Protein AF-Q5VNP2-F1 (afdb_monomer_lite)

Foldseek 3Di:
DDDDDDDDPDDDLQQKKKKAQDDQPDDPVLVCVQLCVLHDWPDKAFDCDPPDPTTHRMMMTGHPHSVSLVVVQPDWDARPNDTMHMGSDDPPPDPDPDDVQLLQKKKKAQADQPDDPVLVQVVLVVLAAWPDKDFDADPPPRGGPRMIMTGHPDSSSVFVVCLVPQWDQGPNDTIGIDRRQWDWAHQDEDQDSGIQIAGPVLVVPADPVLNVVLNLQSNCVNVLQLAFEEQEAPPNCPLLSVLRSVRRCVVRVNFFAEEEEDAPVCLVVSLVSNVVSPDDVLQEAELPDPVCNLVSLVCCLPGGHYYYDYLVVLLVCLCVLQVNDPDDPDDPDPGREGAEYEAEQCLVQLDCPDSSLVSLLSHRYRAYYYYHNPCDDDFVSSNLRSCCSRHVPLQDDSVSNCVQQGVLLVLLPDPPRDPVSVVSNVVSVVVVCVSRVSRYDYDYCVNVVVPDDDDDDDDDDDDDDPVRD

InterPro domains:
  IPR000330 SNF2, N-terminal domain [PF00176] (209-468)
  IPR000504 RNA recognition motif domain [PF00076] (17-76)
  IPR000504 RNA recognition motif domain [PF00076] (108-174)
  IPR000504 RNA recognition motif domain [PS50102] (15-90)
  IPR000504 RNA recognition motif domain [PS50102] (104-182)
  IPR000504 RNA recognition motif domain [SM00360] (16-87)
  IPR000504 RNA recognition motif domain [SM00360] (105-178)
  IPR012677 Nucleotide-binding alpha-beta plait domain superfamily [G3DSA:3.30.70.330] (5-94)
  IPR012677 Nucleotide-binding alpha-beta plait domain superfamily [G3DSA:3.30.70.330] (95-181)
  IPR014001 Helicase superfamily 1/2, ATP-binding domain [PS51192] (219-393)
  IPR014001 Helicase superfamily 1/2, ATP-binding domain [SM00487] (202-404)
  IPR027417 P-loop containing nucleoside triphosphate hydrolase [SSF52540] (193-443)
  IPR035979 RNA-binding domain superfamily [SSF54928] (17-178)
  IPR038718 SNF2-like, N-terminal domain superfamily [G3DSA:3.40.50.10810] (182-442)
  IPR050496 SNF2/RAD54 Helicase and DNA Repair [PTHR45629] (154-468)

Sequence (469 aa):
MVQIKELGEGSSHAGQVVIRGLPSELSYADLADYFIKYGKIVDLIIIRAKGTAQAGDSAKITYADAAISDKIIKCRHIIKGKHVVVDRTLMEDTIQYKDKKTNRRITLDGLPWTVSNDDIVHFFSPYGTVVDHQITQKDENKLSEGSGFVLFSSELAVIKILSNGNTVNLGGEKVSINRSGAFVIAATGHHIKHPFLLPSEIFSSLFPHQKDGLEWLWRLHCEKSGGGILADDMGLGKTRQASAFLAGLFYSDLTQRVLIVAPGTILHQWIAELTKVGFNEDLIHSFWCAKTRHDSLAQVLKEGGVLLITYDLVRLYNEELNGMSSKSSKMRRACPSWDYVILDEGHVLKNPNTKNAAALKSLSRGQTVVLTGTPVQNNLSEFHSLMSLCCPTVLGSLAAFERDFCKPIDMGNVLEATTEVVMISSKKAMEFRKMVRPYFLRRTKESIESLLPNKADLVIWLKLTPYQI

Radius of gyration: 28.0 Å; chains: 1; bounding box: 80×60×83 Å

Secondary structure (DSSP, 8-state):
--------S----TTEEEEES--TT--HHHHHHHHHTTS-EEEEEEEPPTT--SPPSEEEEEESSHHHHHHHHTS-EEETTEEEEEE---SSS------TTGGGEEEEES--TT--HHHHHHHHTTTS-EEEEEEEE-TTT--EEEEEEEEESSHHHHHHHHTT-SEEEETTEEEEEEETTEEEE---STT--S-EEEEHHHHHTS-HHHHHHHHHHHHHHHTT--EEEE-PPTTS-HHHHHHHHHHHHHHTT--SEEEEE--GGGHHHHHHHHHHTT--GGGEEES--TTTHHHHHHHHHHH-EEEEE-HHHHHHTHHHHTT--TT-TT----PPPEEEEEETTGGGG--TTSHHHHHHHHS-EEEEEEE-S-S-SS-HHHHHHHHHHH-TTTS--HHHHIIIIIHHHHHHTSTT--HHHHHHHHHHHHHHHHHHTTTEE---SGGGGGGSPPP------PPPPTTT-

pLDDT: mean 79.06, std 16.17, range [24.78, 96.5]

Organism: Oryza sativa subsp. japonica (NCBI:txid39947)

Structure (mmCIF, N/CA/C/O backbone):
data_AF-Q5VNP2-F1
#
_entry.id   AF-Q5VNP2-F1
#
loop_
_atom_site.group_PDB
_atom_site.id
_atom_site.type_symbol
_atom_site.label_atom_id
_at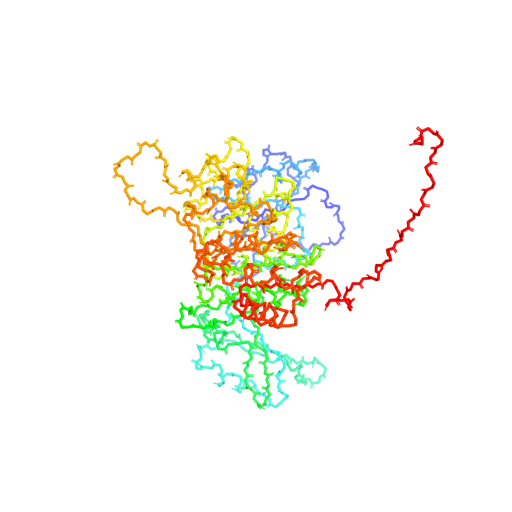om_site.label_alt_id
_atom_site.label_comp_id
_atom_site.label_asym_id
_atom_site.label_entity_id
_atom_site.label_seq_id
_atom_site.pdbx_PDB_ins_code
_atom_site.Cartn_x
_atom_site.Cartn_y
_atom_site.Cartn_z
_atom_site.occupancy
_atom_site.B_iso_or_equiv
_atom_site.auth_seq_id
_atom_site.auth_comp_id
_atom_site.auth_asym_id
_atom_site.auth_atom_id
_atom_site.pdbx_PDB_model_num
ATOM 1 N N . MET A 1 1 ? -35.683 19.038 43.643 1.00 27.39 1 MET A N 1
ATOM 2 C CA . MET A 1 1 ? -36.326 19.894 42.623 1.00 27.39 1 MET A CA 1
ATOM 3 C C . MET A 1 1 ? -35.390 19.974 41.429 1.00 27.39 1 MET A C 1
ATOM 5 O O . MET A 1 1 ? -34.342 20.586 41.553 1.00 27.39 1 MET A O 1
ATOM 9 N N . VAL A 1 2 ? -35.694 19.283 40.328 1.00 27.22 2 VAL A N 1
ATOM 10 C CA . VAL A 1 2 ? -34.884 19.347 39.098 1.00 27.22 2 VAL A CA 1
ATOM 11 C C . VAL A 1 2 ? -35.477 20.459 38.239 1.00 27.22 2 VAL A C 1
ATOM 13 O O . VAL A 1 2 ? -36.595 20.323 37.752 1.00 27.22 2 VAL A O 1
ATOM 16 N N . GLN A 1 3 ? -34.772 21.587 38.139 1.00 24.78 3 GLN A N 1
ATOM 17 C CA . GLN A 1 3 ? -35.166 22.699 37.277 1.00 24.78 3 GLN A CA 1
ATOM 18 C C . GLN A 1 3 ? -34.918 22.317 35.816 1.00 24.78 3 GLN A C 1
ATOM 20 O O . GLN A 1 3 ? -33.785 22.071 35.412 1.00 24.78 3 GLN A O 1
ATOM 25 N N . ILE A 1 4 ? -35.992 22.280 35.033 1.00 26.84 4 ILE A N 1
ATOM 26 C CA . ILE A 1 4 ? -35.937 22.248 33.574 1.00 26.84 4 ILE A CA 1
ATOM 27 C C . ILE A 1 4 ? -35.753 23.705 33.139 1.00 26.84 4 ILE A C 1
ATOM 29 O O . ILE A 1 4 ? -36.654 24.517 33.332 1.00 26.84 4 ILE A O 1
ATOM 33 N N . LYS A 1 5 ? -34.572 24.056 32.625 1.00 28.33 5 LYS A N 1
ATOM 34 C CA . LYS A 1 5 ? -34.328 25.345 31.965 1.00 28.33 5 LYS A CA 1
ATOM 35 C C . LYS A 1 5 ? -34.149 25.094 30.474 1.00 28.33 5 LYS A C 1
ATOM 37 O O . LYS A 1 5 ? -33.252 24.353 30.079 1.00 28.33 5 LYS A O 1
ATOM 42 N N . GLU A 1 6 ? -35.015 25.704 29.673 1.00 25.52 6 GLU A N 1
ATOM 43 C CA . GLU A 1 6 ? -34.807 25.868 28.236 1.00 25.52 6 GLU A CA 1
ATOM 44 C C . GLU A 1 6 ? -33.548 26.723 28.022 1.00 25.52 6 GLU A C 1
ATOM 46 O O . GLU A 1 6 ? -33.343 27.733 28.702 1.00 25.52 6 GLU A O 1
ATOM 51 N N . LEU A 1 7 ? -32.655 26.267 27.142 1.00 30.44 7 LEU A N 1
ATOM 52 C CA . LEU A 1 7 ? -31.416 26.966 26.811 1.00 30.44 7 LEU A CA 1
ATOM 53 C C . LEU A 1 7 ? -31.758 28.203 25.976 1.00 30.44 7 LEU A C 1
ATOM 55 O O . LEU A 1 7 ? -32.071 28.088 24.797 1.00 30.44 7 LEU A O 1
ATOM 59 N N . GLY A 1 8 ? -31.700 29.371 26.615 1.00 26.38 8 GLY A N 1
ATOM 60 C CA . GLY A 1 8 ? -31.711 30.663 25.940 1.00 26.38 8 GLY A CA 1
ATOM 61 C C . GLY A 1 8 ? -30.395 30.912 25.202 1.00 26.38 8 GLY A C 1
ATOM 62 O O . GLY A 1 8 ? -29.310 30.647 25.729 1.00 26.38 8 GLY A O 1
ATOM 63 N N . GLU A 1 9 ? -30.513 31.420 23.981 1.00 26.23 9 GLU A N 1
ATOM 64 C CA . GLU A 1 9 ? -29.416 31.888 23.139 1.00 26.23 9 GLU A CA 1
ATOM 65 C C . GLU A 1 9 ? -28.650 33.029 23.836 1.00 26.23 9 GLU A C 1
ATOM 67 O O . GLU A 1 9 ? -29.247 33.999 24.302 1.00 26.23 9 GLU A O 1
ATOM 72 N N . GLY A 1 10 ? -27.317 32.924 23.908 1.00 27.83 10 GLY A N 1
ATOM 73 C CA . GLY A 1 10 ? -26.443 34.041 24.292 1.00 27.83 10 GLY A CA 1
ATOM 74 C C . GLY A 1 10 ? -25.666 33.877 25.604 1.00 27.83 10 GLY A C 1
ATOM 75 O O . GLY A 1 10 ? -25.904 34.593 26.571 1.00 27.83 10 GLY A O 1
ATOM 76 N N . SER A 1 11 ? -24.661 32.994 25.642 1.00 33.00 11 SER A N 1
ATOM 77 C CA . SER A 1 11 ? -23.548 33.114 26.602 1.00 33.00 11 SER A CA 1
ATOM 78 C C . SER A 1 11 ? -22.279 32.476 26.028 1.00 33.00 11 SER A C 1
ATOM 80 O O . SER A 1 11 ? -22.338 31.426 25.392 1.00 33.00 11 SER A O 1
ATOM 82 N N . SER A 1 12 ? -21.137 33.147 26.186 1.00 44.16 12 SER A N 1
ATOM 83 C CA . SER A 1 12 ? -19.860 32.799 25.556 1.00 44.16 12 SER A CA 1
ATOM 84 C C . SER A 1 12 ? -19.429 31.345 25.821 1.00 44.16 12 SER A C 1
ATOM 86 O O . SER A 1 12 ? -19.352 30.886 26.957 1.00 44.16 12 SER A O 1
ATOM 88 N N . HIS A 1 13 ? -19.084 30.616 24.755 1.00 56.47 13 HIS A N 1
ATOM 89 C CA . HIS A 1 13 ? -18.682 29.197 24.782 1.00 56.47 13 HIS A CA 1
ATOM 90 C C . HIS A 1 13 ? -17.305 28.920 25.423 1.00 56.47 13 HIS A C 1
ATOM 92 O O . HIS A 1 13 ? -16.809 27.791 25.393 1.00 56.47 13 HIS A O 1
ATOM 98 N N . ALA A 1 14 ? -16.653 29.935 25.992 1.00 60.81 14 ALA A N 1
ATOM 99 C CA . ALA A 1 14 ? -15.315 29.811 26.553 1.00 60.81 14 ALA A CA 1
ATOM 100 C C . ALA A 1 14 ? -15.355 29.016 27.874 1.00 60.81 14 ALA A C 1
ATOM 102 O O . ALA A 1 14 ? -15.936 29.465 28.855 1.00 60.81 14 ALA A O 1
ATOM 103 N N . GLY A 1 15 ? -14.737 27.827 27.892 1.00 71.56 15 GLY A N 1
ATOM 104 C CA . GLY A 1 15 ? -14.647 26.954 29.075 1.00 71.56 15 GLY A CA 1
ATOM 105 C C . GLY A 1 15 ? -15.636 25.783 29.122 1.00 71.56 15 GLY A C 1
ATOM 106 O O . GLY A 1 15 ? -15.638 25.042 30.105 1.00 71.56 15 GLY A O 1
ATOM 107 N N . GLN A 1 16 ? -16.448 25.582 28.079 1.00 82.62 16 GLN A N 1
ATOM 108 C CA . GLN A 1 16 ? -17.378 24.450 27.985 1.00 82.62 16 GLN A CA 1
ATOM 109 C C . GLN A 1 16 ? -16.710 23.225 27.341 1.00 82.62 16 GLN A C 1
ATOM 111 O O . GLN A 1 16 ? -16.006 23.345 26.338 1.00 82.62 16 GLN A O 1
ATOM 116 N N . VAL A 1 17 ? -16.951 22.045 27.911 1.00 86.19 17 VAL A N 1
ATOM 117 C CA . VAL A 1 17 ? -16.573 20.742 27.346 1.00 86.19 17 VAL A CA 1
ATOM 118 C C . VAL A 1 17 ? -17.750 19.773 27.414 1.00 86.19 17 VAL A C 1
ATOM 120 O O . VAL A 1 17 ? -18.556 19.821 28.346 1.00 86.19 17 VAL A O 1
ATOM 123 N N . VAL A 1 18 ? -17.845 18.881 26.434 1.00 85.50 18 VAL A N 1
ATOM 124 C CA . VAL A 1 18 ? -18.817 17.789 26.390 1.00 85.50 18 VAL A CA 1
ATOM 125 C C . VAL A 1 18 ? -18.067 16.474 26.556 1.00 85.50 18 VAL A C 1
ATOM 127 O O . VAL A 1 18 ? -17.058 16.220 25.908 1.00 85.50 18 VAL A O 1
ATOM 130 N N . ILE A 1 19 ? -18.556 15.639 27.462 1.00 85.31 19 ILE A N 1
ATOM 131 C CA . ILE A 1 19 ? -18.043 14.306 27.746 1.00 85.31 19 ILE A CA 1
ATOM 132 C C . ILE A 1 19 ? -19.008 13.303 27.134 1.00 85.31 19 ILE A C 1
ATOM 134 O O . ILE A 1 19 ? -20.211 13.395 27.371 1.00 85.31 19 ILE A O 1
ATOM 138 N N . ARG A 1 20 ? -18.489 12.332 26.385 1.00 81.44 20 ARG A N 1
ATOM 139 C CA . ARG A 1 20 ? -19.250 11.275 25.711 1.00 81.44 20 ARG A CA 1
ATOM 140 C C . ARG A 1 20 ? -18.782 9.895 26.167 1.00 81.44 20 ARG A C 1
ATOM 142 O O . ARG A 1 20 ? -17.622 9.707 26.538 1.00 81.44 20 ARG A O 1
ATOM 149 N N . GLY A 1 21 ? -19.676 8.913 26.089 1.00 75.69 21 GLY A N 1
ATOM 150 C CA . GLY A 1 21 ? -19.370 7.521 26.416 1.00 75.69 21 GLY A CA 1
ATOM 151 C C . GLY A 1 21 ? -19.383 7.217 27.913 1.00 75.69 21 GLY A C 1
ATOM 152 O O . GLY A 1 21 ? -18.727 6.268 28.342 1.00 75.69 21 GLY A O 1
ATOM 153 N N . LEU A 1 22 ? -20.131 7.982 28.710 1.00 80.81 22 LEU A N 1
ATOM 154 C CA . LEU A 1 22 ? -20.226 7.758 30.151 1.00 80.81 22 LEU A CA 1
ATOM 155 C C . LEU A 1 22 ? -20.779 6.351 30.476 1.00 80.81 22 LEU A C 1
ATOM 157 O O . LEU A 1 22 ? -21.552 5.785 29.699 1.00 80.81 22 LEU A O 1
ATOM 161 N N . PRO A 1 23 ? -20.354 5.723 31.585 1.00 76.50 23 PRO A N 1
ATOM 162 C CA . PRO A 1 23 ? -21.014 4.536 32.126 1.00 76.50 23 PRO A CA 1
ATOM 163 C C . PRO A 1 23 ? -22.440 4.860 32.601 1.00 76.50 23 PRO A C 1
ATOM 165 O O . PRO A 1 23 ? -22.658 5.876 33.256 1.00 76.50 23 PRO A O 1
ATOM 168 N N . SER A 1 24 ? -23.399 3.965 32.351 1.00 69.69 24 SER A N 1
ATOM 169 C CA . SER A 1 24 ? -24.819 4.134 32.724 1.00 69.69 24 SER A CA 1
ATOM 170 C C . SER A 1 24 ? -25.079 4.174 34.238 1.00 69.69 24 SER A C 1
ATOM 172 O O . SER A 1 24 ? -26.154 4.558 34.687 1.00 69.69 24 SER A O 1
ATOM 174 N N . GLU A 1 25 ? -24.099 3.754 35.030 1.00 70.94 25 GLU A N 1
ATOM 175 C CA . GLU A 1 25 ? -24.125 3.664 36.494 1.00 70.94 25 GLU A CA 1
ATOM 176 C C . GLU A 1 25 ? -23.389 4.827 37.180 1.00 70.94 25 GLU A C 1
ATOM 178 O O . GLU A 1 25 ? -23.039 4.761 38.360 1.00 70.94 25 GLU A O 1
ATOM 183 N N . LEU A 1 26 ? -23.085 5.888 36.431 1.00 74.94 26 LEU A N 1
ATOM 184 C CA . LEU A 1 26 ? -22.373 7.055 36.934 1.00 74.94 26 LEU A CA 1
ATOM 185 C C . LEU A 1 26 ? -23.346 8.077 37.540 1.00 74.94 26 LEU A C 1
ATOM 187 O O . LEU A 1 26 ? -24.304 8.505 36.893 1.00 74.94 26 LEU A O 1
ATOM 191 N N . SER A 1 27 ? -23.093 8.473 38.789 1.00 76.12 27 SER A N 1
ATOM 192 C CA . SER A 1 27 ? -23.876 9.507 39.467 1.00 76.12 27 SER A CA 1
ATOM 193 C C . SER A 1 27 ? -23.357 10.917 39.141 1.00 76.12 27 SER A C 1
ATOM 195 O O . SER A 1 27 ? -22.223 11.095 38.692 1.00 76.12 27 SER A O 1
ATOM 197 N N . TYR A 1 28 ? -24.176 11.945 39.394 1.00 79.81 28 TYR A N 1
ATOM 198 C CA . TYR A 1 28 ? -23.727 13.343 39.328 1.00 79.81 28 TYR A CA 1
ATOM 199 C C . TYR A 1 28 ? -22.519 13.598 40.245 1.00 79.81 28 TYR A C 1
ATOM 201 O O . TYR A 1 28 ? -21.590 14.296 39.846 1.00 79.81 28 TYR A O 1
ATOM 209 N N . ALA A 1 29 ? -22.517 13.005 41.445 1.00 80.38 29 ALA A N 1
ATOM 210 C CA . ALA A 1 29 ? -21.425 13.145 42.404 1.00 80.38 29 ALA A CA 1
ATOM 211 C C . ALA A 1 29 ? -20.127 12.516 41.872 1.00 80.38 29 ALA A C 1
ATOM 213 O O . ALA A 1 29 ? -19.088 13.164 41.905 1.00 80.38 29 ALA A O 1
ATOM 214 N N . ASP A 1 30 ? -20.208 11.325 41.268 1.00 83.62 30 ASP A N 1
ATOM 215 C CA . ASP A 1 30 ? -19.044 10.629 40.698 1.00 83.62 30 ASP A CA 1
ATOM 216 C C . ASP A 1 30 ? -18.366 11.468 39.597 1.00 83.62 30 ASP A C 1
ATOM 218 O O . ASP A 1 30 ? -17.138 11.520 39.500 1.00 83.62 30 ASP A O 1
ATOM 222 N N . LEU A 1 31 ? -19.169 12.125 38.748 1.00 84.50 31 LEU A N 1
ATOM 223 C CA . LEU A 1 31 ? -18.670 13.021 37.699 1.00 84.50 31 LEU A CA 1
ATOM 224 C C . LEU A 1 31 ? -18.033 14.279 38.277 1.00 84.50 31 LEU A C 1
ATOM 226 O O . LEU A 1 31 ? -16.946 14.663 37.845 1.00 84.50 31 LEU A O 1
ATOM 230 N N . ALA A 1 32 ? -18.710 14.919 39.232 1.00 84.88 32 ALA A N 1
ATOM 231 C CA . ALA A 1 32 ? -18.212 16.124 39.875 1.00 84.88 32 ALA A CA 1
ATOM 232 C C . ALA A 1 32 ? -16.865 15.852 40.564 1.00 84.88 32 ALA A C 1
ATOM 234 O O . ALA A 1 32 ? -15.901 16.570 40.302 1.00 84.88 32 ALA A O 1
ATOM 235 N N . ASP A 1 33 ? -16.758 14.765 41.329 1.00 86.62 33 ASP A N 1
ATOM 236 C CA . ASP A 1 33 ? -15.530 14.367 42.027 1.00 86.62 33 ASP A CA 1
ATOM 237 C C . ASP A 1 33 ? -14.385 14.035 41.062 1.00 86.62 33 ASP A C 1
ATOM 239 O O . ASP A 1 33 ? -13.225 14.373 41.312 1.00 86.62 33 ASP A O 1
ATOM 243 N N . TYR A 1 34 ? -14.682 13.411 39.917 1.00 88.19 34 TYR A N 1
ATOM 244 C CA . TYR A 1 34 ? -13.648 13.106 38.930 1.00 88.19 34 TYR A CA 1
ATOM 245 C C . TYR A 1 34 ? -13.107 14.368 38.245 1.00 88.19 34 TYR A C 1
ATOM 247 O O . TYR A 1 34 ? -11.903 14.459 37.989 1.00 88.19 34 TYR A O 1
ATOM 255 N N . PHE A 1 35 ? -13.974 15.331 37.922 1.00 88.69 35 PHE A N 1
ATOM 256 C CA . PHE A 1 35 ? -13.625 16.491 37.100 1.00 88.69 35 PHE A CA 1
ATOM 257 C C . PHE A 1 35 ? -13.230 17.743 37.896 1.00 88.69 35 PHE A C 1
ATOM 259 O O . PHE A 1 35 ? -12.563 18.620 37.335 1.00 88.69 35 PHE A O 1
ATOM 266 N N . ILE A 1 36 ? -13.547 17.814 39.196 1.00 88.19 36 ILE A N 1
ATOM 267 C CA . ILE A 1 36 ? -13.163 18.934 40.074 1.00 88.19 36 ILE A CA 1
ATOM 268 C C . ILE A 1 36 ? -11.642 19.054 40.240 1.00 88.19 36 ILE A C 1
ATOM 270 O O . ILE A 1 36 ? -11.121 20.153 40.415 1.00 88.19 36 ILE A O 1
ATOM 274 N N . LYS A 1 37 ? -10.900 17.945 40.089 1.00 87.62 37 LYS A N 1
ATOM 275 C CA . LYS A 1 37 ? -9.427 17.919 40.159 1.00 87.62 37 LYS A CA 1
ATOM 276 C C . LYS A 1 37 ? -8.736 18.759 39.076 1.00 87.62 37 LYS A C 1
ATOM 278 O O . LYS A 1 37 ? -7.575 19.118 39.236 1.00 87.62 37 LYS A O 1
ATOM 283 N N . TYR A 1 38 ? -9.429 19.058 37.975 1.00 85.62 38 TYR A N 1
ATOM 284 C CA . TYR A 1 38 ? -8.904 19.903 36.897 1.00 85.62 38 TYR A CA 1
ATOM 285 C C . TYR A 1 38 ? -9.181 21.396 37.126 1.00 85.62 38 TYR A C 1
ATOM 287 O O . TYR A 1 38 ? -8.519 22.235 36.518 1.00 85.62 38 TYR A O 1
ATOM 295 N N . GLY A 1 39 ? -10.119 21.726 38.021 1.00 86.25 39 GLY A N 1
ATOM 296 C CA . GLY A 1 39 ? -10.385 23.076 38.508 1.00 86.25 39 GLY A CA 1
ATOM 297 C C . GLY A 1 39 ? -11.863 23.328 38.814 1.00 86.25 39 GLY A C 1
ATOM 298 O O . GLY A 1 39 ? -12.685 22.414 38.830 1.00 86.25 39 GLY A O 1
ATOM 299 N N . LYS A 1 40 ? -12.201 24.592 39.092 1.00 87.06 40 LYS A N 1
ATOM 300 C CA . LYS A 1 40 ? -13.531 24.986 39.578 1.00 87.06 40 LYS A CA 1
ATOM 301 C C . LYS A 1 40 ? -14.602 24.820 38.490 1.00 87.06 40 LYS A C 1
ATOM 303 O O . LYS A 1 40 ? -14.579 25.529 37.482 1.00 87.06 40 LYS A O 1
ATOM 308 N N . ILE A 1 41 ? -15.548 23.914 38.735 1.00 86.38 41 ILE A N 1
ATOM 309 C CA . ILE A 1 41 ? -16.723 23.675 37.890 1.00 86.38 41 ILE A CA 1
ATOM 310 C C . ILE A 1 41 ? -17.783 24.740 38.204 1.00 86.38 41 ILE A C 1
ATOM 312 O O . ILE A 1 41 ? -18.137 24.943 39.365 1.00 86.38 41 ILE A O 1
ATOM 316 N N . VAL A 1 42 ? -18.256 25.438 37.172 1.00 85.44 42 VAL A N 1
ATOM 317 C CA . VAL A 1 42 ? -19.350 26.423 37.241 1.00 85.44 42 VAL A CA 1
ATOM 318 C C . VAL A 1 42 ? -20.695 25.733 37.071 1.00 85.44 42 VAL A C 1
ATOM 320 O O . VAL A 1 42 ? -21.643 26.060 37.775 1.00 85.44 42 VAL A O 1
ATOM 323 N N . ASP A 1 43 ? -20.762 24.781 36.142 1.00 83.50 43 ASP A N 1
ATOM 324 C CA . ASP A 1 43 ? -21.988 24.066 35.812 1.00 83.50 43 ASP A CA 1
ATOM 325 C C . ASP A 1 43 ? -21.672 22.649 35.318 1.00 83.50 43 ASP A C 1
ATOM 327 O O . ASP A 1 43 ? -20.664 22.434 34.635 1.00 83.50 43 ASP A O 1
ATOM 331 N N . LEU A 1 44 ? -22.525 21.688 35.669 1.00 83.94 44 LEU A N 1
ATOM 332 C CA . LEU A 1 44 ? -22.428 20.293 35.248 1.00 83.94 44 LEU A CA 1
ATOM 333 C C . LEU A 1 44 ? -23.825 19.771 34.926 1.00 83.94 44 LEU A C 1
ATOM 335 O O . LEU A 1 44 ? -24.702 19.724 35.784 1.00 83.94 44 LEU A O 1
ATOM 339 N N . ILE A 1 45 ? -24.025 19.332 33.689 1.00 80.31 45 ILE A N 1
ATOM 340 C CA . ILE A 1 45 ? -25.320 18.859 33.199 1.00 80.31 45 ILE A CA 1
ATOM 341 C C . ILE A 1 45 ? -25.142 17.460 32.621 1.00 80.31 45 ILE A C 1
ATOM 343 O O . ILE A 1 45 ? -24.372 17.269 31.687 1.00 80.31 45 ILE A O 1
ATOM 347 N N . ILE A 1 46 ? -25.886 16.476 33.129 1.00 78.31 46 ILE A N 1
ATOM 348 C CA . ILE A 1 46 ? -25.956 15.141 32.517 1.00 78.31 46 ILE A CA 1
ATOM 349 C C . ILE A 1 46 ? -27.033 15.162 31.430 1.00 78.31 46 ILE A C 1
ATOM 351 O O . ILE A 1 46 ? -28.206 15.411 31.710 1.00 78.31 46 ILE A O 1
ATOM 355 N N . ILE A 1 47 ? -26.638 14.876 30.193 1.00 71.81 47 ILE A N 1
ATOM 356 C CA . ILE A 1 47 ? -27.499 14.908 29.011 1.00 71.81 47 ILE A CA 1
ATOM 357 C C . ILE A 1 47 ? -28.113 13.525 28.817 1.00 71.81 47 ILE A C 1
ATOM 359 O O . ILE A 1 47 ? -27.437 12.584 28.407 1.00 71.81 47 ILE A O 1
ATOM 363 N N . ARG A 1 48 ? -29.411 13.396 29.098 1.00 65.75 48 ARG A N 1
ATOM 364 C CA . ARG A 1 48 ? -30.166 12.153 28.884 1.00 65.75 48 ARG A CA 1
ATOM 365 C C . ARG A 1 48 ? -30.754 12.111 27.477 1.00 65.75 48 ARG A C 1
ATOM 367 O O . ARG A 1 48 ? -31.237 13.127 26.979 1.00 65.75 48 ARG A O 1
ATOM 374 N N . ALA A 1 49 ? -30.760 10.933 26.859 1.00 54.19 49 ALA A N 1
ATOM 375 C CA . ALA A 1 49 ? -31.465 10.728 25.600 1.00 54.19 49 ALA A CA 1
ATOM 376 C C . ALA A 1 49 ? -32.979 10.932 25.802 1.00 54.19 49 ALA A C 1
ATOM 378 O O . ALA A 1 49 ? -33.559 10.461 26.788 1.00 54.19 49 ALA A O 1
ATOM 379 N N . LYS A 1 50 ? -33.633 11.650 24.877 1.00 49.59 50 LYS A N 1
ATOM 380 C CA . LYS A 1 50 ? -35.091 11.843 24.905 1.00 49.59 50 LYS A CA 1
ATOM 381 C C . LYS A 1 50 ? -35.781 10.472 24.846 1.00 49.59 50 LYS A C 1
ATOM 383 O O . LYS A 1 50 ? -35.561 9.717 23.906 1.00 49.59 50 LYS A O 1
ATOM 388 N N . GLY A 1 51 ? -36.624 10.168 25.836 1.00 47.06 51 GLY A N 1
ATOM 389 C CA . GLY A 1 51 ? -37.442 8.947 25.866 1.00 47.06 51 GLY A CA 1
ATOM 390 C C . GLY A 1 51 ? -36.889 7.771 26.683 1.00 47.06 51 GLY A C 1
ATOM 391 O O . GLY A 1 51 ? -37.522 6.720 26.701 1.00 47.06 51 GLY A O 1
ATOM 392 N N . THR A 1 52 ? -35.765 7.921 27.395 1.00 49.28 52 THR A N 1
ATOM 393 C CA . THR A 1 52 ? -35.224 6.865 28.275 1.00 49.28 52 THR A CA 1
ATOM 394 C C . THR A 1 52 ? -35.047 7.347 29.716 1.00 49.28 52 THR A C 1
ATOM 396 O O . THR A 1 52 ? -34.498 8.421 29.947 1.00 49.28 52 THR A O 1
ATOM 399 N N . ALA A 1 53 ? -35.444 6.527 30.698 1.00 45.75 53 ALA A N 1
ATOM 400 C CA . ALA A 1 53 ? -35.195 6.776 32.126 1.00 45.75 53 ALA A CA 1
ATOM 401 C C . ALA A 1 53 ? -33.746 6.460 32.569 1.00 45.75 53 ALA A C 1
ATOM 403 O O . ALA A 1 53 ? -33.402 6.660 33.734 1.00 45.75 53 ALA A O 1
ATOM 404 N N . GLN A 1 54 ? -32.899 5.960 31.661 1.00 49.59 54 GLN A N 1
ATOM 405 C CA . GLN A 1 54 ? -31.497 5.633 31.931 1.00 49.59 54 GLN A CA 1
ATOM 406 C C . GLN A 1 54 ? -30.618 6.894 32.008 1.00 49.59 54 GLN A C 1
ATOM 408 O O . GLN A 1 54 ? -30.910 7.916 31.380 1.00 49.59 54 GLN A O 1
ATOM 413 N N . ALA A 1 55 ? -29.560 6.831 32.826 1.00 53.69 55 ALA A N 1
ATOM 414 C CA . ALA A 1 55 ? -28.582 7.907 32.963 1.00 53.69 55 ALA A CA 1
ATOM 415 C C . ALA A 1 55 ? -27.950 8.227 31.601 1.00 53.69 55 ALA A C 1
ATOM 417 O O . ALA A 1 55 ? -27.723 7.338 30.787 1.00 53.69 55 ALA A O 1
ATOM 418 N N . GLY A 1 56 ? -27.725 9.512 31.343 1.00 59.44 56 GLY A N 1
ATOM 419 C CA . GLY A 1 56 ? -27.267 9.995 30.051 1.00 59.44 56 GLY A CA 1
ATOM 420 C C . GLY A 1 56 ? -25.852 9.543 29.705 1.00 59.44 56 GLY A C 1
ATOM 421 O O . GLY A 1 56 ? -24.952 9.682 30.527 1.00 59.44 56 GLY A O 1
ATOM 422 N N . ASP A 1 57 ? -25.644 9.088 28.467 1.00 71.69 57 ASP A N 1
ATOM 423 C CA . ASP A 1 57 ? -24.329 8.697 27.930 1.00 71.69 57 ASP A CA 1
ATOM 424 C C . ASP A 1 57 ? -23.359 9.880 27.772 1.00 71.69 57 ASP A C 1
ATOM 426 O O . ASP A 1 57 ? -22.201 9.700 27.381 1.00 71.69 57 ASP A O 1
ATOM 430 N N . SER A 1 58 ? -23.824 11.108 28.011 1.00 79.94 58 SER A N 1
ATOM 431 C CA . SER A 1 58 ? -23.033 12.323 27.846 1.00 79.94 58 SER A CA 1
ATOM 432 C C . SER A 1 58 ? -23.287 13.334 28.961 1.00 79.94 58 SER A C 1
ATOM 434 O O . SER A 1 58 ? -24.363 13.372 29.557 1.00 79.94 58 SER A O 1
ATOM 436 N N . ALA A 1 59 ? -22.298 14.178 29.240 1.00 83.94 59 ALA A N 1
ATOM 437 C CA . ALA A 1 59 ? -22.415 15.289 30.177 1.00 83.94 59 ALA A CA 1
ATOM 438 C C . ALA A 1 59 ? -21.738 16.538 29.616 1.00 83.94 59 ALA A C 1
ATOM 440 O O . ALA A 1 59 ? -20.747 16.446 28.904 1.00 83.94 59 ALA A O 1
ATOM 441 N N . LYS A 1 60 ? -22.258 17.710 29.954 1.00 86.56 60 LYS A N 1
ATOM 442 C CA . LYS A 1 60 ? -21.649 19.005 29.666 1.00 86.56 60 LYS A CA 1
ATOM 443 C C . LYS A 1 60 ? -21.066 19.563 30.958 1.00 86.56 60 LYS A C 1
ATOM 445 O O . LYS A 1 60 ? -21.767 19.607 31.966 1.00 86.56 60 LYS A O 1
ATOM 450 N N . ILE A 1 61 ? -19.808 19.990 30.922 1.00 87.12 61 ILE A N 1
ATOM 451 C CA . ILE A 1 61 ? -19.135 20.658 32.040 1.00 87.12 61 ILE A CA 1
ATOM 452 C C . ILE A 1 61 ? -18.697 22.045 31.590 1.00 87.12 61 ILE A C 1
ATOM 454 O O . ILE A 1 61 ? -18.095 22.205 30.529 1.00 87.12 61 ILE A O 1
ATOM 458 N N . THR A 1 62 ? -18.970 23.041 32.422 1.00 85.62 62 THR A N 1
ATOM 459 C CA . THR A 1 62 ? -18.506 24.415 32.239 1.00 85.62 62 THR A CA 1
ATOM 460 C C . THR A 1 62 ? -17.500 24.740 33.335 1.00 85.62 62 THR A C 1
ATOM 462 O O . THR A 1 62 ? -17.831 24.677 34.520 1.00 85.62 62 THR A O 1
ATOM 465 N N . TYR A 1 63 ? -16.271 25.087 32.957 1.00 87.12 63 TYR A N 1
ATOM 466 C CA . TYR A 1 63 ? -15.215 25.505 33.882 1.00 87.12 63 TYR A CA 1
ATOM 467 C C . TYR A 1 63 ? -15.161 27.024 34.036 1.00 87.12 63 TYR A C 1
ATOM 469 O O . TYR A 1 63 ? -15.488 27.761 33.111 1.00 87.12 63 TYR A O 1
ATOM 477 N N . ALA A 1 64 ? -14.704 27.492 35.202 1.00 83.12 64 ALA A N 1
ATOM 478 C CA . ALA A 1 64 ? -14.513 28.922 35.462 1.00 83.12 64 ALA A CA 1
ATOM 479 C C . ALA A 1 64 ? -13.341 29.526 34.665 1.00 83.12 64 ALA A C 1
ATOM 481 O O . ALA A 1 64 ? -13.359 30.711 34.352 1.00 83.12 64 ALA A O 1
ATOM 482 N N . ASP A 1 65 ? -12.328 28.714 34.346 1.00 83.19 65 ASP A N 1
ATOM 483 C CA . ASP A 1 65 ? -11.164 29.102 33.547 1.00 83.19 65 ASP A CA 1
ATOM 484 C C . ASP A 1 65 ? -11.158 28.327 32.219 1.00 83.19 65 ASP A C 1
ATOM 486 O O . ASP A 1 65 ? -11.148 27.091 32.190 1.00 83.19 65 ASP A O 1
ATOM 490 N N . ALA A 1 66 ? -11.146 29.064 31.106 1.00 81.69 66 ALA A N 1
ATOM 491 C CA . ALA A 1 66 ? -11.144 28.506 29.761 1.00 81.69 66 ALA A CA 1
ATOM 492 C C . ALA A 1 66 ? -9.888 27.668 29.467 1.00 81.69 66 ALA A C 1
ATOM 494 O O . ALA A 1 66 ? -9.985 26.681 28.734 1.00 81.69 66 ALA A O 1
ATOM 495 N N . ALA A 1 67 ? -8.738 27.971 30.081 1.00 82.00 67 ALA A N 1
ATOM 496 C CA . ALA A 1 67 ? -7.497 27.222 29.876 1.00 82.00 67 ALA A CA 1
ATOM 497 C C . ALA A 1 67 ? -7.573 25.777 30.405 1.00 82.00 67 ALA A C 1
ATOM 499 O O . ALA A 1 67 ? -6.836 24.897 29.947 1.00 82.00 67 ALA A O 1
ATOM 500 N N . ILE A 1 68 ? -8.480 25.503 31.350 1.00 83.06 68 ILE A N 1
ATOM 501 C CA . ILE A 1 68 ? -8.721 24.152 31.871 1.00 83.06 68 ILE A CA 1
ATOM 502 C C . ILE A 1 68 ? -9.329 23.261 30.782 1.00 83.06 68 ILE A C 1
ATOM 504 O O . ILE A 1 68 ? -8.918 22.109 30.637 1.00 83.06 68 ILE A O 1
ATOM 508 N N . SER A 1 69 ? -10.246 23.797 29.969 1.00 80.56 69 SER A N 1
ATOM 509 C CA . SER A 1 69 ? -10.891 23.030 28.894 1.00 80.56 69 SER A CA 1
ATOM 510 C C . SER A 1 69 ? -9.872 22.480 27.880 1.00 80.56 69 SER A C 1
ATOM 512 O O . SER A 1 69 ? -9.936 21.301 27.542 1.00 80.56 69 SER A O 1
ATOM 514 N N . ASP A 1 70 ? -8.855 23.266 27.495 1.00 78.00 70 ASP A N 1
ATOM 515 C CA . ASP A 1 70 ? -7.762 22.814 26.613 1.00 78.00 70 ASP A CA 1
ATOM 516 C C . ASP A 1 70 ? -6.914 21.696 27.233 1.00 78.00 70 ASP A C 1
ATOM 518 O O . ASP A 1 70 ? -6.454 20.791 26.533 1.00 78.00 70 ASP A O 1
ATOM 522 N N . LYS A 1 71 ? -6.682 21.754 28.550 1.00 81.88 71 LYS A N 1
ATOM 523 C CA . LYS A 1 71 ? -5.906 20.732 29.268 1.00 81.88 71 LYS A CA 1
ATOM 524 C C . LYS A 1 71 ? -6.661 19.413 29.368 1.00 81.88 71 LYS A C 1
ATOM 526 O O . LYS A 1 71 ? -6.045 18.356 29.259 1.00 81.88 71 LYS A O 1
ATOM 531 N N . ILE A 1 72 ? -7.975 19.463 29.575 1.00 85.12 72 ILE A N 1
ATOM 532 C CA . ILE A 1 72 ? -8.798 18.260 29.729 1.00 85.12 72 ILE A CA 1
ATOM 533 C C . ILE A 1 72 ? -8.943 17.523 28.400 1.00 85.12 72 ILE A C 1
ATOM 535 O O . ILE A 1 72 ? -8.806 16.305 28.397 1.00 85.12 72 ILE A O 1
ATOM 539 N N . ILE A 1 73 ? -9.147 18.233 27.286 1.00 82.69 73 ILE A N 1
ATOM 540 C CA . ILE A 1 73 ? -9.303 17.629 25.947 1.00 82.69 73 ILE A CA 1
ATOM 541 C C . ILE A 1 73 ? -8.041 16.861 25.523 1.00 82.69 73 ILE A C 1
ATOM 543 O O . ILE A 1 73 ? -8.124 15.838 24.855 1.00 82.69 73 ILE A O 1
ATOM 547 N N . LYS A 1 74 ? -6.858 17.319 25.950 1.00 78.88 74 LYS A N 1
ATOM 548 C CA . LYS A 1 74 ? -5.575 16.649 25.669 1.00 78.88 74 LYS A CA 1
ATOM 549 C C . LYS A 1 74 ? -5.299 15.434 26.560 1.00 78.88 74 LYS A C 1
ATOM 551 O O . LYS A 1 74 ? -4.347 14.700 26.302 1.00 78.88 74 LYS A O 1
ATOM 556 N N . CYS A 1 75 ? -6.068 15.243 27.631 1.00 80.19 75 CYS A N 1
ATOM 557 C CA . CYS A 1 75 ? -5.871 14.151 28.576 1.00 80.19 75 CYS A CA 1
ATOM 558 C C . CYS A 1 75 ? -6.739 12.943 28.212 1.00 80.19 75 CYS A C 1
ATOM 560 O O . CYS A 1 75 ? -7.896 13.081 27.826 1.00 80.19 75 CYS A O 1
ATOM 562 N N . ARG A 1 76 ? -6.200 11.742 28.436 1.00 80.56 76 ARG A N 1
ATOM 563 C CA . ARG A 1 76 ? -6.977 10.503 28.386 1.00 80.56 76 ARG A CA 1
ATOM 564 C C . ARG A 1 76 ? -7.773 10.341 29.682 1.00 80.56 76 ARG A C 1
ATOM 566 O O . ARG A 1 76 ? -7.196 10.453 30.764 1.00 80.56 76 ARG A O 1
ATOM 573 N N . HIS A 1 77 ? -9.065 10.034 29.586 1.00 84.69 77 HIS A N 1
ATOM 574 C CA . HIS A 1 77 ? -9.944 9.886 30.751 1.00 84.69 77 HIS A CA 1
ATOM 575 C C . HIS A 1 77 ? -10.529 8.482 30.817 1.00 84.69 77 HIS A C 1
ATOM 577 O O . HIS A 1 77 ? -11.129 7.995 29.860 1.00 84.69 77 HIS A O 1
ATOM 583 N N . ILE A 1 78 ? -10.360 7.832 31.966 1.00 83.75 78 ILE A N 1
ATOM 584 C CA . ILE A 1 78 ? -10.914 6.506 32.238 1.00 83.75 78 ILE A CA 1
ATOM 585 C C . ILE A 1 78 ? -11.767 6.627 33.495 1.00 83.75 78 ILE A C 1
ATOM 587 O O . ILE A 1 78 ? -11.253 6.921 34.573 1.00 83.75 78 ILE A O 1
ATOM 591 N N . ILE A 1 79 ? -13.070 6.401 33.353 1.00 83.00 79 ILE A N 1
ATOM 592 C CA . ILE A 1 79 ? -14.046 6.509 34.439 1.00 83.00 79 ILE A CA 1
ATOM 593 C C . ILE A 1 79 ? -14.724 5.150 34.593 1.00 83.00 79 ILE A C 1
ATOM 595 O O . ILE A 1 79 ? -15.293 4.627 33.636 1.00 83.00 79 ILE A O 1
ATOM 599 N N . LYS A 1 80 ? -14.619 4.552 35.788 1.00 78.06 80 LYS A N 1
ATOM 600 C CA . LYS A 1 80 ? -15.100 3.185 36.086 1.00 78.06 80 LYS A CA 1
ATOM 601 C C . LYS A 1 80 ? -14.654 2.145 35.035 1.00 78.06 80 LYS A C 1
ATOM 603 O O . LYS A 1 80 ? -15.432 1.310 34.598 1.00 78.06 80 LYS A O 1
ATOM 608 N N . GLY A 1 81 ? -13.397 2.226 34.586 1.00 74.94 81 GLY A N 1
ATOM 609 C CA . GLY A 1 81 ? -12.813 1.290 33.612 1.00 74.94 81 GLY A CA 1
ATOM 610 C C . GLY A 1 81 ? -13.216 1.515 32.148 1.00 74.94 81 GLY A C 1
ATOM 611 O O . GLY A 1 81 ? -12.687 0.836 31.273 1.00 74.94 81 GLY A O 1
ATOM 612 N N . LYS A 1 82 ? -14.094 2.484 31.857 1.00 76.25 82 LYS A N 1
ATOM 613 C CA . LYS A 1 82 ? -14.492 2.851 30.493 1.00 76.25 82 LYS A CA 1
ATOM 614 C C . LYS A 1 82 ? -13.765 4.117 30.053 1.00 76.25 82 LYS A C 1
ATOM 616 O O . LYS A 1 82 ? -13.664 5.083 30.811 1.00 76.25 82 LYS A O 1
ATOM 621 N N . HIS A 1 83 ? -13.259 4.112 28.826 1.00 78.31 83 HIS A N 1
ATOM 622 C CA . HIS A 1 83 ? -12.697 5.310 28.216 1.00 78.31 83 HIS A CA 1
ATOM 623 C C . HIS A 1 83 ? -13.816 6.299 27.881 1.00 78.31 83 HIS A C 1
ATOM 625 O O . HIS A 1 83 ? -14.824 5.906 27.291 1.00 78.31 83 HIS A O 1
ATOM 631 N N . VAL A 1 84 ? -13.639 7.564 28.256 1.00 84.00 84 VAL A N 1
ATOM 632 C CA . VAL A 1 84 ? -14.594 8.636 27.949 1.00 84.00 84 VAL A CA 1
ATOM 633 C C . VAL A 1 84 ? -13.929 9.670 27.051 1.00 84.00 84 VAL A C 1
ATOM 635 O O . VAL A 1 84 ? -12.754 9.994 27.221 1.00 84.00 84 VAL A O 1
ATOM 638 N N . VAL A 1 85 ? -14.684 10.175 26.081 1.00 81.75 85 VAL A N 1
ATOM 639 C CA . VAL A 1 85 ? -14.207 11.169 25.112 1.00 81.75 85 VAL A CA 1
ATOM 640 C C . VAL A 1 85 ? -14.605 12.551 25.605 1.00 81.75 85 VAL A C 1
ATOM 642 O O . VAL A 1 85 ? -15.738 12.723 26.047 1.00 81.75 85 VAL A O 1
ATOM 645 N N . VAL A 1 86 ? -13.697 13.524 25.539 1.00 85.50 86 VAL A N 1
ATOM 646 C CA . VAL A 1 86 ? -13.974 14.916 25.920 1.00 85.50 86 VAL A CA 1
ATOM 647 C C . VAL A 1 86 ? -13.693 15.831 24.735 1.00 85.50 86 VAL A C 1
ATOM 649 O O . VAL A 1 86 ? -12.566 15.871 24.248 1.00 85.50 86 VAL A O 1
ATOM 652 N N . ASP A 1 87 ? -14.702 16.568 24.281 1.00 80.19 87 ASP A N 1
ATOM 653 C CA . ASP A 1 87 ? -14.622 17.476 23.137 1.00 80.19 87 ASP A CA 1
ATOM 654 C C . ASP A 1 87 ? -15.241 18.857 23.450 1.00 80.19 87 ASP A C 1
ATOM 656 O O . ASP A 1 87 ? -15.803 19.089 24.521 1.00 80.19 87 ASP A O 1
ATOM 660 N N . ARG A 1 88 ? -15.060 19.825 22.542 1.00 73.88 88 ARG A N 1
ATOM 661 C CA . ARG A 1 88 ? -15.623 21.191 22.638 1.00 73.88 88 ARG A CA 1
ATOM 662 C C . ARG A 1 88 ? -16.937 21.355 21.876 1.00 73.88 88 ARG A C 1
ATOM 664 O O . ARG A 1 88 ? -17.514 22.440 21.876 1.00 73.88 88 ARG A O 1
ATOM 671 N N . THR A 1 89 ? -17.386 20.312 21.191 1.00 58.22 89 THR A N 1
ATOM 672 C CA . THR A 1 89 ? -18.427 20.424 20.175 1.00 58.22 89 THR A CA 1
ATOM 673 C C . THR A 1 89 ? -19.796 20.406 20.846 1.00 58.22 89 THR A C 1
ATOM 675 O O . THR A 1 89 ? -20.338 19.350 21.183 1.00 58.22 89 THR A O 1
ATOM 678 N N . LEU A 1 90 ? -20.351 21.600 21.064 1.00 53.12 90 LEU A N 1
ATOM 679 C CA . LEU A 1 90 ? -21.756 21.779 21.422 1.00 53.12 90 LEU A CA 1
ATOM 680 C C . LEU A 1 90 ? -22.637 21.293 20.269 1.00 53.12 90 LEU A C 1
ATOM 682 O O . LEU A 1 90 ? -22.249 21.380 19.109 1.00 53.12 90 LEU A O 1
ATOM 686 N N . MET A 1 91 ? -23.789 20.717 20.615 1.00 35.84 91 MET A N 1
ATOM 687 C CA . MET A 1 91 ? -24.701 20.051 19.685 1.00 35.84 91 MET A CA 1
ATOM 688 C C . MET A 1 91 ? -25.375 21.049 18.730 1.00 35.84 91 MET A C 1
ATOM 690 O O . MET A 1 91 ? -26.538 21.374 18.911 1.00 35.84 91 MET A O 1
ATOM 694 N N . GLU A 1 92 ? -24.646 21.477 17.706 1.00 31.92 92 GLU A N 1
ATOM 695 C CA . GLU A 1 92 ? -25.140 22.032 16.442 1.00 31.92 92 GLU A CA 1
ATOM 696 C C . GLU A 1 92 ? -24.271 21.456 15.319 1.00 31.92 92 GLU A C 1
ATOM 698 O O . GLU A 1 92 ? -23.478 22.138 14.695 1.00 31.92 92 GLU A O 1
ATOM 703 N N . ASP A 1 93 ? -24.320 20.132 15.198 1.00 27.64 93 ASP A N 1
ATOM 704 C CA . ASP A 1 93 ? -24.118 19.370 13.967 1.00 27.64 93 ASP A CA 1
ATOM 705 C C . ASP A 1 93 ? -24.343 17.905 14.336 1.00 27.64 93 ASP A C 1
ATOM 707 O O . ASP A 1 93 ? -23.671 17.313 15.187 1.00 27.64 93 ASP A O 1
ATOM 711 N N . THR A 1 94 ? -25.406 17.344 13.773 1.00 26.02 94 THR A N 1
ATOM 712 C CA . THR A 1 94 ? -25.975 16.053 14.157 1.00 26.02 94 THR A CA 1
ATOM 713 C C . THR A 1 94 ? -25.063 14.914 13.699 1.00 26.02 94 THR A C 1
ATOM 715 O O . THR A 1 94 ? -25.348 14.234 12.721 1.00 26.02 94 THR A O 1
ATOM 718 N N . ILE A 1 95 ? -23.981 14.645 14.433 1.00 27.83 95 ILE A N 1
ATOM 719 C CA . ILE A 1 95 ? -23.362 13.317 14.440 1.00 27.83 95 ILE A CA 1
ATOM 720 C C . ILE A 1 95 ? -24.235 12.456 15.346 1.00 27.83 95 ILE A C 1
ATOM 722 O O . ILE A 1 95 ? -24.116 12.456 16.574 1.00 27.83 95 ILE A O 1
ATOM 726 N N . GLN A 1 96 ? -25.186 11.792 14.693 1.00 27.08 96 GLN A N 1
ATOM 727 C CA . GLN A 1 96 ? -26.101 10.820 15.263 1.00 27.08 96 GLN A CA 1
ATOM 728 C C . GLN A 1 96 ? -25.333 9.844 16.162 1.00 27.08 96 GLN A C 1
ATOM 730 O O . GLN A 1 96 ? -24.545 9.021 15.692 1.00 27.08 96 GLN A O 1
ATOM 735 N N . TYR A 1 97 ? -25.606 9.890 17.467 1.00 27.31 97 TYR A N 1
ATOM 736 C CA . TYR A 1 97 ? -25.472 8.695 18.290 1.00 27.31 97 TYR A CA 1
ATOM 737 C C . TYR A 1 97 ? -26.276 7.602 17.581 1.00 27.31 97 TYR A C 1
ATOM 739 O O . TYR A 1 97 ? -27.485 7.752 17.404 1.00 27.31 97 TYR A O 1
ATOM 747 N N . LYS A 1 98 ? -25.575 6.565 17.104 1.00 31.41 98 LYS A N 1
ATOM 748 C CA . LYS A 1 98 ? -26.122 5.397 16.408 1.00 31.41 98 LYS A CA 1
ATOM 749 C C . LYS A 1 98 ? -27.257 4.788 17.227 1.00 31.41 98 LYS A C 1
ATOM 751 O O . LYS A 1 98 ? -27.046 3.900 18.050 1.00 31.41 98 LYS A O 1
ATOM 756 N N . ASP A 1 99 ? -28.473 5.234 16.965 1.00 34.72 99 ASP A N 1
ATOM 757 C CA . ASP A 1 99 ? -29.659 4.498 17.337 1.00 34.72 99 ASP A CA 1
ATOM 758 C C . ASP A 1 99 ? -29.643 3.238 16.459 1.00 34.72 99 ASP A C 1
ATOM 760 O O . ASP A 1 99 ? -29.594 3.338 15.231 1.00 34.72 99 ASP A O 1
ATOM 764 N N . LYS A 1 100 ? -29.682 2.032 17.045 1.00 41.47 100 LYS A N 1
ATOM 765 C CA . LYS A 1 100 ? -29.739 0.739 16.310 1.00 41.47 100 LYS A CA 1
ATOM 766 C C . LYS A 1 100 ? -30.897 0.662 15.290 1.00 41.47 100 LYS A C 1
ATOM 768 O O . LYS A 1 100 ? -31.078 -0.343 14.602 1.00 41.47 100 LYS A O 1
ATOM 773 N N . LYS A 1 101 ? -31.744 1.690 15.222 1.00 47.62 101 LYS A N 1
ATOM 774 C CA . LYS A 1 101 ? -32.775 1.901 14.207 1.00 47.62 101 LYS A CA 1
ATOM 775 C C . LYS A 1 101 ? -32.207 2.236 12.822 1.00 47.62 101 LYS A C 1
ATOM 777 O O . LYS A 1 101 ? -32.793 1.774 11.851 1.00 47.62 101 LYS A O 1
ATOM 782 N N . THR A 1 102 ? -31.080 2.945 12.691 1.00 57.59 102 THR A N 1
ATOM 783 C CA . THR A 1 102 ? -30.562 3.355 11.364 1.00 57.59 102 THR A CA 1
ATOM 784 C C . THR A 1 102 ? -30.090 2.163 10.532 1.00 57.59 102 THR A C 1
ATOM 786 O O . THR A 1 102 ? -30.448 2.045 9.365 1.00 57.59 102 THR A O 1
ATOM 789 N N . ASN A 1 103 ? -29.409 1.200 11.161 1.00 64.62 103 ASN A N 1
ATOM 790 C CA . ASN A 1 103 ? -28.953 -0.037 10.516 1.00 64.62 103 ASN A CA 1
ATOM 791 C C . ASN A 1 103 ? -30.081 -0.903 9.939 1.00 64.62 103 ASN A C 1
ATOM 793 O O . ASN A 1 103 ? -29.849 -1.724 9.055 1.00 64.62 103 ASN A O 1
ATOM 797 N N . ARG A 1 104 ? -31.297 -0.740 10.462 1.00 75.50 104 ARG A N 1
ATOM 798 C CA . ARG A 1 104 ? -32.480 -1.498 10.056 1.00 75.50 104 ARG A CA 1
ATOM 799 C C . ARG A 1 104 ? -33.349 -0.747 9.051 1.00 75.50 104 ARG A C 1
ATOM 801 O O . ARG A 1 104 ? -34.351 -1.299 8.610 1.00 75.50 104 ARG A O 1
ATOM 808 N N . ARG A 1 105 ? -32.999 0.494 8.705 1.00 80.12 105 ARG A N 1
ATOM 809 C CA . ARG A 1 105 ? -33.795 1.369 7.843 1.00 80.12 105 ARG A CA 1
ATOM 810 C C . ARG A 1 105 ? -33.149 1.498 6.467 1.00 80.12 105 ARG A C 1
ATOM 812 O O . ARG A 1 105 ? -31.973 1.850 6.359 1.00 80.12 105 ARG A O 1
ATOM 819 N N . ILE A 1 106 ? -33.932 1.310 5.417 1.00 83.69 106 ILE A N 1
ATOM 820 C CA . ILE A 1 106 ? -33.582 1.679 4.042 1.00 83.69 106 ILE A CA 1
ATOM 821 C C . ILE A 1 106 ? -34.393 2.902 3.619 1.00 83.69 106 ILE A C 1
ATOM 823 O O . ILE A 1 106 ? -35.537 3.057 4.044 1.00 83.69 106 ILE A O 1
ATOM 827 N N . THR A 1 107 ? -33.807 3.762 2.800 1.00 81.94 107 THR A N 1
ATOM 828 C CA . THR A 1 107 ? -34.496 4.810 2.053 1.00 81.94 107 THR A CA 1
ATOM 829 C C . THR A 1 107 ? -34.642 4.370 0.601 1.00 81.94 107 THR A C 1
ATOM 831 O O . THR A 1 107 ? -33.791 3.667 0.054 1.00 81.94 107 THR A O 1
ATOM 834 N N . LEU A 1 108 ? -35.766 4.736 0.007 1.00 83.12 108 LEU A N 1
ATOM 835 C CA . LEU A 1 108 ? -36.137 4.447 -1.367 1.00 83.12 108 LEU A CA 1
ATOM 836 C C . LEU A 1 108 ? -36.201 5.783 -2.089 1.00 83.12 108 LEU A C 1
ATOM 838 O O . LEU A 1 108 ? -36.943 6.653 -1.649 1.00 83.12 108 LEU A O 1
ATOM 842 N N . ASP A 1 109 ? -35.456 5.929 -3.176 1.00 81.00 109 ASP A N 1
ATOM 843 C CA . ASP A 1 109 ? -35.452 7.132 -4.008 1.00 81.00 109 ASP A CA 1
ATOM 844 C C . ASP A 1 109 ? -35.827 6.749 -5.446 1.00 81.00 109 ASP A C 1
ATOM 846 O O . ASP A 1 109 ? -35.358 5.730 -5.963 1.00 81.00 109 ASP A O 1
ATOM 850 N N . GLY A 1 110 ? -36.671 7.552 -6.095 1.00 77.94 110 GLY A N 1
ATOM 851 C CA . GLY A 1 110 ? -37.199 7.281 -7.437 1.00 77.94 110 GLY A CA 1
ATOM 852 C C . GLY A 1 110 ? -38.452 6.401 -7.456 1.00 77.94 110 GLY A C 1
ATOM 853 O O . GLY A 1 110 ? -38.661 5.675 -8.420 1.00 77.94 110 GLY A O 1
ATOM 854 N N . LEU A 1 111 ? -39.260 6.416 -6.390 1.00 80.56 111 LEU A N 1
ATOM 855 C CA . LEU A 1 111 ? -40.542 5.710 -6.337 1.00 80.56 111 LEU A CA 1
ATOM 856 C C . LEU A 1 111 ? -41.541 6.311 -7.348 1.00 80.56 111 LEU A C 1
ATOM 858 O O . LEU A 1 111 ? -41.787 7.520 -7.300 1.00 80.56 111 LEU A O 1
ATOM 862 N N . PRO A 1 112 ? -42.183 5.490 -8.200 1.00 78.00 112 PRO A N 1
ATOM 863 C CA . PRO A 1 112 ? -43.285 5.947 -9.036 1.00 78.00 112 PRO A CA 1
ATOM 864 C C . PRO A 1 112 ? -44.445 6.457 -8.185 1.00 78.00 112 PRO A C 1
ATOM 866 O O . PRO A 1 112 ? -44.771 5.883 -7.144 1.00 78.00 112 PRO A O 1
ATOM 869 N N . TRP A 1 113 ? -45.157 7.466 -8.680 1.00 75.88 113 TRP A N 1
ATOM 870 C CA . TRP A 1 113 ? -46.319 8.037 -7.985 1.00 75.88 113 TRP A CA 1
ATOM 871 C C . TRP A 1 113 ? -47.493 7.054 -7.854 1.00 75.88 113 TRP A C 1
ATOM 873 O O . TRP A 1 113 ? -48.423 7.304 -7.092 1.00 75.88 113 TRP A O 1
ATOM 883 N N . THR A 1 114 ? -47.464 5.950 -8.606 1.00 77.94 114 THR A N 1
ATOM 884 C CA . THR A 1 114 ? -48.464 4.876 -8.576 1.00 77.94 114 THR A CA 1
ATOM 885 C C . THR A 1 114 ? -48.253 3.879 -7.440 1.00 77.94 114 THR A C 1
ATOM 887 O O . THR A 1 114 ? -49.148 3.081 -7.184 1.00 77.94 114 THR A O 1
ATOM 890 N N . VAL A 1 115 ? -47.083 3.876 -6.791 1.00 79.38 115 VAL A N 1
ATOM 891 C CA . VAL A 1 115 ? -46.754 2.913 -5.733 1.00 79.38 115 VAL A CA 1
ATOM 892 C C . VAL A 1 115 ? -47.401 3.350 -4.420 1.00 79.38 115 VAL A C 1
ATOM 894 O O . VAL A 1 115 ? -47.157 4.451 -3.927 1.00 79.38 115 VAL A O 1
ATOM 897 N N . SER A 1 116 ? -48.218 2.474 -3.841 1.00 81.00 116 SER A N 1
ATOM 898 C CA . SER A 1 116 ? -48.841 2.672 -2.532 1.00 81.00 116 SER A CA 1
ATOM 899 C C . SER A 1 116 ? -47.962 2.147 -1.387 1.00 81.00 116 SER A C 1
ATOM 901 O O . SER A 1 116 ? -47.013 1.389 -1.593 1.00 81.00 116 SER A O 1
ATOM 903 N N . ASN A 1 117 ? -48.281 2.528 -0.146 1.00 80.75 117 ASN A N 1
ATOM 904 C CA . ASN A 1 117 ? -47.613 1.972 1.038 1.00 80.75 117 ASN A CA 1
ATOM 905 C C . ASN A 1 117 ? -47.777 0.438 1.125 1.00 80.75 117 ASN A C 1
ATOM 907 O O . ASN A 1 117 ? -46.832 -0.255 1.502 1.00 80.75 117 ASN A O 1
ATOM 911 N N . ASP A 1 118 ? -48.927 -0.099 0.700 1.00 83.62 118 ASP A N 1
ATOM 912 C CA . ASP A 1 118 ? -49.188 -1.543 0.684 1.00 83.62 118 ASP A CA 1
ATOM 913 C C . ASP A 1 118 ? -48.299 -2.274 -0.334 1.00 83.62 118 ASP A C 1
ATOM 915 O O . ASP A 1 118 ? -47.786 -3.356 -0.041 1.00 83.62 118 ASP A O 1
ATOM 919 N N . ASP A 1 119 ? -48.029 -1.655 -1.489 1.00 84.56 119 ASP A N 1
ATOM 920 C CA . ASP A 1 119 ? -47.110 -2.200 -2.498 1.00 84.56 119 ASP A CA 1
ATOM 921 C C . ASP A 1 119 ? -45.678 -2.302 -1.958 1.00 84.56 119 ASP A C 1
ATOM 923 O O . ASP A 1 119 ? -44.987 -3.295 -2.201 1.00 84.56 119 ASP A O 1
ATOM 927 N N . ILE A 1 120 ? -45.240 -1.303 -1.180 1.00 84.25 120 ILE A N 1
ATOM 928 C CA . ILE A 1 120 ? -43.934 -1.311 -0.508 1.00 84.25 120 ILE A CA 1
ATOM 929 C C . ILE A 1 120 ? -43.868 -2.479 0.479 1.00 84.25 120 ILE A C 1
ATOM 931 O O . ILE A 1 120 ? -42.933 -3.281 0.421 1.00 84.25 120 ILE A O 1
ATOM 935 N N . VAL A 1 121 ? -44.859 -2.630 1.362 1.00 85.00 121 VAL A N 1
ATOM 936 C CA . VAL A 1 121 ? -44.874 -3.735 2.336 1.00 85.00 121 VAL A CA 1
ATOM 937 C C . VAL A 1 121 ? -44.889 -5.085 1.629 1.00 85.00 121 VAL A C 1
ATOM 939 O O . VAL A 1 121 ? -44.103 -5.965 1.985 1.00 85.00 121 VAL A O 1
ATOM 942 N N . HIS A 1 122 ? -45.725 -5.246 0.603 1.00 86.44 122 HIS A N 1
ATOM 943 C CA . HIS A 1 122 ? -45.820 -6.484 -0.160 1.00 86.44 122 HIS A CA 1
ATOM 944 C C . HIS A 1 122 ? -44.482 -6.836 -0.823 1.00 86.44 122 HIS A C 1
ATOM 946 O O . HIS A 1 122 ? -44.000 -7.961 -0.673 1.00 86.44 122 HIS A O 1
ATOM 952 N N . PHE A 1 123 ? -43.834 -5.865 -1.476 1.00 86.69 123 PHE A N 1
ATOM 953 C CA . PHE A 1 123 ? -42.547 -6.061 -2.144 1.00 86.69 123 PHE A CA 1
ATOM 954 C C . PHE A 1 123 ? -41.404 -6.387 -1.172 1.00 86.69 123 PHE A C 1
ATOM 956 O O . PHE A 1 123 ? -40.556 -7.229 -1.474 1.00 86.69 123 PHE A O 1
ATOM 963 N N . PHE A 1 124 ? -41.367 -5.745 0.000 1.00 86.75 124 PHE A N 1
ATOM 964 C CA . PHE A 1 124 ? -40.276 -5.908 0.966 1.00 86.75 124 PHE A CA 1
ATOM 965 C C . PHE A 1 124 ? -40.486 -7.037 1.986 1.00 86.75 124 PHE A C 1
ATOM 967 O O . PHE A 1 124 ? -39.510 -7.504 2.581 1.00 86.75 124 PHE A O 1
ATOM 974 N N . SER A 1 125 ? -41.716 -7.534 2.149 1.00 84.88 125 SER A N 1
ATOM 975 C CA . SER A 1 125 ? -42.047 -8.632 3.068 1.00 84.88 125 SER A CA 1
ATOM 976 C C . SER A 1 125 ? -41.211 -9.916 2.899 1.00 84.88 125 SER A C 1
ATOM 978 O O . SER A 1 125 ? -40.860 -10.507 3.926 1.00 84.88 125 SER A O 1
ATOM 980 N N . PRO A 1 126 ? -40.792 -10.349 1.684 1.00 86.75 126 PRO A N 1
ATOM 981 C CA . PRO A 1 126 ? -39.997 -11.571 1.526 1.00 86.75 126 PRO A CA 1
ATOM 982 C C . PRO A 1 126 ? -38.579 -11.458 2.105 1.00 86.75 126 PRO A C 1
ATOM 984 O O . PRO A 1 126 ? -37.946 -12.468 2.417 1.00 86.75 126 PRO A O 1
ATOM 987 N N . TYR A 1 127 ? -38.060 -10.238 2.259 1.00 82.25 127 TYR A N 1
ATOM 988 C CA . TYR A 1 127 ? -36.713 -10.004 2.779 1.00 82.25 127 TYR A CA 1
ATOM 989 C C . TYR A 1 127 ? -36.666 -10.010 4.311 1.00 82.25 127 TYR A C 1
ATOM 991 O O . TYR A 1 127 ? -35.651 -10.395 4.902 1.00 82.25 127 TYR A O 1
ATOM 999 N N . GLY A 1 128 ? -37.770 -9.626 4.954 1.00 83.25 128 GLY A N 1
ATOM 1000 C CA . GLY A 1 128 ? -37.959 -9.673 6.397 1.00 83.25 128 GLY A CA 1
ATOM 1001 C C . GLY A 1 128 ? -39.179 -8.874 6.849 1.00 83.25 128 GLY A C 1
ATOM 1002 O O . GLY A 1 128 ? -39.816 -8.174 6.069 1.00 83.25 128 GLY A O 1
ATOM 1003 N N . THR A 1 129 ? -39.498 -8.955 8.141 1.00 85.62 129 THR A N 1
ATOM 1004 C CA . THR A 1 129 ? -40.652 -8.247 8.710 1.00 85.62 129 THR A CA 1
ATOM 1005 C C . THR A 1 129 ? -40.411 -6.740 8.720 1.00 85.62 129 THR A C 1
ATOM 1007 O O . THR A 1 129 ? -39.487 -6.275 9.398 1.00 85.62 129 THR A O 1
ATOM 1010 N N . VAL A 1 130 ? -41.253 -6.000 7.999 1.00 85.56 130 VAL A N 1
ATOM 1011 C CA . VAL A 1 130 ? -41.302 -4.533 8.004 1.00 85.56 130 VAL A CA 1
ATOM 1012 C C . VAL A 1 130 ? -41.961 -4.065 9.305 1.00 85.56 130 VAL A C 1
ATOM 1014 O O . VAL A 1 130 ? -43.058 -4.496 9.641 1.00 85.56 130 VAL A O 1
ATOM 1017 N N . VAL A 1 131 ? -41.258 -3.228 10.066 1.00 85.38 131 VAL A N 1
ATOM 1018 C CA . VAL A 1 131 ? -41.708 -2.624 11.332 1.00 85.38 131 VAL A CA 1
ATOM 1019 C C . VAL A 1 131 ? -42.378 -1.279 11.087 1.00 85.38 131 VAL A C 1
ATOM 1021 O O . VAL A 1 131 ? -43.327 -0.940 11.781 1.00 85.38 131 VAL A O 1
ATOM 1024 N N . ASP A 1 132 ? -41.865 -0.513 10.127 1.00 84.25 132 ASP A N 1
ATOM 1025 C CA . ASP A 1 132 ? -42.355 0.821 9.793 1.00 84.25 132 ASP A CA 1
ATOM 1026 C C . ASP A 1 132 ? -42.043 1.120 8.324 1.00 84.25 132 ASP A C 1
ATOM 1028 O O . ASP A 1 132 ? -41.072 0.593 7.776 1.00 84.25 132 ASP A O 1
ATOM 1032 N N . HIS A 1 133 ? -42.865 1.925 7.669 1.00 84.06 133 HIS A N 1
ATOM 1033 C CA . HIS A 1 133 ? -42.653 2.349 6.290 1.00 84.06 133 HIS A CA 1
ATOM 1034 C C . HIS A 1 133 ? -43.444 3.623 6.015 1.00 84.06 133 HIS A C 1
ATOM 1036 O O . HIS A 1 133 ? -44.549 3.804 6.521 1.00 84.06 133 HIS A O 1
ATOM 1042 N N . GLN A 1 134 ? -42.883 4.504 5.195 1.00 82.56 134 GLN A N 1
ATOM 1043 C CA . GLN A 1 134 ? -43.553 5.743 4.822 1.00 82.56 134 GLN A CA 1
ATOM 1044 C C . GLN A 1 134 ? -43.030 6.246 3.481 1.00 82.56 134 GLN A C 1
ATOM 1046 O O . GLN A 1 134 ? -41.819 6.339 3.279 1.00 82.56 134 GLN A O 1
ATOM 1051 N N . ILE A 1 135 ? -43.944 6.619 2.590 1.00 81.94 135 ILE A N 1
ATOM 1052 C CA . ILE A 1 135 ? -43.646 7.426 1.403 1.00 81.94 135 ILE A CA 1
ATOM 1053 C C . ILE A 1 135 ? -43.623 8.899 1.819 1.00 81.94 135 ILE A C 1
ATOM 1055 O O . ILE A 1 135 ? -44.565 9.385 2.449 1.00 81.94 135 ILE A O 1
ATOM 1059 N N . THR A 1 136 ? -42.558 9.611 1.467 1.00 76.56 136 THR A N 1
ATOM 1060 C CA . THR A 1 136 ? -42.433 11.052 1.691 1.00 76.56 136 THR A CA 1
ATOM 1061 C C . THR A 1 136 ? -43.454 11.786 0.820 1.00 76.56 136 THR A C 1
ATOM 1063 O O . THR A 1 136 ? -43.583 11.506 -0.375 1.00 76.56 136 THR A O 1
ATOM 1066 N N . GLN A 1 137 ? -44.203 12.713 1.412 1.00 70.81 137 GLN A N 1
ATOM 1067 C CA . GLN A 1 137 ? -45.233 13.502 0.736 1.00 70.81 137 GLN A CA 1
ATOM 1068 C C . GLN A 1 137 ? -44.903 14.989 0.875 1.00 70.81 137 GLN A C 1
ATOM 1070 O O . GLN A 1 137 ? -44.490 15.410 1.953 1.00 70.81 137 GLN A O 1
ATOM 1075 N N . LYS A 1 138 ? -45.122 15.794 -0.176 1.00 58.22 138 LYS A N 1
ATOM 1076 C CA . LYS A 1 138 ? -45.068 17.261 -0.041 1.00 58.22 138 LYS A CA 1
ATOM 1077 C C . LYS A 1 138 ? -46.242 17.741 0.802 1.00 58.22 138 LYS A C 1
ATOM 1079 O O . LYS A 1 138 ? -47.395 17.470 0.450 1.00 58.22 138 LYS A O 1
ATOM 1084 N N . ASP A 1 139 ? -45.926 18.499 1.852 1.00 54.91 139 ASP A N 1
ATOM 1085 C CA . ASP A 1 139 ? -46.854 18.975 2.888 1.00 54.91 139 ASP A CA 1
ATOM 1086 C C . ASP A 1 139 ? -48.081 19.737 2.350 1.00 54.91 139 ASP A C 1
ATOM 1088 O O . ASP A 1 139 ? -49.111 19.782 3.017 1.00 54.91 139 ASP A O 1
ATOM 1092 N N . GLU A 1 140 ? -48.036 20.280 1.130 1.00 54.81 140 GLU A N 1
ATOM 1093 C CA . GLU A 1 140 ? -49.139 21.092 0.595 1.00 54.81 140 GLU A CA 1
ATOM 1094 C C . GLU A 1 140 ? -50.215 20.296 -0.165 1.00 54.81 140 GLU A C 1
ATOM 1096 O O . GLU A 1 140 ? -51.374 20.697 -0.155 1.00 54.81 140 GLU A O 1
ATOM 1101 N N . ASN A 1 141 ? -49.886 19.152 -0.785 1.00 58.62 141 ASN A N 1
ATOM 1102 C CA . ASN A 1 141 ? -50.815 18.441 -1.687 1.00 58.62 141 ASN A CA 1
ATOM 1103 C C . ASN A 1 141 ? -50.906 16.919 -1.462 1.00 58.62 141 ASN A C 1
ATOM 1105 O O . ASN A 1 141 ? -51.578 16.237 -2.235 1.00 58.62 141 ASN A O 1
ATOM 1109 N N . LYS A 1 142 ? -50.220 16.358 -0.451 1.00 60.88 142 LYS A N 1
ATOM 1110 C CA . LYS A 1 142 ? -50.091 14.895 -0.230 1.00 60.88 142 LYS A CA 1
ATOM 1111 C C . LYS A 1 142 ? -49.564 14.110 -1.446 1.00 60.88 142 LYS A C 1
ATOM 1113 O O . LYS A 1 142 ? -49.677 12.887 -1.500 1.00 60.88 142 LYS A O 1
ATOM 1118 N N . LEU A 1 143 ? -48.977 14.800 -2.423 1.00 58.56 143 LEU A N 1
ATOM 1119 C CA . LEU A 1 143 ? -48.336 14.184 -3.579 1.00 58.56 143 LEU A CA 1
ATOM 1120 C C . LEU A 1 143 ? -47.022 13.540 -3.126 1.00 58.56 143 LEU A C 1
ATOM 1122 O O . LEU A 1 143 ? -46.253 14.159 -2.388 1.00 58.56 143 LEU A O 1
ATOM 1126 N N . SER A 1 144 ? -46.784 12.302 -3.564 1.00 64.69 144 SER A N 1
ATOM 1127 C CA . SER A 1 144 ? -45.537 11.578 -3.303 1.00 64.69 144 SER A CA 1
ATOM 1128 C C . SER A 1 144 ? -44.345 12.357 -3.862 1.00 64.69 144 SER A C 1
ATOM 1130 O O . SER A 1 144 ? -44.360 12.774 -5.019 1.00 64.69 144 SER A O 1
ATOM 1132 N N . GLU A 1 145 ? -43.293 12.525 -3.061 1.00 66.81 145 GLU A N 1
ATOM 1133 C CA . GLU A 1 145 ? -42.012 13.082 -3.520 1.00 66.81 145 GLU A CA 1
ATOM 1134 C C . GLU A 1 145 ? -41.176 12.086 -4.329 1.00 66.81 145 GLU A C 1
ATOM 1136 O O . GLU A 1 145 ? -40.049 12.391 -4.713 1.00 66.81 145 GLU A O 1
ATOM 1141 N N . GLY A 1 146 ? -41.699 10.883 -4.576 1.00 75.00 146 GLY A N 1
ATOM 1142 C CA . GLY A 1 146 ? -40.931 9.803 -5.181 1.00 75.00 146 GLY A CA 1
ATOM 1143 C C . GLY A 1 146 ? -39.809 9.300 -4.272 1.00 75.00 146 GLY A C 1
ATOM 1144 O O . GLY A 1 146 ? -38.861 8.681 -4.748 1.00 75.00 146 GLY A O 1
ATOM 1145 N N . SER A 1 147 ? -39.898 9.549 -2.965 1.00 78.94 147 SER A N 1
ATOM 1146 C CA . SER A 1 147 ? -38.990 8.990 -1.968 1.00 78.94 147 SER A CA 1
ATOM 1147 C C . SER A 1 147 ? -39.764 8.386 -0.801 1.00 78.94 147 SER A C 1
ATOM 1149 O O . SER A 1 147 ? -40.951 8.654 -0.612 1.00 78.94 147 SER A O 1
ATOM 1151 N N . GLY A 1 148 ? -39.117 7.527 -0.026 1.00 82.81 148 GLY A N 1
ATOM 1152 C CA . GLY A 1 148 ? -39.711 6.904 1.149 1.00 82.81 148 GLY A CA 1
ATOM 1153 C C . GLY A 1 148 ? -38.688 6.144 1.977 1.00 82.81 148 GLY A C 1
ATOM 1154 O O . GLY A 1 148 ? -37.492 6.150 1.687 1.00 82.81 148 GLY A O 1
ATOM 1155 N N . PHE A 1 149 ? -39.139 5.467 3.026 1.00 85.88 149 PHE A N 1
ATOM 1156 C CA . PHE A 1 149 ? -38.291 4.580 3.812 1.00 85.88 149 PHE A CA 1
ATOM 1157 C C . PHE A 1 149 ? -39.022 3.316 4.253 1.00 85.88 149 PHE A C 1
ATOM 1159 O O . PHE A 1 149 ? -40.246 3.292 4.355 1.00 85.88 149 PHE A O 1
ATOM 1166 N N . VAL A 1 150 ? -38.241 2.279 4.559 1.00 85.88 150 VAL A N 1
ATOM 1167 C CA . VAL A 1 150 ? -38.704 1.013 5.137 1.00 85.88 150 VAL A CA 1
ATOM 1168 C C . VAL A 1 150 ? -37.779 0.641 6.290 1.00 85.88 150 VAL A C 1
ATOM 1170 O O . VAL A 1 150 ? -36.560 0.601 6.137 1.00 85.88 150 VAL A O 1
ATOM 1173 N N . LEU A 1 151 ? -38.343 0.379 7.462 1.00 85.00 151 LEU A N 1
ATOM 1174 C CA . LEU A 1 151 ? -37.648 -0.093 8.652 1.00 85.00 151 LEU A CA 1
ATOM 1175 C C . LEU A 1 151 ? -37.940 -1.579 8.840 1.00 85.00 151 LEU A C 1
ATOM 1177 O O . LEU A 1 151 ? -39.093 -1.977 8.957 1.00 85.00 151 LEU A O 1
ATOM 1181 N N . PHE A 1 152 ? -36.904 -2.401 8.936 1.00 85.44 152 PHE A N 1
ATOM 1182 C CA . PHE A 1 152 ? -37.031 -3.829 9.206 1.00 85.44 152 PHE A CA 1
ATOM 1183 C C . PHE A 1 152 ? -36.879 -4.152 10.691 1.00 85.44 152 PHE A C 1
ATOM 1185 O O . PHE A 1 152 ? -36.245 -3.441 11.469 1.00 85.44 152 PHE A O 1
ATOM 1192 N N . SER A 1 153 ? -37.416 -5.298 11.093 1.00 81.50 153 SER A N 1
ATOM 1193 C CA . SER A 1 153 ? -37.195 -5.868 12.427 1.00 81.50 153 SER A CA 1
ATOM 1194 C C . SER A 1 153 ? -35.729 -6.249 12.649 1.00 81.50 153 SER A C 1
ATOM 1196 O O . SER A 1 153 ? -35.193 -6.053 13.744 1.00 81.50 153 SER A O 1
ATOM 1198 N N . SER A 1 154 ? -35.069 -6.727 11.591 1.00 78.81 154 SER A N 1
ATOM 1199 C CA . SER A 1 154 ? -33.707 -7.255 11.594 1.00 78.81 154 SER A CA 1
ATOM 1200 C C . SER A 1 154 ? -32.834 -6.582 10.537 1.00 78.81 154 SER A C 1
ATOM 1202 O O . SER A 1 154 ? -33.259 -6.378 9.402 1.00 78.81 154 SER A O 1
ATOM 1204 N N . GLU A 1 155 ? -31.577 -6.307 10.890 1.00 77.06 155 GLU A N 1
ATOM 1205 C CA . GLU A 1 155 ? -30.558 -5.799 9.959 1.00 77.06 155 GLU A CA 1
ATOM 1206 C C . GLU A 1 155 ? -30.249 -6.809 8.839 1.00 77.06 155 GLU A C 1
ATOM 1208 O O . GLU A 1 155 ? -29.895 -6.423 7.728 1.00 77.06 155 GLU A O 1
ATOM 1213 N N . LEU A 1 156 ? -30.474 -8.107 9.077 1.00 76.62 156 LEU A N 1
ATOM 1214 C CA . LEU A 1 156 ? -30.288 -9.144 8.059 1.00 76.62 156 LEU A CA 1
ATOM 1215 C C . LEU A 1 156 ? -31.205 -8.948 6.845 1.00 76.62 156 LEU A C 1
ATOM 1217 O O . LEU A 1 156 ? -30.816 -9.305 5.737 1.00 76.62 156 LEU A O 1
ATOM 1221 N N . ALA A 1 157 ? -32.400 -8.383 7.038 1.00 80.19 157 ALA A N 1
ATOM 1222 C CA . ALA A 1 157 ? -33.313 -8.086 5.937 1.00 80.19 157 ALA A CA 1
ATOM 1223 C C . ALA A 1 157 ? -32.732 -6.998 5.023 1.00 80.19 157 ALA A C 1
ATOM 1225 O O . ALA A 1 157 ? -32.697 -7.165 3.807 1.00 80.19 157 ALA A O 1
ATOM 1226 N N . VAL A 1 158 ? -32.175 -5.942 5.625 1.00 76.81 158 VAL A N 1
ATOM 1227 C CA . VAL A 1 158 ? -31.482 -4.858 4.915 1.00 76.81 158 VAL A CA 1
ATOM 1228 C C . VAL A 1 158 ? -30.291 -5.403 4.126 1.00 76.81 158 VAL A C 1
ATOM 1230 O O . VAL A 1 158 ? -30.148 -5.106 2.944 1.00 76.81 158 VAL A O 1
ATOM 1233 N N . ILE A 1 159 ? -29.473 -6.262 4.743 1.00 70.31 159 ILE A N 1
ATOM 1234 C CA . ILE A 1 159 ? -28.319 -6.887 4.078 1.00 70.31 159 ILE A CA 1
ATOM 1235 C C . ILE A 1 159 ? -28.760 -7.762 2.894 1.00 70.31 159 ILE A C 1
ATOM 1237 O O . ILE A 1 159 ? -28.143 -7.682 1.836 1.00 70.31 159 ILE A O 1
ATOM 1241 N N . LYS A 1 160 ? -29.829 -8.559 3.040 1.00 77.56 160 LYS A N 1
ATOM 1242 C CA . LYS A 1 160 ? -30.371 -9.407 1.958 1.00 77.56 160 LYS A CA 1
ATOM 1243 C C . LYS A 1 160 ? -30.911 -8.606 0.773 1.00 77.56 160 LYS A C 1
ATOM 1245 O O . LYS A 1 160 ? -30.798 -9.048 -0.365 1.00 77.56 160 LYS A O 1
ATOM 1250 N N . ILE A 1 161 ? -31.527 -7.455 1.030 1.00 77.94 161 ILE A N 1
ATOM 1251 C CA . ILE A 1 161 ? -32.011 -6.569 -0.037 1.00 77.94 161 ILE A CA 1
ATOM 1252 C C . ILE A 1 161 ? -30.817 -5.998 -0.792 1.00 77.94 161 ILE A C 1
ATOM 1254 O O . ILE A 1 161 ? -30.735 -6.118 -2.009 1.00 77.94 161 ILE A O 1
ATOM 1258 N N . LEU A 1 162 ? -29.857 -5.441 -0.056 1.00 73.12 162 LEU A N 1
ATOM 1259 C CA . LEU A 1 162 ? -28.707 -4.758 -0.641 1.00 73.12 162 LEU A CA 1
ATOM 1260 C C . LEU A 1 162 ? -27.713 -5.725 -1.297 1.00 73.12 162 LEU A C 1
ATOM 1262 O O . LEU A 1 162 ? -26.978 -5.333 -2.201 1.00 73.12 162 LEU A O 1
ATOM 1266 N N . SER A 1 163 ? -27.713 -7.009 -0.919 1.00 68.25 163 SER A N 1
ATOM 1267 C CA . SER A 1 163 ? -26.946 -8.034 -1.635 1.00 68.25 163 SER A CA 1
ATOM 1268 C C . SER A 1 163 ? -27.435 -8.263 -3.067 1.00 68.25 163 SER A C 1
ATOM 1270 O O . SER A 1 163 ? -26.648 -8.711 -3.895 1.00 68.25 163 SER A O 1
ATOM 1272 N N . ASN A 1 164 ? -28.691 -7.918 -3.380 1.00 69.81 164 ASN A N 1
ATOM 1273 C CA . ASN A 1 164 ? -29.232 -7.989 -4.741 1.00 69.81 164 ASN A CA 1
ATOM 1274 C C . ASN A 1 164 ? -28.933 -6.722 -5.570 1.00 69.81 164 ASN A C 1
ATOM 1276 O O . ASN A 1 164 ? -29.316 -6.654 -6.737 1.00 69.81 164 ASN A O 1
ATOM 1280 N N . GLY A 1 165 ? -28.240 -5.736 -4.987 1.00 66.75 165 GLY A N 1
ATOM 1281 C CA . GLY A 1 165 ? -27.933 -4.442 -5.594 1.00 66.75 165 GLY A CA 1
ATOM 1282 C C . GLY A 1 165 ? -28.699 -3.282 -4.954 1.00 66.75 165 GLY A C 1
ATOM 1283 O O . GLY A 1 165 ? -29.614 -3.470 -4.157 1.00 66.75 165 GLY A O 1
ATOM 1284 N N . ASN A 1 166 ? -28.331 -2.057 -5.337 1.00 71.38 166 ASN A N 1
ATOM 1285 C CA . ASN A 1 166 ? -28.951 -0.824 -4.830 1.00 71.38 166 ASN A CA 1
ATOM 1286 C C . ASN A 1 166 ? -30.121 -0.356 -5.697 1.00 71.38 166 ASN A C 1
ATOM 1288 O O . ASN A 1 166 ? -30.510 0.806 -5.638 1.00 71.38 166 ASN A O 1
ATOM 1292 N N . THR A 1 167 ? -30.641 -1.203 -6.579 1.00 77.06 167 THR A N 1
ATOM 1293 C CA . THR A 1 167 ? -31.734 -0.829 -7.474 1.00 77.06 167 THR A CA 1
ATOM 1294 C C . THR A 1 167 ? -32.719 -1.973 -7.554 1.00 77.06 167 THR A C 1
ATOM 1296 O O . THR A 1 167 ? -32.340 -3.103 -7.851 1.00 77.06 167 THR A O 1
ATOM 1299 N N . VAL A 1 168 ? -33.988 -1.677 -7.308 1.00 81.12 168 VAL A N 1
ATOM 1300 C CA . VAL A 1 168 ? -35.090 -2.626 -7.447 1.00 81.12 168 VAL A CA 1
ATOM 1301 C C . VAL A 1 168 ? -36.085 -2.103 -8.462 1.00 81.12 168 VAL A C 1
ATOM 1303 O O . VAL A 1 168 ? -36.232 -0.897 -8.634 1.00 81.12 168 VAL A O 1
ATOM 1306 N N . ASN A 1 169 ? -36.761 -3.011 -9.158 1.00 83.19 169 ASN A N 1
ATOM 1307 C CA . ASN A 1 169 ? -37.872 -2.630 -10.014 1.00 83.19 169 ASN A CA 1
ATOM 1308 C C . ASN A 1 169 ? -39.158 -2.645 -9.179 1.00 83.19 169 ASN A C 1
ATOM 1310 O O . ASN A 1 169 ? -39.583 -3.710 -8.730 1.00 83.19 169 ASN A O 1
ATOM 1314 N N . LEU A 1 170 ? -39.734 -1.469 -8.952 1.00 79.62 170 LEU A N 1
ATOM 1315 C CA . LEU A 1 170 ? -40.944 -1.252 -8.161 1.00 79.62 170 LEU A CA 1
ATOM 1316 C C . LEU A 1 170 ? -41.899 -0.413 -9.011 1.00 79.62 170 LEU A C 1
ATOM 1318 O O . LEU A 1 170 ? -41.529 0.654 -9.488 1.00 79.62 170 LEU A O 1
ATOM 1322 N N . GLY A 1 171 ? -43.111 -0.918 -9.258 1.00 73.50 171 GLY A N 1
ATOM 1323 C CA . GLY A 1 171 ? -44.102 -0.230 -10.098 1.00 73.50 171 GLY A CA 1
ATOM 1324 C C . GLY A 1 171 ? -43.707 -0.060 -11.574 1.00 73.50 171 GLY A C 1
ATOM 1325 O O . GLY A 1 171 ? -44.323 0.737 -12.270 1.00 73.50 171 GLY A O 1
ATOM 1326 N N . GLY A 1 172 ? -42.700 -0.794 -12.061 1.00 76.12 172 GLY A N 1
ATOM 1327 C CA . GLY A 1 172 ? -42.199 -0.695 -13.436 1.00 76.12 172 GLY A CA 1
ATOM 1328 C C . GLY A 1 172 ? -41.010 0.254 -13.615 1.00 76.12 172 GLY A C 1
ATOM 1329 O O . GLY A 1 172 ? -40.399 0.241 -14.684 1.00 76.12 172 GLY A O 1
ATOM 1330 N N . GLU A 1 173 ? -40.632 1.019 -12.585 1.00 77.75 173 GLU A N 1
ATOM 1331 C CA . GLU A 1 173 ? -39.454 1.889 -12.615 1.00 77.75 173 GLU A CA 1
ATOM 1332 C C . GLU A 1 173 ? -38.326 1.369 -11.720 1.00 77.75 173 GLU A C 1
ATOM 1334 O O . GLU A 1 173 ? -38.515 0.576 -10.794 1.00 77.75 173 GLU A O 1
ATOM 1339 N N . LYS A 1 174 ? -37.107 1.818 -12.024 1.00 80.62 174 LYS A N 1
ATOM 1340 C CA . LYS A 1 174 ? -35.911 1.497 -11.247 1.00 80.62 174 LYS A CA 1
ATOM 1341 C C . LYS A 1 174 ? -35.821 2.428 -10.041 1.00 80.62 174 LYS A C 1
ATOM 1343 O O . LYS A 1 174 ? -35.404 3.572 -10.178 1.00 80.62 174 LYS A O 1
ATOM 1348 N N . VAL A 1 175 ? -36.145 1.898 -8.871 1.00 79.69 175 VAL A N 1
ATOM 1349 C CA . VAL A 1 175 ? -36.057 2.592 -7.585 1.00 79.69 175 VAL A CA 1
ATOM 1350 C C . VAL A 1 175 ? -34.699 2.305 -6.962 1.00 79.69 175 VAL A C 1
ATOM 1352 O O . VAL A 1 175 ? -34.314 1.143 -6.806 1.00 79.69 175 VAL A O 1
ATOM 1355 N N . SER A 1 176 ? -33.962 3.349 -6.592 1.00 75.00 176 SER A N 1
ATOM 1356 C CA . SER A 1 176 ? -32.711 3.200 -5.851 1.00 75.00 176 SER A CA 1
ATOM 1357 C C . SER A 1 176 ? -32.974 2.958 -4.368 1.00 75.00 176 SER A C 1
ATOM 1359 O O . SER A 1 176 ? -33.731 3.689 -3.734 1.00 75.00 176 SER A O 1
ATOM 1361 N N . ILE A 1 177 ? -32.339 1.927 -3.816 1.00 75.69 177 ILE A N 1
ATOM 1362 C CA . ILE A 1 177 ? -32.367 1.603 -2.393 1.00 75.69 177 ILE A CA 1
ATOM 1363 C C . ILE A 1 177 ? -31.051 2.046 -1.780 1.00 75.69 177 ILE A C 1
ATOM 1365 O O . ILE A 1 177 ? -29.985 1.559 -2.155 1.00 75.69 177 ILE A O 1
ATOM 1369 N N . ASN A 1 178 ? -31.145 2.906 -0.779 1.00 67.69 178 ASN A N 1
ATOM 1370 C CA . ASN A 1 178 ? -30.018 3.330 0.027 1.00 67.69 178 ASN A CA 1
ATOM 1371 C C . ASN A 1 178 ? -30.226 2.810 1.453 1.00 67.69 178 ASN A C 1
ATOM 1373 O O . ASN A 1 178 ? -31.320 2.891 2.009 1.00 67.69 178 ASN A O 1
ATOM 1377 N N . ARG A 1 179 ? -29.195 2.250 2.089 1.00 66.62 179 ARG A N 1
ATOM 1378 C CA . ARG A 1 179 ? -29.262 2.047 3.542 1.00 66.62 179 ARG A CA 1
ATOM 1379 C C . ARG A 1 179 ? -29.209 3.432 4.166 1.00 66.62 179 ARG A C 1
ATOM 1381 O O . ARG A 1 179 ? -28.398 4.252 3.744 1.00 66.62 179 ARG A O 1
ATOM 1388 N N . SER A 1 180 ? -30.062 3.703 5.149 1.00 55.94 180 SER A N 1
ATOM 1389 C CA . SER A 1 180 ? -30.086 5.017 5.802 1.00 55.94 180 SER A CA 1
ATOM 1390 C C . SER A 1 180 ? -28.701 5.292 6.390 1.00 55.94 180 SER A C 1
ATOM 1392 O O . SER A 1 180 ? -28.319 4.673 7.383 1.00 55.94 180 SER A O 1
ATOM 1394 N N . GLY A 1 181 ? -27.933 6.158 5.728 1.00 55.91 181 GLY A N 1
ATOM 1395 C CA . GLY A 1 181 ? -26.555 6.486 6.092 1.00 55.91 181 GLY A CA 1
ATOM 1396 C C . GLY A 1 181 ? -25.457 5.541 5.582 1.00 55.91 181 GLY A C 1
ATOM 1397 O O . GLY A 1 181 ? -24.328 5.697 6.033 1.00 55.91 181 GLY A O 1
ATOM 1398 N N . ALA A 1 182 ? -25.710 4.588 4.671 1.00 57.38 182 ALA A N 1
ATOM 1399 C CA . ALA A 1 182 ? -24.633 3.837 4.008 1.00 57.38 182 ALA A CA 1
ATOM 1400 C C . ALA A 1 182 ? -24.884 3.550 2.511 1.00 57.38 182 ALA A C 1
ATOM 1402 O O . ALA A 1 182 ? -25.930 3.035 2.114 1.00 57.38 182 ALA A O 1
ATOM 1403 N N . PHE A 1 183 ? -23.868 3.821 1.693 1.00 65.75 183 PHE A N 1
ATOM 1404 C CA . PHE A 1 183 ? -23.727 3.350 0.322 1.00 65.75 183 PHE A CA 1
ATOM 1405 C C . PHE A 1 183 ? -23.301 1.883 0.308 1.00 65.75 183 PHE A C 1
ATOM 1407 O O . PHE A 1 183 ? -22.453 1.470 1.102 1.00 65.75 183 PHE A O 1
ATOM 1414 N N . VAL A 1 184 ? -23.872 1.100 -0.608 1.00 60.72 184 VAL A N 1
ATOM 1415 C CA . VAL A 1 184 ? -23.594 -0.332 -0.705 1.00 60.72 184 VAL A CA 1
ATOM 1416 C C . VAL A 1 184 ? -23.065 -0.707 -2.083 1.00 60.72 184 VAL A C 1
ATOM 1418 O O . VAL A 1 184 ? -23.566 -0.232 -3.091 1.00 60.72 184 VAL A O 1
ATOM 1421 N N . ILE A 1 185 ? -22.056 -1.566 -2.161 1.00 67.06 185 ILE A N 1
ATOM 1422 C CA . ILE A 1 185 ? -21.672 -2.220 -3.413 1.00 67.06 185 ILE A CA 1
ATOM 1423 C C . ILE A 1 185 ? -21.936 -3.707 -3.232 1.00 67.06 185 ILE A C 1
ATOM 1425 O O . ILE A 1 185 ? -21.376 -4.346 -2.337 1.00 67.06 185 ILE A O 1
ATOM 1429 N N . ALA A 1 186 ? -22.822 -4.259 -4.061 1.00 60.78 186 ALA A N 1
ATOM 1430 C CA . ALA A 1 186 ? -23.130 -5.680 -4.023 1.00 60.78 186 ALA A CA 1
ATOM 1431 C C . ALA A 1 186 ? -21.858 -6.510 -4.254 1.00 60.78 186 ALA A C 1
ATOM 1433 O O . ALA A 1 186 ? -20.958 -6.127 -5.008 1.00 60.78 186 ALA A O 1
ATOM 1434 N N . ALA A 1 187 ? -21.770 -7.658 -3.587 1.00 58.81 187 ALA A N 1
ATOM 1435 C CA . ALA A 1 187 ? -20.678 -8.587 -3.819 1.00 58.81 187 ALA A CA 1
ATOM 1436 C C . ALA A 1 187 ? -20.796 -9.164 -5.236 1.00 58.81 187 ALA A C 1
ATOM 1438 O O . ALA A 1 187 ? -21.834 -9.705 -5.614 1.00 58.81 187 ALA A O 1
ATOM 1439 N N . THR A 1 188 ? -19.728 -9.058 -6.024 1.00 54.81 188 THR A N 1
ATOM 1440 C CA . THR A 1 188 ? -19.665 -9.636 -7.368 1.00 54.81 188 THR A CA 1
ATOM 1441 C C . THR A 1 188 ? -18.751 -10.857 -7.337 1.00 54.81 188 THR A C 1
ATOM 1443 O O . THR A 1 188 ? -17.532 -10.744 -7.323 1.00 54.81 188 THR A O 1
ATOM 1446 N N . GLY A 1 189 ? -19.332 -12.059 -7.282 1.00 50.44 189 GLY A N 1
ATOM 1447 C CA . GLY A 1 189 ? -18.585 -13.321 -7.353 1.00 50.44 189 GLY A CA 1
ATOM 1448 C C . GLY A 1 189 ? -18.983 -14.354 -6.297 1.00 50.44 189 GLY A C 1
ATOM 1449 O O . GLY A 1 189 ? -19.503 -14.032 -5.235 1.00 50.44 189 GLY A O 1
ATOM 1450 N N . HIS A 1 190 ? -18.703 -15.627 -6.585 1.00 51.44 190 HIS A N 1
ATOM 1451 C CA . HIS A 1 190 ? -19.131 -16.780 -5.776 1.00 51.44 190 HIS A CA 1
ATOM 1452 C C . HIS A 1 190 ? -18.539 -16.828 -4.354 1.00 51.44 190 HIS A C 1
ATOM 1454 O O . HIS A 1 190 ? -18.992 -17.617 -3.524 1.00 51.44 190 HIS A O 1
ATOM 1460 N N . HIS A 1 191 ? -17.512 -16.022 -4.064 1.00 55.75 191 HIS A N 1
ATOM 1461 C CA . HIS A 1 191 ? -16.703 -16.154 -2.852 1.00 55.75 191 HIS A CA 1
ATOM 1462 C C . HIS A 1 191 ? -17.029 -15.160 -1.734 1.00 55.75 191 HIS A C 1
ATOM 1464 O O . HIS A 1 191 ? -16.569 -15.380 -0.612 1.00 55.75 191 HIS A O 1
ATOM 1470 N N . ILE A 1 192 ? -17.812 -14.107 -1.990 1.00 59.00 192 ILE A N 1
ATOM 1471 C CA . ILE A 1 192 ? -18.155 -13.099 -0.979 1.00 59.00 192 ILE A CA 1
ATOM 1472 C C . ILE A 1 192 ? -19.672 -13.001 -0.857 1.00 59.00 192 ILE A C 1
ATOM 1474 O O . ILE A 1 192 ? -20.372 -12.755 -1.830 1.00 59.00 192 ILE A O 1
ATOM 1478 N N . LYS A 1 193 ? -20.179 -13.219 0.361 1.00 55.78 193 LYS A N 1
ATOM 1479 C CA . LYS A 1 193 ? -21.616 -13.153 0.673 1.00 55.78 193 LYS A CA 1
ATOM 1480 C C . LYS A 1 193 ? -22.049 -11.804 1.246 1.00 55.78 193 LYS A C 1
ATOM 1482 O O . LYS A 1 193 ? -23.243 -11.532 1.298 1.00 55.78 193 LYS A O 1
ATOM 1487 N N . HIS A 1 194 ? -21.100 -10.988 1.699 1.00 66.94 194 HIS A N 1
ATOM 1488 C CA . HIS A 1 194 ? -21.382 -9.718 2.358 1.00 66.94 194 HIS A CA 1
ATOM 1489 C C . HIS A 1 194 ? -21.092 -8.554 1.411 1.00 66.94 194 HIS A C 1
ATOM 1491 O O . HIS A 1 194 ? -20.032 -8.539 0.783 1.00 66.94 194 HIS A O 1
ATOM 1497 N N . PRO A 1 195 ? -22.024 -7.603 1.271 1.00 74.94 195 PRO A N 1
ATOM 1498 C CA . PRO A 1 195 ? -21.802 -6.449 0.425 1.00 74.94 195 PRO A CA 1
ATOM 1499 C C . PRO A 1 195 ? -20.815 -5.480 1.089 1.00 74.94 195 PRO A C 1
ATOM 1501 O O . PRO A 1 195 ? -20.658 -5.471 2.310 1.00 74.94 195 PRO A O 1
ATOM 1504 N N . PHE A 1 196 ? -20.175 -4.643 0.283 1.00 83.19 196 PHE A N 1
ATOM 1505 C CA . PHE A 1 196 ? -19.343 -3.555 0.776 1.00 83.19 196 PHE A CA 1
ATOM 1506 C C . PHE A 1 196 ? -20.229 -2.401 1.226 1.00 83.19 196 PHE A C 1
ATOM 1508 O O . PHE A 1 196 ? -20.995 -1.871 0.429 1.00 83.19 196 PHE A O 1
ATOM 1515 N N . LEU A 1 197 ? -20.124 -2.011 2.487 1.00 79.25 197 LEU A N 1
ATOM 1516 C CA . LEU A 1 197 ? -20.875 -0.928 3.104 1.00 79.25 197 LEU A CA 1
ATOM 1517 C C . LEU A 1 197 ? -19.929 0.235 3.406 1.00 79.25 197 LEU A C 1
ATOM 1519 O O . LEU A 1 197 ? -18.926 0.055 4.090 1.00 79.25 197 LEU A O 1
ATOM 1523 N N . LEU A 1 198 ? -20.266 1.439 2.955 1.00 82.00 198 LEU A N 1
ATOM 1524 C CA . LEU A 1 198 ? -19.540 2.667 3.273 1.00 82.00 198 LEU A CA 1
ATOM 1525 C C . LEU A 1 198 ? -20.531 3.731 3.747 1.00 82.00 198 LEU A C 1
ATOM 1527 O O . LEU A 1 198 ? -21.524 3.938 3.056 1.00 82.00 198 LEU A O 1
ATOM 1531 N N . PRO A 1 199 ? -20.289 4.444 4.861 1.00 79.56 199 PRO A N 1
ATOM 1532 C CA . PRO A 1 199 ? -21.163 5.535 5.273 1.00 79.56 199 PRO A CA 1
ATOM 1533 C C . PRO A 1 199 ? -21.439 6.543 4.148 1.00 79.56 199 PRO A C 1
ATOM 1535 O O . PRO A 1 199 ? -20.527 6.947 3.415 1.00 79.56 199 PRO A O 1
ATOM 1538 N N . SER A 1 200 ? -22.705 6.931 3.994 1.00 75.75 200 SER A N 1
ATOM 1539 C CA . SER A 1 200 ? -23.161 7.762 2.875 1.00 75.75 200 SER A CA 1
ATOM 1540 C C . SER A 1 200 ? -22.490 9.131 2.870 1.00 75.75 200 SER A C 1
ATOM 1542 O O . SER A 1 200 ? -22.215 9.658 1.792 1.00 75.75 200 SER A O 1
ATOM 1544 N N . GLU A 1 201 ? -22.161 9.690 4.039 1.00 79.25 201 GLU A N 1
ATOM 1545 C CA . GLU A 1 201 ? -21.452 10.968 4.127 1.00 79.25 201 GLU A CA 1
ATOM 1546 C C . GLU A 1 201 ? -20.071 10.859 3.468 1.00 79.25 201 GLU A C 1
ATOM 1548 O O . GLU A 1 201 ? -19.695 11.692 2.643 1.00 79.25 201 GLU A O 1
ATOM 1553 N N . ILE A 1 202 ? -19.345 9.771 3.736 1.00 85.25 202 ILE A N 1
ATOM 1554 C CA . ILE A 1 202 ? -18.028 9.534 3.140 1.00 85.25 202 ILE A CA 1
ATOM 1555 C C . ILE A 1 202 ? -18.169 9.342 1.634 1.00 85.25 202 ILE A C 1
ATOM 1557 O O . ILE A 1 202 ? -17.451 9.996 0.881 1.00 85.25 202 ILE A O 1
ATOM 1561 N N . PHE A 1 203 ? -19.107 8.502 1.186 1.00 85.69 203 PHE A N 1
ATOM 1562 C CA . PHE A 1 203 ? -19.318 8.259 -0.241 1.00 85.69 203 PHE A CA 1
ATOM 1563 C C . PHE A 1 203 ? -19.710 9.535 -0.998 1.00 85.69 203 PHE A C 1
ATOM 1565 O O . PHE A 1 203 ? -19.198 9.789 -2.088 1.00 85.69 203 PHE A O 1
ATOM 1572 N N . SER A 1 204 ? -20.573 10.373 -0.416 1.00 83.31 204 SER A N 1
ATOM 1573 C CA . SER A 1 204 ? -20.968 11.661 -1.000 1.00 83.31 204 SER A CA 1
ATOM 1574 C C . SER A 1 204 ? -19.801 12.647 -1.114 1.00 83.31 204 SER A C 1
ATOM 1576 O O . SER A 1 204 ? -19.762 13.418 -2.069 1.00 83.31 204 SER A O 1
ATOM 1578 N N . SER A 1 205 ? -18.814 12.565 -0.210 1.00 86.50 205 SER A N 1
ATOM 1579 C CA . SER A 1 205 ? -17.614 13.412 -0.231 1.00 86.50 205 SER A CA 1
ATOM 1580 C C . SER A 1 205 ? -16.603 13.045 -1.327 1.00 86.50 205 SER A C 1
ATOM 1582 O O . SER A 1 205 ? -15.653 13.792 -1.555 1.00 86.50 205 SER A O 1
ATOM 1584 N N . LEU A 1 206 ? -16.767 11.891 -1.987 1.00 88.25 206 LEU A N 1
ATOM 1585 C CA . LEU A 1 206 ? -15.865 11.420 -3.038 1.00 88.25 206 LEU A CA 1
ATOM 1586 C C . LEU A 1 206 ? -16.266 11.962 -4.415 1.00 88.25 206 LEU A C 1
ATOM 1588 O O . LEU A 1 206 ? -17.444 11.985 -4.782 1.00 88.25 206 LEU A O 1
ATOM 1592 N N . PHE A 1 207 ? -15.264 12.309 -5.223 1.00 88.81 207 PHE A N 1
ATOM 1593 C CA . PHE A 1 207 ? -15.473 12.651 -6.632 1.00 88.81 207 PHE A CA 1
ATOM 1594 C C . PHE A 1 207 ? -15.944 11.434 -7.452 1.00 88.81 207 PHE A C 1
ATOM 1596 O O . PHE A 1 207 ? -15.648 10.299 -7.069 1.00 88.81 207 PHE A O 1
ATOM 1603 N N . PRO A 1 208 ? -16.622 11.630 -8.602 1.00 86.88 208 PRO A N 1
ATOM 1604 C CA . PRO A 1 208 ? -17.095 10.532 -9.450 1.00 86.88 208 PRO A CA 1
ATOM 1605 C C . PRO A 1 208 ? -16.011 9.503 -9.788 1.00 86.88 208 PRO A C 1
ATOM 1607 O O . PRO A 1 208 ? -16.197 8.318 -9.534 1.00 86.88 208 PRO A O 1
ATOM 1610 N N . HIS A 1 209 ? -14.821 9.947 -10.211 1.00 89.12 209 HIS A N 1
ATOM 1611 C CA . HIS A 1 209 ? -13.718 9.020 -10.471 1.00 89.12 209 HIS A CA 1
ATOM 1612 C C . HIS A 1 209 ? -13.300 8.279 -9.193 1.00 89.12 209 HIS A C 1
ATOM 1614 O O . HIS A 1 209 ? -13.074 7.076 -9.205 1.00 89.12 209 HIS A O 1
ATOM 1620 N N . GLN A 1 210 ? -13.247 8.931 -8.034 1.00 91.75 210 GLN A N 1
ATOM 1621 C CA . GLN A 1 210 ? -12.909 8.232 -6.788 1.00 91.75 210 GLN A CA 1
ATOM 1622 C C . GLN A 1 210 ? -13.920 7.123 -6.458 1.00 91.75 210 GLN A C 1
ATOM 1624 O O . GLN A 1 210 ? -13.510 6.072 -5.968 1.00 91.75 210 GLN A O 1
ATOM 1629 N N . LYS A 1 211 ? -15.204 7.312 -6.793 1.00 89.88 211 LYS A N 1
ATOM 1630 C CA . LYS A 1 211 ? -16.257 6.292 -6.656 1.00 89.88 211 LYS A CA 1
ATOM 1631 C C . LYS A 1 211 ? -16.042 5.115 -7.611 1.00 89.88 211 LYS A C 1
ATOM 1633 O O . LYS A 1 211 ? -16.028 3.979 -7.150 1.00 89.88 211 LYS A O 1
ATOM 1638 N N . ASP A 1 212 ? -15.744 5.369 -8.885 1.00 88.88 212 ASP A N 1
ATOM 1639 C CA . ASP A 1 212 ? -15.408 4.298 -9.845 1.00 88.88 212 ASP A CA 1
ATOM 1640 C C . ASP A 1 212 ? -14.188 3.494 -9.379 1.00 88.88 212 ASP A C 1
ATOM 1642 O O . ASP A 1 212 ? -14.084 2.278 -9.530 1.00 88.88 212 ASP A O 1
ATOM 1646 N N . GLY A 1 213 ? -13.228 4.199 -8.782 1.00 92.38 213 GLY A N 1
ATOM 1647 C CA . GLY A 1 213 ? -12.024 3.587 -8.258 1.00 92.38 213 GLY A CA 1
ATOM 1648 C C . GLY A 1 213 ? -12.278 2.751 -6.998 1.00 92.38 213 GLY A C 1
ATOM 1649 O O . GLY A 1 213 ? -11.576 1.766 -6.770 1.00 92.38 213 GLY A O 1
ATOM 1650 N N . LEU A 1 214 ? -13.275 3.117 -6.190 1.00 91.75 214 LEU A N 1
ATOM 1651 C CA . LEU A 1 214 ? -13.741 2.336 -5.046 1.00 91.75 214 LEU A CA 1
ATOM 1652 C C . LEU A 1 214 ? -14.397 1.027 -5.505 1.00 91.75 214 LEU A C 1
ATOM 1654 O O . LEU A 1 214 ? -14.077 -0.035 -4.976 1.00 91.75 214 LEU A O 1
ATOM 1658 N N . GLU A 1 215 ? -15.252 1.092 -6.526 1.00 88.31 215 GLU A N 1
ATOM 1659 C CA . GLU A 1 215 ? -15.865 -0.088 -7.143 1.00 88.31 215 GLU A CA 1
ATOM 1660 C C . GLU A 1 215 ? -14.809 -1.012 -7.761 1.00 88.31 215 GLU A C 1
ATOM 1662 O O . GLU A 1 215 ? -14.845 -2.230 -7.579 1.00 88.31 215 GLU A O 1
ATOM 1667 N N . TRP A 1 216 ? -13.802 -0.440 -8.424 1.00 91.94 216 TRP A N 1
ATOM 1668 C CA . TRP A 1 216 ? -12.688 -1.213 -8.961 1.00 91.94 216 TRP A CA 1
ATOM 1669 C C . TRP A 1 216 ? -11.887 -1.933 -7.864 1.00 91.94 216 TRP A C 1
ATOM 1671 O O . TRP A 1 216 ? -11.592 -3.121 -8.014 1.00 91.94 216 TRP A O 1
ATOM 1681 N N . LEU A 1 217 ? -11.583 -1.261 -6.745 1.00 93.25 217 LEU A N 1
ATOM 1682 C CA . LEU A 1 217 ? -10.928 -1.887 -5.587 1.00 93.25 217 LEU A CA 1
ATOM 1683 C C . LEU A 1 217 ? -11.800 -2.991 -4.971 1.00 93.25 217 LEU A C 1
ATOM 1685 O O . LEU A 1 217 ? -11.292 -4.059 -4.626 1.00 93.25 217 LEU A O 1
ATOM 1689 N N . TRP A 1 218 ? -13.112 -2.768 -4.890 1.00 90.56 218 TRP A N 1
ATOM 1690 C CA . TRP A 1 218 ? -14.064 -3.767 -4.410 1.00 90.56 218 TRP A CA 1
ATOM 1691 C C . TRP A 1 218 ? -14.110 -5.015 -5.295 1.00 90.56 218 TRP A C 1
ATOM 1693 O O . TRP A 1 218 ? -14.118 -6.138 -4.788 1.00 90.56 218 TRP A O 1
ATOM 1703 N N . ARG A 1 219 ? -14.057 -4.852 -6.619 1.00 89.25 219 ARG A N 1
ATOM 1704 C CA . ARG A 1 219 ? -13.975 -5.982 -7.548 1.00 89.25 219 ARG A CA 1
ATOM 1705 C C . ARG A 1 219 ? -12.710 -6.816 -7.320 1.00 89.25 219 ARG A C 1
ATOM 1707 O O . ARG A 1 219 ? -12.795 -8.039 -7.244 1.00 89.25 219 ARG A O 1
ATOM 1714 N N . LEU A 1 220 ? -11.553 -6.171 -7.134 1.00 90.25 220 LEU A N 1
ATOM 1715 C CA . LEU A 1 220 ? -10.300 -6.870 -6.809 1.00 90.25 220 LEU A CA 1
ATOM 1716 C C . LEU A 1 220 ? -10.386 -7.626 -5.473 1.00 90.25 220 LEU A C 1
ATOM 1718 O O . LEU A 1 220 ? -9.844 -8.730 -5.346 1.00 90.25 220 LEU A O 1
ATOM 1722 N N . HIS A 1 221 ? -11.098 -7.065 -4.489 1.00 89.62 221 HIS A N 1
ATOM 1723 C CA . HIS A 1 221 ? -11.409 -7.758 -3.238 1.00 89.62 221 HIS A CA 1
ATOM 1724 C C . HIS A 1 221 ? -12.210 -9.039 -3.488 1.00 89.62 221 HIS A C 1
ATOM 1726 O O . HIS A 1 221 ? -11.798 -10.121 -3.064 1.00 89.62 221 HIS A O 1
ATOM 1732 N N . CYS A 1 222 ? -13.306 -8.932 -4.243 1.00 85.00 222 CYS A N 1
ATOM 1733 C CA . CYS A 1 222 ? -14.205 -10.046 -4.539 1.00 85.00 222 CYS A CA 1
ATOM 1734 C C . CYS A 1 222 ? -13.543 -11.187 -5.312 1.00 85.00 222 CYS A C 1
ATOM 1736 O O . CYS A 1 222 ? -13.737 -12.359 -4.981 1.00 85.00 222 CYS A O 1
ATOM 1738 N N . GLU A 1 223 ? -12.719 -10.854 -6.303 1.00 82.81 223 GLU A N 1
ATOM 1739 C CA . GLU A 1 223 ? -12.019 -11.829 -7.143 1.00 82.81 223 GLU A CA 1
ATOM 1740 C C . GLU A 1 223 ? -10.847 -12.519 -6.421 1.00 82.81 223 GLU A C 1
ATOM 1742 O O . GLU A 1 223 ? -10.256 -13.450 -6.965 1.00 82.81 223 GLU A O 1
ATOM 1747 N N . LYS A 1 224 ? -10.490 -12.081 -5.200 1.00 79.31 224 LYS A N 1
ATOM 1748 C CA . LYS A 1 224 ? -9.299 -12.538 -4.456 1.00 79.31 224 LYS A CA 1
ATOM 1749 C C . LYS A 1 224 ? -8.033 -12.520 -5.313 1.00 79.31 224 LYS A C 1
ATOM 1751 O O . LYS A 1 224 ? -7.182 -13.402 -5.242 1.00 79.31 224 LYS A O 1
ATOM 1756 N N . SER A 1 225 ? -7.907 -11.472 -6.112 1.00 74.81 225 SER A N 1
ATOM 1757 C CA . SER A 1 225 ? -6.982 -11.405 -7.237 1.00 74.81 225 SER A CA 1
ATOM 1758 C C . SER A 1 225 ? -5.518 -11.120 -6.824 1.00 74.81 225 SER A C 1
ATOM 1760 O O . SER A 1 225 ? -4.629 -11.015 -7.669 1.00 74.81 225 SER A O 1
ATOM 1762 N N . GLY A 1 226 ? -5.261 -11.000 -5.515 1.00 81.88 226 GLY A N 1
ATOM 1763 C CA . GLY A 1 226 ? -3.994 -10.568 -4.910 1.00 81.88 226 GLY A CA 1
ATOM 1764 C C . GLY A 1 226 ? -3.883 -9.048 -4.742 1.00 81.88 226 GLY A C 1
ATOM 1765 O O . GLY A 1 226 ? -3.126 -8.581 -3.892 1.00 81.88 226 GLY A O 1
ATOM 1766 N N . GLY A 1 227 ? -4.694 -8.269 -5.467 1.00 90.50 227 GLY A N 1
ATOM 1767 C CA . GLY A 1 227 ? -4.765 -6.811 -5.370 1.00 90.50 227 GLY A CA 1
ATOM 1768 C C . GLY A 1 227 ? -4.577 -6.123 -6.723 1.00 90.50 227 GLY A C 1
ATOM 1769 O O . GLY A 1 227 ? -5.011 -6.647 -7.745 1.00 90.50 227 GLY A O 1
ATOM 1770 N N . GLY A 1 228 ? -3.970 -4.935 -6.748 1.00 93.19 228 GLY A N 1
ATOM 1771 C CA . GLY A 1 228 ? -3.810 -4.164 -7.985 1.00 93.19 228 GLY A CA 1
ATOM 1772 C C . GLY A 1 228 ? -3.066 -2.842 -7.814 1.00 93.19 228 GLY A C 1
ATOM 1773 O O . GLY A 1 228 ? -2.686 -2.457 -6.708 1.00 93.19 228 GLY A O 1
ATOM 1774 N N . ILE A 1 229 ? -2.857 -2.139 -8.926 1.00 94.31 229 ILE A N 1
ATOM 1775 C CA . ILE A 1 229 ? -2.150 -0.858 -8.979 1.00 94.31 229 ILE A CA 1
ATOM 1776 C C . ILE A 1 229 ? -3.140 0.268 -9.304 1.00 94.31 229 ILE A C 1
ATOM 1778 O O . ILE A 1 229 ? -3.718 0.298 -10.393 1.00 94.31 229 ILE A O 1
ATOM 1782 N N . LEU A 1 230 ? -3.295 1.212 -8.374 1.00 94.88 230 LEU A N 1
ATOM 1783 C CA . LEU A 1 230 ? -3.995 2.476 -8.589 1.00 94.88 230 LEU A CA 1
ATOM 1784 C C . LEU A 1 230 ? -2.983 3.532 -9.044 1.00 94.88 230 LEU A C 1
ATOM 1786 O O . LEU A 1 230 ? -2.262 4.133 -8.243 1.00 94.88 230 LEU A O 1
ATOM 1790 N N . ALA A 1 231 ? -2.931 3.730 -10.355 1.00 93.38 231 ALA A N 1
ATOM 1791 C CA . ALA A 1 231 ? -1.956 4.540 -11.066 1.00 93.38 231 ALA A CA 1
ATOM 1792 C C . ALA A 1 231 ? -2.511 5.897 -11.542 1.00 93.38 231 ALA A C 1
ATOM 1794 O O . ALA A 1 231 ? -2.095 6.407 -12.581 1.00 93.38 231 ALA A O 1
ATOM 1795 N N . ASP A 1 232 ? -3.485 6.455 -10.823 1.00 92.94 232 ASP A N 1
ATOM 1796 C CA . ASP A 1 232 ? -4.050 7.773 -11.121 1.00 92.94 232 ASP A CA 1
ATOM 1797 C C . ASP A 1 232 ? -3.016 8.895 -10.998 1.00 92.94 232 ASP A C 1
ATOM 1799 O O . ASP A 1 232 ? -2.158 8.877 -10.105 1.00 92.94 232 ASP A O 1
ATOM 1803 N N . ASP A 1 233 ? -3.165 9.929 -11.825 1.00 90.12 233 ASP A N 1
ATOM 1804 C CA . ASP A 1 233 ? -2.316 11.117 -11.781 1.00 90.12 233 ASP A CA 1
ATOM 1805 C C . ASP A 1 233 ? -2.257 11.761 -10.384 1.00 90.12 233 ASP A C 1
ATOM 1807 O O . ASP A 1 233 ? -3.178 11.709 -9.554 1.00 90.12 233 ASP A O 1
ATOM 1811 N N . MET A 1 234 ? -1.123 12.401 -10.101 1.00 88.56 234 MET A N 1
ATOM 1812 C CA . MET A 1 234 ? -0.908 13.113 -8.843 1.00 88.56 234 MET A CA 1
ATOM 1813 C C . MET A 1 234 ? -1.948 14.227 -8.665 1.00 88.56 234 MET A C 1
ATOM 1815 O O . MET A 1 234 ? -2.102 15.092 -9.527 1.00 88.56 234 MET A O 1
ATOM 1819 N N . GLY A 1 235 ? -2.640 14.223 -7.524 1.00 86.44 235 GLY A N 1
ATOM 1820 C CA . GLY A 1 235 ? -3.706 15.179 -7.206 1.00 86.44 235 GLY A CA 1
ATOM 1821 C C . GLY A 1 235 ? -5.129 14.643 -7.383 1.00 86.44 235 GLY A C 1
ATOM 1822 O O . GLY A 1 235 ? -6.050 15.245 -6.849 1.00 86.44 235 GLY A O 1
ATOM 1823 N N . LEU A 1 236 ? -5.330 13.478 -8.013 1.00 89.06 236 LEU A N 1
ATOM 1824 C CA . LEU A 1 236 ? -6.668 12.872 -8.143 1.00 89.06 236 LEU A CA 1
ATOM 1825 C C . LEU A 1 236 ? -7.209 12.246 -6.838 1.00 89.06 236 LEU A C 1
ATOM 1827 O O . LEU A 1 236 ? -8.348 11.781 -6.792 1.00 89.06 236 LEU A O 1
ATOM 1831 N N . GLY A 1 237 ? -6.424 12.264 -5.755 1.00 91.50 237 GLY A N 1
ATOM 1832 C CA . GLY A 1 237 ? -6.862 11.843 -4.420 1.00 91.50 237 GLY A CA 1
ATOM 1833 C C . GLY A 1 237 ? -6.794 10.335 -4.160 1.00 91.50 237 GLY A C 1
ATOM 1834 O O . GLY A 1 237 ? -7.660 9.798 -3.475 1.00 91.50 237 GLY A O 1
ATOM 1835 N N . LYS A 1 238 ? -5.748 9.655 -4.653 1.00 94.19 238 LYS A N 1
ATOM 1836 C CA . LYS A 1 238 ? -5.500 8.218 -4.403 1.00 94.19 238 LYS A CA 1
ATOM 1837 C C . LYS A 1 238 ? -5.561 7.845 -2.918 1.00 94.19 238 LYS A C 1
ATOM 1839 O O . LYS A 1 238 ? -6.191 6.854 -2.570 1.00 94.19 238 LYS A O 1
ATOM 1844 N N . THR A 1 239 ? -4.958 8.658 -2.046 1.00 94.31 239 THR A N 1
ATOM 1845 C CA . THR A 1 239 ? -4.974 8.456 -0.588 1.00 94.31 239 THR A CA 1
ATOM 1846 C C . THR A 1 239 ? -6.397 8.486 -0.032 1.00 94.31 239 THR A C 1
ATOM 1848 O O . THR A 1 239 ? -6.785 7.576 0.686 1.00 94.31 239 THR A O 1
ATOM 1851 N N . ARG A 1 240 ? -7.214 9.477 -0.424 1.00 93.06 240 ARG A N 1
ATOM 1852 C CA . ARG A 1 240 ? -8.626 9.585 -0.014 1.00 93.06 240 ARG A CA 1
ATOM 1853 C C . ARG A 1 240 ? -9.425 8.358 -0.451 1.00 93.06 240 ARG A C 1
ATOM 1855 O O . ARG A 1 240 ? -10.168 7.797 0.347 1.00 93.06 240 ARG A O 1
ATOM 1862 N N . GLN A 1 241 ? -9.246 7.937 -1.701 1.00 93.94 241 GLN A N 1
ATOM 1863 C CA . GLN A 1 241 ? -9.914 6.764 -2.260 1.00 93.94 241 GLN A CA 1
ATOM 1864 C C . GLN A 1 241 ? -9.518 5.481 -1.517 1.00 93.94 241 GLN A C 1
ATOM 1866 O O . GLN A 1 241 ? -10.386 4.696 -1.143 1.00 93.94 241 GLN A O 1
ATOM 1871 N N . ALA A 1 242 ? -8.222 5.284 -1.266 1.00 95.62 242 ALA A N 1
ATOM 1872 C CA . ALA A 1 242 ? -7.714 4.145 -0.513 1.00 95.62 242 ALA A CA 1
ATOM 1873 C C . ALA A 1 242 ? -8.229 4.140 0.936 1.00 95.62 242 ALA A C 1
ATOM 1875 O O . ALA A 1 242 ? -8.707 3.113 1.408 1.00 95.62 242 ALA A O 1
ATOM 1876 N N . SER A 1 243 ? -8.215 5.288 1.620 1.00 94.81 243 SER A N 1
ATOM 1877 C CA . SER A 1 243 ? -8.767 5.428 2.970 1.00 94.81 243 SER A CA 1
ATOM 1878 C C . SER A 1 243 ? -10.267 5.134 3.010 1.00 94.81 243 SER A C 1
ATOM 1880 O O . SER A 1 243 ? -10.710 4.397 3.884 1.00 94.81 243 SER A O 1
ATOM 1882 N N . ALA A 1 244 ? -11.051 5.648 2.056 1.00 93.12 244 ALA A N 1
ATOM 1883 C CA . ALA A 1 244 ? -12.485 5.369 1.972 1.00 93.12 244 ALA A CA 1
ATOM 1884 C C . ALA A 1 244 ? -12.764 3.882 1.705 1.00 93.12 244 ALA A C 1
ATOM 1886 O O . ALA A 1 244 ? -13.666 3.304 2.306 1.00 93.12 244 ALA A O 1
ATOM 1887 N N . PHE A 1 245 ? -11.954 3.237 0.863 1.00 94.31 245 PHE A N 1
ATOM 1888 C CA . PHE A 1 245 ? -12.035 1.796 0.646 1.00 94.31 245 PHE A CA 1
ATOM 1889 C C . PHE A 1 245 ? -11.778 1.004 1.927 1.00 94.31 245 PHE A C 1
ATOM 1891 O O . PHE A 1 245 ? -12.591 0.160 2.298 1.00 94.31 245 PHE A O 1
ATOM 1898 N N . LEU A 1 246 ? -10.702 1.322 2.652 1.00 93.69 246 LEU A N 1
ATOM 1899 C CA . LEU A 1 246 ? -10.429 0.697 3.943 1.00 93.69 246 LEU A CA 1
ATOM 1900 C C . LEU A 1 246 ? -11.564 0.947 4.941 1.00 93.69 246 LEU A C 1
ATOM 1902 O O . LEU A 1 246 ? -12.002 0.007 5.595 1.00 93.69 246 LEU A O 1
ATOM 1906 N N . ALA A 1 247 ? -12.074 2.177 5.031 1.00 91.00 247 ALA A N 1
ATOM 1907 C CA . ALA A 1 247 ? -13.164 2.523 5.941 1.00 91.00 247 ALA A CA 1
ATOM 1908 C C . ALA A 1 247 ? -14.400 1.656 5.686 1.00 91.00 247 ALA A C 1
ATOM 1910 O O . ALA A 1 247 ? -14.986 1.136 6.632 1.00 91.00 247 ALA A O 1
ATOM 1911 N N . GLY A 1 248 ? -14.756 1.434 4.418 1.00 88.56 248 GLY A N 1
ATOM 1912 C CA . GLY A 1 248 ? -15.872 0.557 4.080 1.00 88.56 248 GLY A CA 1
ATOM 1913 C C . GLY A 1 248 ? -15.594 -0.920 4.373 1.00 88.56 248 GLY A C 1
ATOM 1914 O O . GLY A 1 248 ? -16.475 -1.620 4.867 1.00 88.56 248 GLY A O 1
ATOM 1915 N N . LEU A 1 249 ? -14.362 -1.404 4.174 1.00 90.62 249 LEU A N 1
ATOM 1916 C CA . LEU A 1 249 ? -13.995 -2.775 4.552 1.00 90.62 249 LEU A CA 1
ATOM 1917 C C . LEU A 1 249 ? -14.091 -3.004 6.066 1.00 90.62 249 LEU A C 1
ATOM 1919 O O . LEU A 1 249 ? -14.617 -4.034 6.484 1.00 90.62 249 LEU A O 1
ATOM 1923 N N . PHE A 1 250 ? -13.616 -2.055 6.881 1.00 88.25 250 PHE A N 1
ATOM 1924 C CA . PHE A 1 250 ? -13.742 -2.116 8.341 1.00 88.25 250 PHE A CA 1
ATOM 1925 C C . PHE A 1 250 ? -15.203 -1.998 8.780 1.00 88.25 250 PHE A C 1
ATOM 1927 O O . PHE A 1 250 ? -15.643 -2.749 9.639 1.00 88.25 250 PHE A O 1
ATOM 1934 N N . TYR A 1 251 ? -15.976 -1.098 8.166 1.00 84.25 251 TYR A N 1
ATOM 1935 C CA . TYR A 1 251 ? -17.402 -0.947 8.463 1.00 84.25 251 TYR A CA 1
ATOM 1936 C C . TYR A 1 251 ? -18.214 -2.204 8.102 1.00 84.25 251 TYR A C 1
ATOM 1938 O O . TYR A 1 251 ? -19.244 -2.472 8.715 1.00 84.25 251 TYR A O 1
ATOM 1946 N N . SER A 1 252 ? -17.745 -2.977 7.122 1.00 82.06 252 SER A N 1
ATOM 1947 C CA . SER A 1 252 ? -18.358 -4.236 6.679 1.00 82.06 252 SER A CA 1
ATOM 1948 C C . SER A 1 252 ? -17.824 -5.475 7.412 1.00 82.06 252 SER A C 1
ATOM 1950 O O . SER A 1 252 ? -18.189 -6.587 7.035 1.00 82.06 252 SER A O 1
ATOM 1952 N N . ASP A 1 253 ? -16.933 -5.310 8.399 1.00 82.62 253 ASP A N 1
ATOM 1953 C CA . ASP A 1 253 ? -16.225 -6.391 9.105 1.00 82.62 253 ASP A CA 1
ATOM 1954 C C . ASP A 1 253 ? -15.465 -7.366 8.168 1.00 82.62 253 ASP A C 1
ATOM 1956 O O . ASP A 1 253 ? -15.281 -8.545 8.475 1.00 82.62 253 ASP A O 1
ATOM 1960 N N . LEU A 1 254 ? -15.002 -6.883 7.006 1.00 84.31 254 LEU A N 1
ATOM 1961 C CA . LEU A 1 254 ? -14.305 -7.686 5.984 1.00 84.31 254 LEU A CA 1
ATOM 1962 C C . LEU A 1 254 ? -12.783 -7.716 6.152 1.00 84.31 254 LEU A C 1
ATOM 1964 O O . LEU A 1 254 ? -12.103 -8.530 5.528 1.00 84.31 254 LEU A O 1
ATOM 1968 N N . THR A 1 255 ? -12.239 -6.814 6.965 1.00 85.88 255 THR A N 1
ATOM 1969 C CA . THR A 1 255 ? -10.805 -6.700 7.231 1.00 85.88 255 THR A CA 1
ATOM 1970 C C . THR A 1 255 ? -10.586 -6.383 8.700 1.00 85.88 255 THR A C 1
ATOM 1972 O O . THR A 1 255 ? -11.365 -5.647 9.301 1.00 85.88 255 THR A O 1
ATOM 1975 N N . GLN A 1 256 ? -9.506 -6.908 9.272 1.00 86.31 256 GLN A N 1
ATOM 1976 C CA . GLN A 1 256 ? -9.114 -6.605 10.646 1.00 86.31 256 GLN A CA 1
ATOM 1977 C C . GLN A 1 256 ? -7.743 -5.953 10.706 1.00 86.31 256 GLN A C 1
ATOM 1979 O O . GLN A 1 256 ? -7.546 -5.055 11.515 1.00 86.31 256 GLN A O 1
ATOM 1984 N N . ARG A 1 257 ? -6.790 -6.372 9.867 1.00 91.25 257 ARG A N 1
ATOM 1985 C CA . ARG A 1 257 ? -5.400 -5.898 9.938 1.00 91.25 257 ARG A CA 1
ATOM 1986 C C . ARG A 1 257 ? -4.938 -5.316 8.617 1.00 91.25 257 ARG A C 1
ATOM 1988 O O . ARG A 1 257 ? -4.851 -6.025 7.614 1.00 91.25 257 ARG A O 1
ATOM 1995 N N . VAL A 1 258 ? -4.569 -4.040 8.638 1.00 94.31 258 VAL A N 1
ATOM 1996 C CA . VAL A 1 258 ? -4.104 -3.318 7.452 1.00 94.31 258 VAL A CA 1
ATOM 1997 C C . VAL A 1 258 ? -2.735 -2.707 7.701 1.00 94.31 258 VAL A C 1
ATOM 1999 O O . VAL A 1 258 ? -2.524 -2.047 8.714 1.00 94.31 258 VAL A O 1
ATOM 2002 N N . LEU A 1 259 ? -1.814 -2.897 6.759 1.00 94.94 259 LEU A N 1
ATOM 2003 C CA . LEU A 1 259 ? -0.499 -2.264 6.764 1.00 94.94 259 LEU A CA 1
ATOM 2004 C C . LEU A 1 259 ? -0.439 -1.192 5.680 1.00 94.94 259 LEU A C 1
ATOM 2006 O O . LEU A 1 259 ? -0.605 -1.497 4.503 1.00 94.94 259 LEU A O 1
ATOM 2010 N N . ILE A 1 260 ? -0.145 0.047 6.050 1.00 96.19 260 ILE A N 1
ATOM 2011 C CA . ILE A 1 260 ? 0.104 1.138 5.108 1.00 96.19 260 ILE A CA 1
ATOM 2012 C C . ILE A 1 260 ? 1.592 1.459 5.144 1.00 96.19 260 ILE A C 1
ATOM 2014 O O . ILE A 1 260 ? 2.129 1.885 6.167 1.00 96.19 260 ILE A O 1
ATOM 2018 N N . VAL A 1 261 ? 2.258 1.247 4.014 1.00 95.38 261 VAL A N 1
ATOM 2019 C CA . VAL A 1 261 ? 3.679 1.522 3.824 1.00 95.38 261 VAL A CA 1
ATOM 2020 C C . VAL A 1 261 ? 3.814 2.746 2.938 1.00 95.38 261 VAL A C 1
ATOM 2022 O O . VAL A 1 261 ? 3.380 2.732 1.789 1.00 95.38 261 VAL A O 1
ATOM 2025 N N . ALA A 1 262 ? 4.420 3.801 3.465 1.00 94.56 262 ALA A N 1
ATOM 2026 C CA . ALA A 1 262 ? 4.555 5.064 2.752 1.00 94.56 262 ALA A CA 1
ATOM 2027 C C . ALA A 1 262 ? 5.878 5.770 3.102 1.00 94.56 262 ALA A C 1
ATOM 2029 O O . ALA A 1 262 ? 6.488 5.473 4.136 1.00 94.56 262 ALA A O 1
ATOM 2030 N N . PRO A 1 263 ? 6.358 6.717 2.277 1.00 92.06 263 PRO A N 1
ATOM 2031 C CA . PRO A 1 263 ? 7.447 7.608 2.664 1.00 92.06 263 PRO A CA 1
ATOM 2032 C C . PRO A 1 263 ? 7.135 8.349 3.971 1.00 92.06 263 PRO A C 1
ATOM 2034 O O . PRO A 1 263 ? 5.996 8.738 4.225 1.00 92.06 263 PRO A O 1
ATOM 2037 N N . GLY A 1 264 ? 8.158 8.593 4.797 1.00 90.06 264 GLY A N 1
ATOM 2038 C CA . GLY A 1 264 ? 7.970 9.220 6.112 1.00 90.06 264 GLY A CA 1
ATOM 2039 C C . GLY A 1 264 ? 7.283 10.590 6.061 1.00 90.06 264 GLY A C 1
ATOM 2040 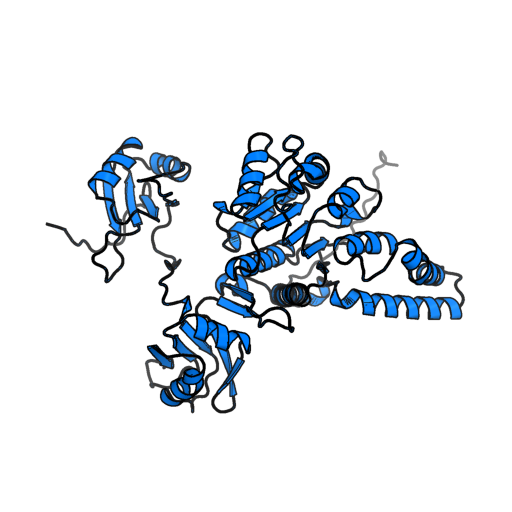O O . GLY A 1 264 ? 6.536 10.935 6.970 1.00 90.06 264 GLY A O 1
ATOM 2041 N N . THR A 1 265 ? 7.471 11.335 4.971 1.00 89.56 265 THR A N 1
ATOM 2042 C CA . THR A 1 265 ? 6.902 12.673 4.760 1.00 89.56 265 THR A CA 1
ATOM 2043 C C . THR A 1 265 ? 5.379 12.689 4.628 1.00 89.56 265 THR A C 1
ATOM 2045 O O . THR A 1 265 ? 4.771 13.713 4.930 1.00 89.56 265 THR A O 1
ATOM 2048 N N . ILE A 1 266 ? 4.749 11.583 4.212 1.00 92.38 266 ILE A N 1
ATOM 2049 C CA . ILE A 1 266 ? 3.306 11.542 3.917 1.00 92.38 266 ILE A CA 1
ATOM 2050 C C . ILE A 1 266 ? 2.483 10.765 4.952 1.00 92.38 266 ILE A C 1
ATOM 2052 O O . ILE A 1 266 ? 1.256 10.761 4.888 1.00 92.38 266 ILE A O 1
ATOM 2056 N N . LEU A 1 267 ? 3.117 10.143 5.949 1.00 91.56 267 LEU A N 1
ATOM 2057 C CA . LEU A 1 267 ? 2.404 9.371 6.979 1.00 91.56 267 LEU A CA 1
ATOM 2058 C C . LEU A 1 267 ? 1.412 10.228 7.779 1.00 91.56 267 LEU A C 1
ATOM 2060 O O . LEU A 1 267 ? 0.318 9.773 8.105 1.00 91.56 267 LEU A O 1
ATOM 2064 N N . HIS A 1 268 ? 1.754 11.488 8.050 1.00 91.06 268 HIS A N 1
ATOM 2065 C CA . HIS A 1 268 ? 0.855 12.429 8.727 1.00 91.06 268 HIS A CA 1
ATOM 2066 C C . HIS A 1 268 ? -0.392 12.743 7.890 1.00 91.06 268 HIS A C 1
ATOM 2068 O O . HIS A 1 268 ? -1.490 12.867 8.429 1.00 91.06 268 HIS A O 1
ATOM 2074 N N . GLN A 1 269 ? -0.230 12.824 6.566 1.00 92.31 269 GLN A N 1
ATOM 2075 C CA . GLN A 1 269 ? -1.340 13.017 5.637 1.00 92.31 269 GLN A CA 1
ATOM 2076 C C . GLN A 1 269 ? -2.251 11.787 5.608 1.00 92.31 269 GLN A C 1
ATOM 2078 O O . GLN A 1 269 ? -3.469 11.938 5.608 1.00 92.31 269 GLN A O 1
ATOM 2083 N N . TRP A 1 270 ? -1.680 10.580 5.648 1.00 94.56 270 TRP A N 1
ATOM 2084 C CA . TRP A 1 270 ? -2.458 9.348 5.773 1.00 94.56 270 TRP A CA 1
ATOM 2085 C C . TRP A 1 270 ? -3.312 9.320 7.039 1.00 94.56 270 TRP A C 1
ATOM 2087 O O . TRP A 1 270 ? -4.497 9.017 6.942 1.00 94.56 270 TRP A O 1
ATOM 2097 N N . ILE A 1 271 ? -2.751 9.684 8.199 1.00 92.81 271 ILE A N 1
ATOM 2098 C CA . ILE A 1 271 ? -3.522 9.777 9.450 1.00 92.81 271 ILE A CA 1
ATOM 2099 C C . ILE A 1 271 ? -4.692 10.749 9.276 1.00 92.81 271 ILE A C 1
ATOM 2101 O O . ILE A 1 271 ? -5.832 10.379 9.531 1.00 92.81 271 ILE A O 1
ATOM 2105 N N . ALA A 1 272 ? -4.428 11.960 8.774 1.00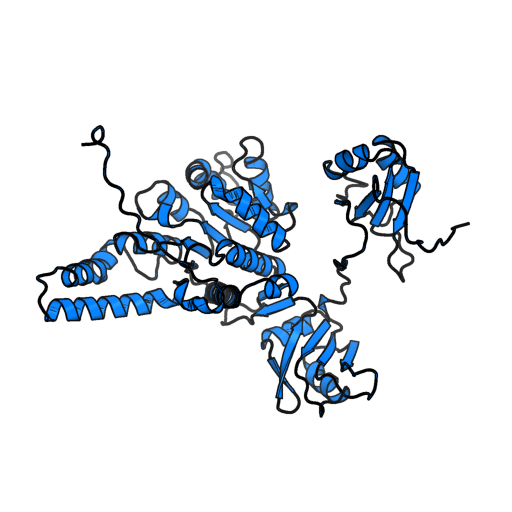 92.56 272 ALA A N 1
ATOM 2106 C CA . ALA A 1 272 ? -5.469 12.964 8.573 1.00 92.56 272 ALA A CA 1
ATOM 2107 C C . ALA A 1 272 ? -6.581 12.472 7.630 1.00 92.56 272 ALA A C 1
ATOM 2109 O O . ALA A 1 272 ? -7.761 12.690 7.899 1.00 92.56 272 ALA A O 1
ATOM 2110 N N . GLU A 1 273 ? -6.233 11.793 6.535 1.00 93.12 273 GLU A N 1
ATOM 2111 C CA . GLU A 1 273 ? -7.226 11.255 5.603 1.00 93.12 273 GLU A CA 1
ATOM 2112 C C . GLU A 1 273 ? -8.018 10.080 6.181 1.00 93.12 273 GLU A C 1
ATOM 2114 O O . GLU A 1 273 ? -9.224 10.012 5.950 1.00 93.12 273 GLU A O 1
ATOM 2119 N N . LEU A 1 274 ? -7.387 9.196 6.960 1.00 92.81 274 LEU A N 1
ATOM 2120 C CA . LEU A 1 274 ? -8.070 8.109 7.669 1.00 92.81 274 LEU A CA 1
ATOM 2121 C C . LEU A 1 274 ? -9.071 8.658 8.695 1.00 92.81 274 LEU A C 1
ATOM 2123 O O . LEU A 1 274 ? -10.234 8.255 8.697 1.00 92.81 274 LEU A O 1
ATOM 2127 N N . THR A 1 275 ? -8.669 9.640 9.504 1.00 91.31 275 THR A N 1
ATOM 2128 C CA . THR A 1 275 ? -9.566 10.297 10.466 1.00 91.31 275 THR A CA 1
ATOM 2129 C C . THR A 1 275 ? -10.748 10.966 9.757 1.00 91.31 275 THR A C 1
ATOM 2131 O O . THR A 1 275 ? -11.895 10.806 10.168 1.00 91.31 275 THR A O 1
ATOM 2134 N N . LYS A 1 276 ? -10.513 11.653 8.628 1.00 88.75 276 LYS A N 1
ATOM 2135 C CA . LYS A 1 276 ? -11.584 12.298 7.846 1.00 88.75 276 LYS A CA 1
ATOM 2136 C C . LYS A 1 276 ? -12.565 11.320 7.185 1.00 88.75 276 LYS A C 1
ATOM 2138 O O . LYS A 1 276 ? -13.632 11.756 6.762 1.00 88.75 276 LYS A O 1
ATOM 2143 N N . VAL A 1 277 ? -12.202 10.053 6.977 1.00 85.19 277 VAL A N 1
ATOM 2144 C CA . VAL A 1 277 ? -13.147 9.016 6.508 1.00 85.19 277 VAL A CA 1
ATOM 2145 C C . VAL A 1 277 ? -13.762 8.242 7.681 1.00 85.19 277 VAL A C 1
ATOM 2147 O O . VAL A 1 277 ? -14.352 7.190 7.478 1.00 85.19 277 VAL A O 1
ATOM 2150 N N . GLY A 1 278 ? -13.634 8.735 8.914 1.00 78.62 278 GLY A N 1
ATOM 2151 C CA . GLY A 1 278 ? -14.311 8.162 10.075 1.00 78.62 278 GLY A CA 1
ATOM 2152 C C . GLY A 1 278 ? -13.588 6.994 10.744 1.00 78.62 278 GLY A C 1
ATOM 2153 O O . GLY A 1 278 ? -14.223 6.271 11.510 1.00 78.62 278 GLY A O 1
ATOM 2154 N N . PHE A 1 279 ? -12.284 6.791 10.502 1.00 82.94 279 PHE A N 1
ATOM 2155 C CA . PHE A 1 279 ? -11.512 5.906 11.379 1.00 82.94 279 PHE A CA 1
ATOM 2156 C C . PHE A 1 279 ? -11.406 6.516 12.775 1.00 82.94 279 PHE A C 1
ATOM 2158 O O . PHE A 1 279 ? -10.995 7.666 12.935 1.00 82.94 279 PHE A O 1
ATOM 2165 N N . ASN A 1 280 ? -11.715 5.707 13.787 1.00 78.88 280 ASN A N 1
ATOM 2166 C CA . ASN A 1 280 ? -11.393 6.040 15.167 1.00 78.88 280 ASN A CA 1
ATOM 2167 C C . ASN A 1 280 ? -9.871 6.083 15.327 1.00 78.88 280 ASN A C 1
ATOM 2169 O O . ASN A 1 280 ? -9.179 5.180 14.857 1.00 78.88 280 ASN A O 1
ATOM 2173 N N . GLU A 1 281 ? -9.360 7.091 16.031 1.00 78.94 281 GLU A N 1
ATOM 2174 C CA . GLU A 1 281 ? -7.919 7.240 16.283 1.00 78.94 281 GLU A CA 1
ATOM 2175 C C . GLU A 1 281 ? -7.321 6.010 16.982 1.00 78.94 281 GLU A C 1
ATOM 2177 O O . GLU A 1 281 ? -6.185 5.643 16.701 1.00 78.94 281 GLU A O 1
ATOM 2182 N N . ASP A 1 282 ? -8.115 5.312 17.801 1.00 78.19 282 ASP A N 1
ATOM 2183 C CA . ASP A 1 282 ? -7.720 4.072 18.481 1.00 78.19 282 ASP A CA 1
ATOM 2184 C C . ASP A 1 282 ? -7.386 2.915 17.522 1.00 78.19 282 ASP A C 1
ATOM 2186 O O . ASP A 1 282 ? -6.702 1.982 17.928 1.00 78.19 282 ASP A O 1
ATOM 2190 N N . LEU A 1 283 ? -7.863 2.957 16.271 1.00 82.12 283 LEU A N 1
ATOM 2191 C CA . LEU A 1 283 ? -7.550 1.962 15.237 1.00 82.12 283 LEU A CA 1
ATOM 2192 C C . LEU A 1 283 ? -6.327 2.351 14.398 1.00 82.12 283 LEU A C 1
ATOM 2194 O O . LEU A 1 283 ? -5.892 1.560 13.561 1.00 82.12 283 LEU A O 1
ATOM 2198 N N . ILE A 1 284 ? -5.800 3.568 14.556 1.00 86.50 284 ILE A N 1
ATOM 2199 C CA . ILE A 1 284 ? -4.701 4.099 13.750 1.00 86.50 284 ILE A CA 1
ATOM 2200 C C . ILE A 1 284 ? -3.417 4.046 14.574 1.00 86.50 284 ILE A C 1
ATOM 2202 O O . ILE A 1 284 ? -3.245 4.761 15.557 1.00 86.50 284 ILE A O 1
ATOM 2206 N N . HIS A 1 285 ? -2.460 3.240 14.124 1.00 87.75 285 HIS A N 1
ATOM 2207 C CA . HIS A 1 285 ? -1.215 3.004 14.841 1.00 87.75 285 HIS A CA 1
ATOM 2208 C C . HIS A 1 285 ? -0.001 3.453 14.035 1.00 87.75 285 HIS A C 1
ATOM 2210 O O . HIS A 1 285 ? 0.144 3.151 12.851 1.00 87.75 285 HIS A O 1
ATOM 2216 N N . SER A 1 286 ? 0.924 4.142 14.700 1.00 86.38 286 SER A N 1
ATOM 2217 C CA . SER A 1 286 ? 2.161 4.642 14.100 1.00 86.38 286 SER A CA 1
ATOM 2218 C C . SER A 1 286 ? 3.366 3.772 14.457 1.00 86.38 286 SER A C 1
ATOM 2220 O O . SER A 1 286 ? 3.697 3.640 15.635 1.00 86.38 286 SER A O 1
ATOM 2222 N N . PHE A 1 287 ? 4.095 3.259 13.464 1.00 84.25 287 PHE A N 1
ATOM 2223 C CA . PHE A 1 287 ? 5.276 2.415 13.697 1.00 84.25 287 PHE A CA 1
ATOM 2224 C C . PHE A 1 287 ? 6.621 3.170 13.640 1.00 84.25 287 PHE A C 1
ATOM 2226 O O . PHE A 1 287 ? 7.686 2.570 13.739 1.00 84.25 287 PHE A O 1
ATOM 2233 N N . TRP A 1 288 ? 6.642 4.497 13.499 1.00 80.31 288 TRP A N 1
ATOM 2234 C CA . TRP A 1 288 ? 7.912 5.243 13.425 1.00 80.31 288 TRP A CA 1
ATOM 2235 C C . TRP A 1 288 ? 8.483 5.642 14.791 1.00 80.31 288 TRP A C 1
ATOM 2237 O O . TRP A 1 288 ? 9.703 5.748 14.933 1.00 80.31 288 TRP A O 1
ATOM 2247 N N . CYS A 1 289 ? 7.656 5.796 15.829 1.00 80.12 289 CYS A N 1
ATOM 2248 C CA . CYS A 1 289 ? 8.136 6.158 17.164 1.00 80.12 289 CYS A CA 1
ATOM 2249 C C . CYS A 1 289 ? 8.836 4.970 17.846 1.00 80.12 289 CYS A C 1
ATOM 2251 O O . CYS A 1 289 ? 8.222 3.942 18.116 1.00 80.12 289 CYS A O 1
ATOM 2253 N N . ALA A 1 290 ? 10.127 5.112 18.160 1.00 79.75 290 ALA A N 1
ATOM 2254 C CA . ALA A 1 290 ? 10.924 4.043 18.773 1.00 79.75 290 ALA A CA 1
ATOM 2255 C C . ALA A 1 290 ? 10.380 3.553 20.120 1.00 79.75 290 ALA A C 1
ATOM 2257 O O . ALA A 1 290 ? 10.516 2.377 20.436 1.00 79.75 290 ALA A O 1
ATOM 2258 N N . LYS A 1 291 ? 9.738 4.439 20.888 1.00 79.31 291 LYS A N 1
ATOM 2259 C CA . LYS A 1 291 ? 9.218 4.115 22.220 1.00 79.31 291 LYS A CA 1
ATOM 2260 C C . LYS A 1 291 ? 7.933 3.290 22.179 1.00 79.31 291 LYS A C 1
ATOM 2262 O O . LYS A 1 291 ? 7.730 2.481 23.067 1.00 79.31 291 LYS A O 1
ATOM 2267 N N . THR A 1 292 ? 7.082 3.503 21.175 1.00 83.00 292 THR A N 1
ATOM 2268 C CA . THR A 1 292 ? 5.721 2.939 21.131 1.00 83.00 292 THR A CA 1
ATOM 2269 C C . THR A 1 292 ? 5.518 1.917 20.016 1.00 83.00 292 THR A C 1
ATOM 2271 O O . THR A 1 292 ? 4.441 1.334 19.923 1.00 83.00 292 THR A O 1
ATOM 2274 N N . ARG A 1 293 ? 6.515 1.686 19.146 1.00 83.44 293 ARG A N 1
ATOM 2275 C CA . ARG A 1 293 ? 6.350 0.829 17.957 1.00 83.44 293 ARG A CA 1
ATOM 2276 C C . ARG A 1 293 ? 5.984 -0.616 18.287 1.00 83.44 293 ARG A C 1
ATOM 2278 O O . ARG A 1 293 ? 5.098 -1.163 17.640 1.00 83.44 293 ARG A O 1
ATOM 2285 N N . HIS A 1 294 ? 6.622 -1.216 19.293 1.00 85.06 294 HIS A N 1
ATOM 2286 C CA . HIS A 1 294 ? 6.358 -2.610 19.660 1.00 85.06 294 HIS A CA 1
ATOM 2287 C C . HIS A 1 294 ? 4.968 -2.759 20.289 1.00 85.06 294 HIS A C 1
ATOM 2289 O O . HIS A 1 294 ? 4.250 -3.692 19.941 1.00 85.06 294 HIS A O 1
ATOM 2295 N N . ASP A 1 295 ? 4.550 -1.796 21.116 1.00 83.31 295 ASP A N 1
ATOM 2296 C CA . ASP A 1 295 ? 3.201 -1.762 21.696 1.00 83.31 295 ASP A CA 1
ATOM 2297 C C . ASP A 1 295 ? 2.135 -1.574 20.611 1.00 83.31 295 ASP A C 1
ATOM 2299 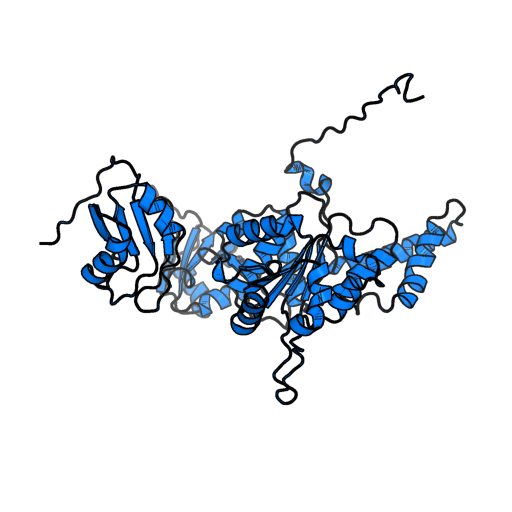O O . ASP A 1 295 ? 1.138 -2.287 20.582 1.00 83.31 295 ASP A O 1
ATOM 2303 N N . SER A 1 296 ? 2.389 -0.663 19.667 1.00 85.25 296 SER A N 1
ATOM 2304 C CA . SER A 1 296 ? 1.507 -0.381 18.530 1.00 85.25 296 SER A CA 1
ATOM 2305 C C . SER A 1 296 ? 1.333 -1.608 17.633 1.00 85.25 296 SER A C 1
ATOM 2307 O O . SER A 1 296 ? 0.218 -1.943 17.241 1.00 85.25 296 SER A O 1
ATOM 2309 N N . LEU A 1 297 ? 2.426 -2.316 17.336 1.00 85.94 297 LEU A N 1
ATOM 2310 C CA . LEU A 1 297 ? 2.373 -3.562 16.576 1.00 85.94 297 LEU A CA 1
ATOM 2311 C C . LEU A 1 297 ? 1.632 -4.652 17.351 1.00 85.94 297 LEU A C 1
ATOM 2313 O O . LEU A 1 297 ? 0.750 -5.294 16.791 1.00 85.94 297 LEU A O 1
ATOM 2317 N N . ALA A 1 298 ? 1.939 -4.842 18.635 1.00 84.12 298 ALA A N 1
ATOM 2318 C CA . ALA A 1 298 ? 1.250 -5.823 19.467 1.00 84.12 298 ALA A CA 1
ATOM 2319 C C . ALA A 1 298 ? -0.262 -5.550 19.546 1.00 84.12 298 ALA A C 1
ATOM 2321 O O . ALA A 1 298 ? -1.054 -6.494 19.498 1.00 84.12 298 ALA A O 1
ATOM 2322 N N . GLN A 1 299 ? -0.662 -4.277 19.607 1.00 84.25 299 GLN A N 1
ATOM 2323 C CA . GLN A 1 299 ? -2.062 -3.874 19.616 1.00 84.25 299 GLN A CA 1
ATOM 2324 C C . GLN A 1 299 ? -2.756 -4.210 18.292 1.00 84.25 299 GLN A C 1
ATOM 2326 O O . GLN A 1 299 ? -3.755 -4.922 18.315 1.00 84.25 299 GLN A O 1
ATOM 2331 N N . VAL A 1 300 ? -2.184 -3.832 17.142 1.00 86.62 300 VAL A N 1
ATOM 2332 C CA . VAL A 1 300 ? -2.758 -4.167 15.821 1.00 86.62 300 VAL A CA 1
ATOM 2333 C C . VAL A 1 300 ? -2.843 -5.676 15.604 1.00 86.62 300 VAL A C 1
ATOM 2335 O O . VAL A 1 300 ? -3.822 -6.190 15.061 1.00 86.62 300 VAL A O 1
ATOM 2338 N N . LEU A 1 301 ? -1.836 -6.424 16.055 1.00 84.25 301 LEU A N 1
ATOM 2339 C CA . LEU A 1 301 ? -1.848 -7.880 15.953 1.00 84.25 301 LEU A CA 1
ATOM 2340 C C . LEU A 1 301 ? -2.949 -8.514 16.818 1.00 84.25 301 LEU A C 1
ATOM 2342 O O . LEU A 1 301 ? -3.505 -9.544 16.427 1.00 84.25 301 LEU A O 1
ATOM 2346 N N . LYS A 1 302 ? -3.290 -7.916 17.963 1.00 82.50 302 LYS A N 1
ATOM 2347 C CA . LYS A 1 302 ? -4.293 -8.444 18.898 1.00 82.50 302 LYS A CA 1
ATOM 2348 C C . LYS A 1 302 ? -5.719 -7.989 18.581 1.00 82.50 302 LYS A C 1
ATOM 2350 O O . LYS A 1 302 ? -6.619 -8.822 18.580 1.00 82.50 302 LYS A O 1
ATOM 2355 N N . GLU A 1 303 ? -5.915 -6.695 18.363 1.00 81.75 303 GLU A N 1
ATOM 2356 C CA . GLU A 1 303 ? -7.226 -6.035 18.271 1.00 81.75 303 GLU A CA 1
ATOM 2357 C C . GLU A 1 303 ? -7.616 -5.702 16.826 1.00 81.75 303 GLU A C 1
ATOM 2359 O O . GLU A 1 303 ? -8.790 -5.473 16.545 1.00 81.75 303 GLU A O 1
ATOM 2364 N N . GLY A 1 304 ? -6.656 -5.738 15.899 1.00 85.50 304 GLY A N 1
ATOM 2365 C CA . GLY A 1 304 ? -6.834 -5.207 14.555 1.00 85.50 304 GLY A CA 1
ATOM 2366 C C . GLY A 1 304 ? -6.556 -3.707 14.496 1.00 85.50 304 GLY A C 1
ATOM 2367 O O . GLY A 1 304 ? -6.197 -3.077 15.486 1.00 85.50 304 GLY A O 1
ATOM 2368 N N . GLY A 1 305 ? -6.673 -3.145 13.301 1.00 88.69 305 GLY A N 1
ATOM 2369 C CA . GLY A 1 305 ? -6.428 -1.741 13.017 1.00 88.69 305 GLY A CA 1
ATOM 2370 C C . GLY A 1 305 ? -5.545 -1.534 11.793 1.00 88.69 305 GLY A C 1
ATOM 2371 O O . GLY A 1 305 ? -5.231 -2.454 11.028 1.00 88.69 305 GLY A O 1
ATOM 2372 N N . VAL A 1 306 ? -5.156 -0.280 11.617 1.00 93.06 306 VAL A N 1
ATOM 2373 C CA . VAL A 1 306 ? -4.313 0.211 10.537 1.00 93.06 306 VAL A CA 1
ATOM 2374 C C . VAL A 1 306 ? -2.949 0.567 11.116 1.00 93.06 306 VAL A C 1
ATOM 2376 O O . VAL A 1 306 ? -2.828 1.495 11.913 1.00 93.06 306 VAL A O 1
ATOM 2379 N N . LEU A 1 307 ? -1.907 -0.153 10.703 1.00 93.94 307 LEU A N 1
ATOM 2380 C CA . LEU A 1 307 ? -0.524 0.156 11.052 1.00 93.94 307 LEU A CA 1
ATOM 2381 C C . LEU A 1 307 ? 0.131 0.960 9.930 1.00 93.94 307 LEU A C 1
ATOM 2383 O O . LEU A 1 307 ? 0.224 0.496 8.797 1.00 93.94 307 LEU A O 1
ATOM 2387 N N . LEU A 1 308 ? 0.638 2.143 10.256 1.00 94.38 308 LEU A N 1
ATOM 2388 C CA . LEU A 1 308 ? 1.375 3.001 9.340 1.00 94.38 308 LEU A CA 1
ATOM 2389 C C . LEU A 1 308 ? 2.884 2.879 9.588 1.00 94.38 308 LEU A C 1
ATOM 2391 O O . LEU A 1 308 ? 3.361 3.073 10.710 1.00 94.38 308 LEU A O 1
ATOM 2395 N N . ILE A 1 309 ? 3.651 2.587 8.538 1.00 94.31 309 ILE A N 1
ATOM 2396 C CA . ILE A 1 309 ? 5.090 2.307 8.616 1.00 94.31 309 ILE A CA 1
ATOM 2397 C C . ILE A 1 309 ? 5.847 2.891 7.413 1.00 94.31 309 ILE A C 1
ATOM 2399 O O . ILE A 1 309 ? 5.288 3.077 6.334 1.00 94.31 309 ILE A O 1
ATOM 2403 N N . THR A 1 310 ? 7.143 3.170 7.579 1.00 93.75 310 THR A N 1
ATOM 2404 C CA . THR A 1 310 ? 8.019 3.548 6.460 1.00 93.75 310 THR A CA 1
ATOM 2405 C C . THR A 1 310 ? 8.642 2.331 5.783 1.00 93.75 310 THR A C 1
ATOM 2407 O O . THR A 1 310 ? 8.858 1.292 6.410 1.00 93.75 310 THR A O 1
ATOM 2410 N N . TYR A 1 311 ? 9.017 2.475 4.510 1.00 92.12 311 TYR A N 1
ATOM 2411 C CA . TYR A 1 311 ? 9.714 1.429 3.751 1.00 92.12 311 TYR A CA 1
ATOM 2412 C C . TYR A 1 311 ? 10.964 0.881 4.458 1.00 92.12 311 TYR A C 1
ATOM 2414 O O . TYR A 1 311 ? 11.180 -0.331 4.484 1.00 92.12 311 TYR A O 1
ATOM 2422 N N . ASP A 1 312 ? 11.760 1.754 5.077 1.00 90.56 312 ASP A N 1
ATOM 2423 C CA . ASP A 1 312 ? 12.985 1.347 5.773 1.00 90.56 312 ASP A CA 1
ATOM 2424 C C . ASP A 1 312 ? 12.698 0.531 7.038 1.00 90.56 312 ASP A C 1
ATOM 2426 O O . ASP A 1 312 ? 13.427 -0.411 7.355 1.00 90.56 312 ASP A O 1
ATOM 2430 N N . LEU A 1 313 ? 11.611 0.846 7.749 1.00 91.31 313 LEU A N 1
ATOM 2431 C CA . LEU A 1 313 ? 11.217 0.120 8.954 1.00 91.31 313 LEU A CA 1
ATOM 2432 C C . LEU A 1 313 ? 10.645 -1.260 8.626 1.00 91.31 313 LEU A C 1
ATOM 2434 O O . LEU A 1 313 ? 10.925 -2.202 9.361 1.00 91.31 313 LEU A O 1
ATOM 2438 N N . VAL A 1 314 ? 9.932 -1.416 7.505 1.00 90.19 314 VAL A N 1
ATOM 2439 C CA . VAL A 1 314 ? 9.489 -2.742 7.034 1.00 90.19 314 VAL A CA 1
ATOM 2440 C C . VAL A 1 314 ? 10.683 -3.671 6.846 1.00 90.19 314 VAL A C 1
ATOM 2442 O O . VAL A 1 314 ? 10.652 -4.822 7.269 1.00 90.19 314 VAL A O 1
ATOM 2445 N N . ARG A 1 315 ? 11.767 -3.163 6.251 1.00 88.25 315 ARG A N 1
ATOM 2446 C CA . ARG A 1 315 ? 13.004 -3.928 6.076 1.00 88.25 315 ARG A CA 1
ATOM 2447 C C . ARG A 1 315 ? 13.634 -4.317 7.413 1.00 88.25 315 ARG A C 1
ATOM 2449 O O . ARG A 1 315 ? 14.099 -5.445 7.543 1.00 88.25 315 ARG A O 1
ATOM 2456 N N . LEU A 1 316 ? 13.710 -3.387 8.365 1.00 88.44 316 LEU A N 1
ATOM 2457 C CA . LEU A 1 316 ? 14.359 -3.622 9.660 1.00 88.44 316 LEU A CA 1
ATOM 2458 C C . LEU A 1 316 ? 13.574 -4.596 10.546 1.00 88.44 316 LEU A C 1
ATOM 2460 O O . LEU A 1 316 ? 14.182 -5.396 11.247 1.00 88.44 316 LEU A O 1
ATOM 2464 N N . TYR A 1 317 ? 12.243 -4.546 10.486 1.00 87.56 317 TYR A N 1
ATOM 2465 C CA . TYR A 1 317 ? 11.340 -5.277 11.379 1.00 87.56 317 TYR A CA 1
ATOM 2466 C C . TYR A 1 317 ? 10.532 -6.365 10.663 1.00 87.56 317 TYR A C 1
ATOM 2468 O O . TYR A 1 317 ? 9.476 -6.778 11.134 1.00 87.56 317 TYR A O 1
ATOM 2476 N N . ASN A 1 318 ? 11.025 -6.852 9.525 1.00 85.06 318 ASN A N 1
ATOM 2477 C CA . ASN A 1 318 ? 10.342 -7.850 8.703 1.00 85.06 318 ASN A CA 1
ATOM 2478 C C . ASN A 1 318 ? 9.998 -9.135 9.484 1.00 85.06 318 ASN A C 1
ATOM 2480 O O . ASN A 1 318 ? 8.922 -9.705 9.314 1.00 85.06 318 ASN A O 1
ATOM 2484 N N . GLU A 1 319 ? 10.892 -9.584 10.369 1.00 83.19 319 GLU A N 1
ATOM 2485 C CA . GLU A 1 319 ? 10.647 -10.760 11.212 1.00 83.19 319 GLU A CA 1
ATOM 2486 C C . GLU A 1 319 ? 9.503 -10.518 12.206 1.00 83.19 319 GLU A C 1
ATOM 2488 O O . GLU A 1 319 ? 8.586 -11.333 12.297 1.00 83.19 319 GLU A O 1
ATOM 2493 N N . GLU A 1 320 ? 9.491 -9.365 12.883 1.00 83.94 320 GLU A N 1
ATOM 2494 C CA . GLU A 1 320 ? 8.424 -8.989 13.820 1.00 83.94 320 GLU A CA 1
ATOM 2495 C C . GLU A 1 320 ? 7.072 -8.819 13.116 1.00 83.94 320 GLU A C 1
ATOM 2497 O O . GLU A 1 320 ? 6.057 -9.313 13.605 1.00 83.94 320 GLU A O 1
ATOM 2502 N N . LEU A 1 321 ? 7.058 -8.185 11.938 1.00 83.94 321 LEU A N 1
ATOM 2503 C CA . LEU A 1 321 ? 5.849 -7.988 11.130 1.00 83.94 321 LEU A CA 1
ATOM 2504 C C . LEU A 1 321 ? 5.247 -9.307 10.625 1.00 83.94 321 LEU A C 1
ATOM 2506 O O . LEU A 1 321 ? 4.040 -9.372 10.398 1.00 83.94 321 LEU A O 1
ATOM 2510 N N . ASN A 1 322 ? 6.071 -10.348 10.476 1.00 81.69 322 ASN A N 1
ATOM 2511 C CA . ASN A 1 322 ? 5.645 -11.712 10.158 1.00 81.69 322 ASN A CA 1
ATOM 2512 C C . ASN A 1 322 ? 5.358 -12.571 11.405 1.00 81.69 322 ASN A C 1
ATOM 2514 O O . ASN A 1 322 ? 5.076 -13.763 11.282 1.00 81.69 322 ASN A O 1
ATOM 2518 N N . GLY A 1 323 ? 5.443 -11.996 12.610 1.00 68.88 323 GLY A N 1
ATOM 2519 C CA . GLY A 1 323 ? 5.235 -12.691 13.885 1.00 68.88 323 GLY A CA 1
ATOM 2520 C C . GLY A 1 323 ? 6.357 -13.651 14.284 1.00 68.88 323 GLY A C 1
ATOM 2521 O O . GLY A 1 323 ? 6.186 -14.448 15.205 1.00 68.88 323 GLY A O 1
ATOM 2522 N N . MET A 1 324 ? 7.511 -13.576 13.624 1.00 57.56 324 MET A N 1
ATOM 2523 C CA . MET A 1 324 ? 8.708 -14.343 13.955 1.00 57.56 324 MET A CA 1
ATOM 2524 C C . MET A 1 324 ? 9.525 -13.584 15.005 1.00 57.56 324 MET A C 1
ATOM 2526 O O . MET A 1 324 ? 10.617 -13.100 14.736 1.00 57.56 324 MET A O 1
ATOM 2530 N N . SER A 1 325 ? 9.001 -13.447 16.226 1.00 50.22 325 SER A N 1
ATOM 2531 C CA . SER A 1 325 ? 9.822 -12.936 17.328 1.00 50.22 325 SER A CA 1
ATOM 2532 C C . SER A 1 325 ? 10.711 -14.058 17.871 1.00 50.22 325 SER A C 1
ATOM 2534 O O . SER A 1 325 ? 10.248 -15.052 18.442 1.00 50.22 325 SER A O 1
ATOM 2536 N N . SER A 1 326 ? 12.013 -13.898 17.646 1.00 39.06 326 SER A N 1
ATOM 2537 C CA . SER A 1 326 ? 13.091 -14.754 18.129 1.00 39.06 326 SER A CA 1
ATOM 2538 C C . SER A 1 326 ? 13.103 -14.776 19.665 1.00 39.06 326 SER A C 1
ATOM 2540 O O . SER A 1 326 ? 13.662 -13.871 20.280 1.00 39.06 326 SER A O 1
ATOM 2542 N N . LYS A 1 327 ? 12.406 -15.757 20.277 1.00 43.81 327 LYS A N 1
ATOM 2543 C CA . LYS A 1 327 ? 12.595 -16.288 21.659 1.00 43.81 327 LYS A CA 1
ATOM 2544 C C . LYS A 1 327 ? 11.545 -17.314 22.133 1.00 43.81 327 LYS A C 1
ATOM 2546 O O . LYS A 1 327 ? 11.670 -17.820 23.246 1.00 43.81 327 LYS A O 1
ATOM 2551 N N . SER A 1 328 ? 10.534 -17.686 21.339 1.00 38.66 328 SER A N 1
ATOM 2552 C CA . SER A 1 328 ? 9.489 -18.638 21.779 1.00 38.66 328 SER A CA 1
ATOM 2553 C C . SER A 1 328 ? 9.317 -19.841 20.844 1.00 38.66 328 SER A C 1
ATOM 2555 O O . SER A 1 328 ? 8.294 -20.005 20.186 1.00 38.66 328 SER A O 1
ATOM 2557 N N . SER A 1 329 ? 10.298 -20.746 20.841 1.00 40.16 329 SER A N 1
ATOM 2558 C CA . SER A 1 329 ? 10.354 -21.984 20.037 1.00 40.16 329 SER A CA 1
ATOM 2559 C C . SER A 1 329 ? 9.278 -23.051 20.338 1.00 40.16 329 SER A C 1
ATOM 2561 O O . SER A 1 329 ? 9.461 -24.211 19.982 1.00 40.16 329 SER A O 1
ATOM 2563 N N . LYS A 1 330 ? 8.160 -22.725 21.004 1.00 36.25 330 LYS A N 1
ATOM 2564 C CA . LYS A 1 330 ? 7.151 -23.719 21.438 1.00 36.25 330 LYS A CA 1
ATOM 2565 C C . LYS A 1 330 ? 5.699 -23.409 21.079 1.00 36.25 330 LYS A C 1
ATOM 2567 O O . LYS A 1 330 ? 4.815 -24.168 21.459 1.00 36.25 330 LYS A O 1
ATOM 2572 N N . MET A 1 331 ? 5.425 -22.357 20.314 1.00 34.66 331 MET A N 1
ATOM 2573 C CA . MET A 1 331 ? 4.047 -21.990 19.997 1.00 34.66 331 MET A CA 1
ATOM 2574 C C . MET A 1 331 ? 3.927 -21.584 18.524 1.00 34.66 331 MET A C 1
ATOM 2576 O O . MET A 1 331 ? 3.981 -20.407 18.197 1.00 34.66 331 MET A O 1
ATOM 2580 N N . ARG A 1 332 ? 3.734 -22.563 17.624 1.00 35.06 332 ARG A N 1
ATOM 2581 C CA . ARG A 1 332 ? 3.355 -22.362 16.204 1.00 35.06 332 ARG A CA 1
ATOM 2582 C C . ARG A 1 332 ? 1.926 -21.795 16.067 1.00 35.06 332 ARG A C 1
ATOM 2584 O O . ARG A 1 332 ? 1.136 -22.280 15.260 1.00 35.06 332 ARG A O 1
ATOM 2591 N N . ARG A 1 333 ? 1.547 -20.821 16.900 1.00 38.19 333 ARG A N 1
ATOM 2592 C CA . ARG A 1 333 ? 0.263 -20.123 16.781 1.00 38.19 333 ARG A CA 1
ATOM 2593 C C . ARG A 1 333 ? 0.333 -19.226 15.549 1.00 38.19 333 ARG A C 1
ATOM 2595 O O . ARG A 1 333 ? 1.333 -18.548 15.356 1.00 38.19 333 ARG A O 1
ATOM 2602 N N . ALA A 1 334 ? -0.710 -19.332 14.724 1.00 47.91 334 ALA A N 1
ATOM 2603 C CA . ALA A 1 334 ? -0.885 -18.741 13.400 1.00 47.91 334 ALA A CA 1
ATOM 2604 C C . ALA A 1 334 ? -0.054 -17.469 13.167 1.00 47.91 334 ALA A C 1
ATOM 2606 O O . ALA A 1 334 ? -0.243 -16.477 13.872 1.00 47.91 334 ALA A O 1
ATOM 2607 N N . CYS A 1 335 ? 0.845 -17.509 12.175 1.00 51.12 335 CYS A N 1
ATOM 2608 C CA . CYS A 1 335 ? 1.582 -16.328 11.739 1.00 51.12 335 CYS A CA 1
ATOM 2609 C C . CYS A 1 335 ? 0.580 -15.199 11.461 1.00 51.12 335 CYS A C 1
ATOM 2611 O O . CYS A 1 335 ? -0.411 -15.447 10.765 1.00 51.12 335 CYS A O 1
ATOM 2613 N N . PRO A 1 336 ? 0.794 -13.988 11.994 1.00 61.00 336 PRO A N 1
ATOM 2614 C CA . PRO A 1 336 ? -0.091 -12.876 11.715 1.00 61.00 336 PRO A CA 1
ATOM 2615 C C . PRO A 1 336 ? -0.094 -12.608 10.209 1.00 61.00 336 PRO A C 1
ATOM 2617 O O . PRO A 1 336 ? 0.938 -12.308 9.614 1.00 61.00 336 PRO A O 1
ATOM 2620 N N . SER A 1 337 ? -1.259 -12.770 9.586 1.00 82.12 337 SER A N 1
ATOM 2621 C CA . SER A 1 337 ? -1.495 -12.360 8.208 1.00 82.12 337 SER A CA 1
ATOM 2622 C C . SER A 1 337 ? -2.065 -10.949 8.203 1.00 82.12 337 SER A C 1
ATOM 2624 O O . SER A 1 337 ? -3.006 -10.652 8.946 1.00 82.12 337 SER A O 1
ATOM 2626 N N . TRP A 1 338 ? -1.493 -10.093 7.364 1.00 89.94 338 TRP A N 1
ATOM 2627 C CA . TRP A 1 338 ? -2.081 -8.807 7.014 1.00 89.94 338 TRP A CA 1
ATOM 2628 C C . TRP A 1 338 ? -3.189 -9.045 5.993 1.00 89.94 338 TRP A C 1
ATOM 2630 O O . TRP A 1 338 ? -2.947 -9.677 4.968 1.00 89.94 338 TRP A O 1
ATOM 2640 N N . ASP A 1 339 ? -4.397 -8.553 6.238 1.00 90.69 339 ASP A N 1
ATOM 2641 C CA . ASP A 1 339 ? -5.498 -8.726 5.284 1.00 90.69 339 ASP A CA 1
ATOM 2642 C C . ASP A 1 339 ? -5.264 -7.840 4.057 1.00 90.69 339 ASP A C 1
ATOM 2644 O O . ASP A 1 339 ? -5.379 -8.290 2.914 1.00 90.69 339 ASP A O 1
ATOM 2648 N N . TYR A 1 340 ? -4.823 -6.606 4.315 1.00 94.12 340 TYR A N 1
ATOM 2649 C CA . TYR A 1 340 ? -4.465 -5.622 3.305 1.00 94.12 340 TYR A CA 1
ATOM 2650 C C . TYR A 1 340 ? -3.101 -4.994 3.549 1.00 94.12 340 TYR A C 1
ATOM 2652 O O . TYR A 1 340 ? -2.735 -4.652 4.673 1.00 94.12 340 TYR A O 1
ATOM 2660 N N . VAL A 1 341 ? -2.382 -4.762 2.455 1.00 95.19 341 VAL A N 1
ATOM 2661 C CA . VAL A 1 341 ? -1.159 -3.967 2.420 1.00 95.19 341 VAL A CA 1
ATOM 2662 C C . VAL A 1 341 ? -1.321 -2.871 1.374 1.00 95.19 341 VAL A C 1
ATOM 2664 O O . VAL A 1 341 ? -1.551 -3.158 0.203 1.00 95.19 341 VAL A O 1
ATOM 2667 N N . ILE A 1 342 ? -1.190 -1.613 1.777 1.00 96.50 342 ILE A N 1
ATOM 2668 C CA . ILE A 1 342 ? -1.178 -0.469 0.865 1.00 96.50 342 ILE A CA 1
ATOM 2669 C C . ILE A 1 342 ? 0.250 0.039 0.747 1.00 96.50 342 ILE A C 1
ATOM 2671 O O . ILE A 1 342 ? 0.884 0.348 1.751 1.00 96.50 342 ILE A O 1
ATOM 2675 N N . LEU A 1 343 ? 0.754 0.115 -0.481 1.00 95.69 343 LEU A N 1
ATOM 2676 C CA . LEU A 1 343 ? 2.093 0.601 -0.793 1.00 95.69 343 LEU A CA 1
ATOM 2677 C C . LEU A 1 343 ? 1.960 1.944 -1.498 1.00 95.69 343 LEU A C 1
ATOM 2679 O O . LEU A 1 343 ? 1.626 1.985 -2.682 1.00 95.69 343 LEU A O 1
ATOM 2683 N N . ASP A 1 344 ? 2.178 3.032 -0.770 1.00 95.06 344 ASP A N 1
ATOM 2684 C CA . ASP A 1 344 ? 2.109 4.374 -1.333 1.00 95.06 344 ASP A CA 1
ATOM 2685 C C . ASP A 1 344 ? 3.444 4.798 -1.940 1.00 95.06 344 ASP A C 1
ATOM 2687 O O . ASP A 1 344 ? 4.512 4.418 -1.458 1.00 95.06 344 ASP A O 1
ATOM 2691 N N . GLU A 1 345 ? 3.388 5.579 -3.011 1.00 91.38 345 GLU A N 1
ATOM 2692 C CA . GLU A 1 345 ? 4.541 5.893 -3.855 1.00 91.38 345 GLU A CA 1
ATOM 2693 C C . GLU A 1 345 ? 5.305 4.636 -4.302 1.00 91.38 345 GLU A C 1
ATOM 2695 O O . GLU A 1 345 ? 6.528 4.521 -4.183 1.00 91.38 345 GLU A O 1
ATOM 2700 N N . GLY A 1 346 ? 4.566 3.670 -4.856 1.00 86.56 346 GLY A N 1
ATOM 2701 C CA . GLY A 1 346 ? 5.091 2.362 -5.252 1.00 86.56 346 GLY A CA 1
ATOM 2702 C C . GLY A 1 346 ? 6.297 2.406 -6.193 1.00 86.56 346 GLY A C 1
ATOM 2703 O O . GLY A 1 346 ? 7.068 1.453 -6.223 1.00 86.56 346 GLY A O 1
ATOM 2704 N N . HIS A 1 347 ? 6.528 3.516 -6.904 1.00 85.38 347 HIS A N 1
ATOM 2705 C CA . HIS A 1 347 ? 7.706 3.720 -7.754 1.00 85.38 347 HIS A CA 1
ATOM 2706 C C . HIS A 1 347 ? 9.045 3.554 -6.997 1.00 85.38 347 HIS A C 1
ATOM 2708 O O . HIS A 1 347 ? 10.059 3.216 -7.608 1.00 85.38 347 HIS A O 1
ATOM 2714 N N . VAL A 1 348 ? 9.055 3.706 -5.665 1.00 86.25 348 VAL A N 1
ATOM 2715 C CA . VAL A 1 348 ? 10.209 3.402 -4.793 1.00 86.25 348 VAL A CA 1
ATOM 2716 C C . VAL A 1 348 ? 10.641 1.927 -4.898 1.00 86.25 348 VAL A C 1
ATOM 2718 O O . VAL A 1 348 ? 11.814 1.601 -4.720 1.00 86.25 348 VAL A O 1
ATOM 2721 N N . LEU A 1 349 ? 9.720 1.026 -5.246 1.00 84.19 349 LEU A N 1
ATOM 2722 C CA . LEU A 1 349 ? 9.926 -0.424 -5.336 1.00 84.19 349 LEU A CA 1
ATOM 2723 C C . LEU A 1 349 ? 10.229 -0.918 -6.759 1.00 84.19 349 LEU A C 1
ATOM 2725 O O . LEU A 1 349 ? 10.162 -2.118 -7.025 1.00 84.19 349 LEU A O 1
ATOM 2729 N N . LYS A 1 350 ? 10.581 -0.012 -7.679 1.00 82.81 350 LYS A N 1
ATOM 2730 C CA . LYS A 1 350 ? 10.841 -0.333 -9.093 1.00 82.81 350 LYS A CA 1
ATOM 2731 C C . LYS A 1 350 ? 11.957 -1.354 -9.319 1.00 82.81 350 LYS A C 1
ATOM 2733 O O . LYS A 1 350 ? 11.931 -2.078 -10.306 1.00 82.81 350 LYS A O 1
ATOM 2738 N N . ASN A 1 351 ? 12.939 -1.406 -8.418 1.00 84.00 351 ASN A N 1
ATOM 2739 C CA . ASN A 1 351 ? 14.042 -2.355 -8.507 1.00 84.00 351 ASN A CA 1
ATOM 2740 C C . ASN A 1 351 ? 13.741 -3.592 -7.634 1.00 84.00 351 ASN A C 1
ATOM 2742 O O . ASN A 1 351 ? 13.723 -3.481 -6.398 1.00 84.00 351 ASN A O 1
ATOM 2746 N N . PRO A 1 352 ? 13.558 -4.779 -8.244 1.00 81.19 352 PRO A N 1
ATOM 2747 C CA . PRO A 1 352 ? 13.162 -5.992 -7.534 1.00 81.19 352 PRO A CA 1
ATOM 2748 C C . PRO A 1 352 ? 14.263 -6.525 -6.609 1.00 81.19 352 PRO A C 1
ATOM 2750 O O . PRO A 1 352 ? 13.956 -7.271 -5.681 1.00 81.19 352 PRO A O 1
ATOM 2753 N N . ASN A 1 353 ? 15.520 -6.120 -6.827 1.00 84.00 353 ASN A N 1
ATOM 2754 C CA . ASN A 1 353 ? 16.683 -6.539 -6.040 1.00 84.00 353 ASN A CA 1
ATOM 2755 C C . ASN A 1 353 ? 16.872 -5.710 -4.761 1.00 84.00 353 ASN A C 1
ATOM 2757 O O . ASN A 1 353 ? 17.808 -5.937 -3.993 1.00 84.00 353 ASN A O 1
ATOM 2761 N N . THR A 1 354 ? 16.013 -4.717 -4.519 1.00 87.38 354 THR A N 1
ATOM 2762 C CA . THR A 1 354 ? 16.096 -3.910 -3.300 1.00 87.38 354 THR A CA 1
ATOM 2763 C C . THR A 1 354 ? 15.683 -4.724 -2.077 1.00 87.38 354 THR A C 1
ATOM 2765 O O . THR A 1 354 ? 14.732 -5.507 -2.104 1.00 87.38 354 THR A O 1
ATOM 2768 N N . LYS A 1 355 ? 16.368 -4.493 -0.949 1.00 87.88 355 LYS A N 1
ATOM 2769 C CA . LYS A 1 355 ? 16.036 -5.135 0.336 1.00 87.88 355 LYS A CA 1
ATOM 2770 C C . LYS A 1 355 ? 14.598 -4.834 0.780 1.00 87.88 355 LYS A C 1
ATOM 2772 O O . LYS A 1 355 ? 13.974 -5.682 1.406 1.00 87.88 355 LYS A O 1
ATOM 2777 N N . ASN A 1 356 ? 14.071 -3.662 0.423 1.00 90.06 356 ASN A N 1
ATOM 2778 C CA . ASN A 1 356 ? 12.694 -3.267 0.725 1.00 90.06 356 ASN A CA 1
ATOM 2779 C C . ASN A 1 356 ? 11.689 -4.102 -0.087 1.00 90.06 356 ASN A C 1
ATOM 2781 O O . ASN A 1 356 ? 10.742 -4.631 0.489 1.00 90.06 356 ASN A O 1
ATOM 2785 N N . ALA A 1 357 ? 11.924 -4.300 -1.393 1.00 88.69 357 ALA A N 1
ATOM 2786 C CA . ALA A 1 357 ? 11.085 -5.172 -2.216 1.00 88.69 357 ALA A CA 1
ATOM 2787 C C . ALA A 1 357 ? 11.141 -6.633 -1.741 1.00 88.69 357 ALA A C 1
ATOM 2789 O O . ALA A 1 357 ? 10.103 -7.287 -1.662 1.00 88.69 357 ALA A O 1
ATOM 2790 N N . ALA A 1 358 ? 12.324 -7.134 -1.369 1.00 89.56 358 ALA A N 1
ATOM 2791 C CA . ALA A 1 358 ? 12.476 -8.478 -0.811 1.00 89.56 358 ALA A CA 1
ATOM 2792 C C . ALA A 1 358 ? 11.706 -8.649 0.513 1.00 89.56 358 ALA A C 1
ATOM 2794 O O . ALA A 1 358 ? 10.967 -9.620 0.664 1.00 89.56 358 ALA A O 1
ATOM 2795 N N . ALA A 1 359 ? 11.810 -7.681 1.431 1.00 90.94 359 ALA A N 1
ATOM 2796 C CA . ALA A 1 359 ? 11.080 -7.702 2.698 1.00 90.94 359 ALA A CA 1
ATOM 2797 C C . ALA A 1 359 ? 9.557 -7.681 2.485 1.00 90.94 359 ALA A C 1
ATOM 2799 O O . ALA A 1 359 ? 8.825 -8.476 3.072 1.00 90.94 359 ALA A O 1
ATOM 2800 N N . LEU A 1 360 ? 9.078 -6.834 1.571 1.00 91.38 360 LEU A N 1
ATOM 2801 C CA . LEU A 1 360 ? 7.661 -6.776 1.222 1.00 91.38 360 LEU A CA 1
ATOM 2802 C C . LEU A 1 360 ? 7.165 -8.058 0.552 1.00 91.38 360 LEU A C 1
ATOM 2804 O O . LEU A 1 360 ? 6.015 -8.420 0.765 1.00 91.38 360 LEU A O 1
ATOM 2808 N N . LYS A 1 361 ? 7.987 -8.748 -0.247 1.00 88.62 361 LYS A N 1
ATOM 2809 C CA . LYS A 1 361 ? 7.625 -10.044 -0.847 1.00 88.62 361 LYS A CA 1
ATOM 2810 C C . LYS A 1 361 ? 7.528 -11.166 0.185 1.00 88.62 361 LYS A C 1
ATOM 2812 O O . LYS A 1 361 ? 6.712 -12.060 0.011 1.00 88.62 361 LYS A O 1
ATOM 2817 N N . SER A 1 362 ? 8.336 -11.123 1.246 1.00 88.06 362 SER A N 1
ATOM 2818 C CA . SER A 1 362 ? 8.278 -12.114 2.330 1.00 88.06 362 SER A CA 1
ATOM 2819 C C . SER A 1 362 ? 7.136 -11.896 3.325 1.00 88.06 362 SER A C 1
ATOM 2821 O O . SER A 1 362 ? 6.887 -12.767 4.151 1.00 88.06 362 SER A O 1
ATOM 2823 N N . LEU A 1 363 ? 6.468 -10.741 3.276 1.00 88.50 363 LEU A N 1
ATOM 2824 C CA . LEU A 1 363 ? 5.393 -10.406 4.201 1.00 88.50 363 LEU A CA 1
ATOM 2825 C C . LEU A 1 363 ? 4.148 -11.269 3.939 1.00 88.50 363 LEU A C 1
ATOM 2827 O O . LEU A 1 363 ? 3.617 -11.268 2.828 1.00 88.50 363 LEU A O 1
ATOM 2831 N N . SER A 1 364 ? 3.645 -11.949 4.972 1.00 86.19 364 SER A N 1
ATOM 2832 C CA . SER A 1 364 ? 2.383 -12.696 4.900 1.00 86.19 364 SER A CA 1
ATOM 2833 C C . SER A 1 364 ? 1.197 -11.741 4.738 1.00 86.19 364 SER A C 1
ATOM 2835 O O . SER A 1 364 ? 0.858 -10.996 5.662 1.00 86.19 364 SER A O 1
ATOM 2837 N N . ARG A 1 365 ? 0.571 -11.743 3.556 1.00 88.69 365 ARG A N 1
ATOM 2838 C CA . ARG A 1 365 ? -0.504 -10.805 3.209 1.00 88.69 365 ARG A CA 1
ATOM 2839 C C . ARG A 1 365 ? -1.584 -11.412 2.319 1.00 88.69 365 ARG A C 1
ATOM 2841 O O . ARG A 1 365 ? -1.288 -12.276 1.498 1.00 88.69 365 ARG A O 1
ATOM 2848 N N . GLY A 1 366 ? -2.813 -10.920 2.465 1.00 86.44 366 GLY A N 1
ATOM 2849 C CA . GLY A 1 366 ? -3.964 -11.279 1.641 1.00 86.44 366 GLY A CA 1
ATOM 2850 C C . GLY A 1 366 ? -3.999 -10.501 0.329 1.00 86.44 366 GLY A C 1
ATOM 2851 O O . GLY A 1 366 ? -3.829 -11.079 -0.743 1.00 86.44 366 GLY A O 1
ATOM 2852 N N . GLN A 1 367 ? -4.209 -9.186 0.408 1.00 91.38 367 GLN A N 1
ATOM 2853 C CA . GLN A 1 367 ? -4.276 -8.307 -0.759 1.00 91.38 367 GLN A CA 1
ATOM 2854 C C . GLN A 1 367 ? -3.296 -7.141 -0.669 1.00 91.38 367 GLN A C 1
ATOM 2856 O O . GLN A 1 367 ? -3.056 -6.595 0.405 1.00 91.38 367 GLN A O 1
ATOM 2861 N N . THR A 1 368 ? -2.732 -6.739 -1.808 1.00 94.38 368 THR A N 1
ATOM 2862 C CA . THR A 1 368 ? -1.799 -5.610 -1.898 1.00 94.38 368 THR A CA 1
ATOM 2863 C C . THR A 1 368 ? -2.257 -4.594 -2.927 1.00 94.38 368 THR A C 1
ATOM 2865 O O . THR A 1 368 ? -2.392 -4.911 -4.108 1.00 94.38 368 THR A O 1
ATOM 2868 N N . VAL A 1 369 ? -2.444 -3.353 -2.496 1.00 95.31 369 VAL A N 1
ATOM 2869 C CA . VAL A 1 369 ? -2.788 -2.233 -3.371 1.00 95.31 369 VAL A CA 1
ATOM 2870 C C . VAL A 1 369 ? -1.585 -1.305 -3.471 1.00 95.31 369 VAL A C 1
ATOM 2872 O O . VAL A 1 369 ? -1.122 -0.771 -2.467 1.00 95.31 369 VAL A O 1
ATOM 2875 N N . VAL A 1 370 ? -1.068 -1.109 -4.680 1.00 95.00 370 VAL A N 1
ATOM 2876 C CA . VAL A 1 370 ? 0.028 -0.166 -4.937 1.00 95.00 370 VAL A CA 1
ATOM 2877 C C . VAL A 1 370 ? -0.556 1.145 -5.437 1.00 95.00 370 VAL A C 1
ATOM 2879 O O . VAL A 1 370 ? -1.260 1.164 -6.443 1.00 95.00 370 VAL A O 1
ATOM 2882 N N . LEU A 1 371 ? -0.240 2.246 -4.765 1.00 95.19 371 LEU A N 1
ATOM 2883 C CA . LEU A 1 371 ? -0.585 3.591 -5.206 1.00 95.19 371 LEU A CA 1
ATOM 2884 C C . LEU A 1 371 ? 0.645 4.221 -5.858 1.00 95.19 371 LEU A C 1
ATOM 2886 O O . LEU A 1 371 ? 1.737 4.223 -5.291 1.00 95.19 371 LEU A O 1
ATOM 2890 N N . THR A 1 372 ? 0.494 4.752 -7.066 1.00 92.25 372 THR A N 1
ATOM 2891 C CA . THR A 1 372 ? 1.587 5.450 -7.756 1.00 92.25 372 THR A CA 1
ATOM 2892 C C . THR A 1 372 ? 1.037 6.515 -8.696 1.00 92.25 372 THR A C 1
ATOM 2894 O O . THR A 1 372 ? -0.042 6.354 -9.251 1.00 92.25 372 THR A O 1
ATOM 2897 N N . GLY A 1 373 ? 1.729 7.644 -8.849 1.00 86.38 373 GLY A N 1
ATOM 2898 C CA . GLY A 1 373 ? 1.435 8.610 -9.919 1.00 86.38 373 GLY A CA 1
ATOM 2899 C C . GLY A 1 373 ? 2.176 8.309 -11.225 1.00 86.38 373 GLY A C 1
ATOM 2900 O O . GLY A 1 373 ? 1.850 8.865 -12.268 1.00 86.38 373 GLY A O 1
ATOM 2901 N N . THR A 1 374 ? 3.187 7.442 -11.174 1.00 82.00 374 THR A N 1
ATOM 2902 C CA . THR A 1 374 ? 4.156 7.205 -12.251 1.00 82.00 374 THR A CA 1
ATOM 2903 C C . THR A 1 374 ? 4.424 5.701 -12.377 1.00 82.00 374 THR A C 1
ATOM 2905 O O . THR A 1 374 ? 5.463 5.199 -11.949 1.00 82.00 374 THR A O 1
ATOM 2908 N 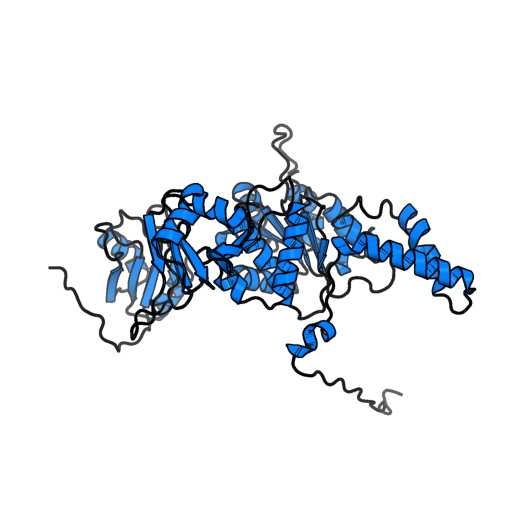N . PRO A 1 375 ? 3.471 4.929 -12.924 1.00 69.94 375 PRO A N 1
ATOM 2909 C CA . PRO A 1 375 ? 3.543 3.465 -12.931 1.00 69.94 375 PRO A CA 1
ATOM 2910 C C . PRO A 1 375 ? 4.674 2.899 -13.799 1.00 69.94 375 PRO A C 1
ATOM 2912 O O . PRO A 1 375 ? 5.166 1.810 -13.524 1.00 69.94 375 PRO A O 1
ATOM 2915 N N . VAL A 1 376 ? 5.071 3.621 -14.849 1.00 69.06 376 VAL A N 1
ATOM 2916 C CA . VAL A 1 376 ? 6.166 3.259 -15.753 1.00 69.06 376 VAL A CA 1
ATOM 2917 C C . VAL A 1 376 ? 6.954 4.535 -16.008 1.00 69.06 376 VAL A C 1
ATOM 2919 O O . VAL A 1 376 ? 6.415 5.459 -16.615 1.00 69.06 376 VAL A O 1
ATOM 2922 N N . GLN A 1 377 ? 8.182 4.617 -15.495 1.00 58.84 377 GLN A N 1
ATOM 2923 C CA . GLN A 1 377 ? 9.076 5.738 -15.797 1.00 58.84 377 GLN A CA 1
ATOM 2924 C C . GLN A 1 377 ? 10.022 5.372 -16.937 1.00 58.84 377 GLN A C 1
ATOM 2926 O O . GLN A 1 377 ? 10.132 6.142 -17.884 1.00 58.84 377 GLN A O 1
ATOM 2931 N N . ASN A 1 378 ? 10.660 4.195 -16.867 1.00 61.19 378 ASN A N 1
ATOM 2932 C CA . ASN A 1 378 ? 11.781 3.889 -17.760 1.00 61.19 378 ASN A CA 1
ATOM 2933 C C . ASN A 1 378 ? 11.641 2.565 -18.520 1.00 61.19 378 ASN A C 1
ATOM 2935 O O . ASN A 1 378 ? 12.058 2.491 -19.671 1.00 61.19 378 ASN A O 1
ATOM 2939 N N . ASN A 1 379 ? 11.104 1.508 -17.894 1.00 78.56 379 ASN A N 1
ATOM 2940 C CA . ASN A 1 379 ? 11.123 0.160 -18.476 1.00 78.56 379 ASN A CA 1
ATOM 2941 C C . ASN A 1 379 ? 9.929 -0.694 -18.005 1.00 78.56 379 ASN A C 1
ATOM 2943 O O . ASN A 1 379 ? 9.475 -0.583 -16.866 1.00 78.56 379 ASN A O 1
ATOM 2947 N N . LEU A 1 380 ? 9.449 -1.597 -18.862 1.00 85.38 380 LEU A N 1
ATOM 2948 C CA . LEU A 1 380 ? 8.456 -2.620 -18.525 1.00 85.38 380 LEU A CA 1
ATOM 2949 C C . LEU A 1 380 ? 8.926 -3.565 -17.403 1.00 85.38 380 LEU A C 1
ATOM 2951 O O . LEU A 1 380 ? 8.096 -4.082 -16.655 1.00 85.38 380 LEU A O 1
ATOM 2955 N N . SER A 1 381 ? 10.235 -3.759 -17.223 1.00 85.69 381 SER A N 1
ATOM 2956 C CA . SER A 1 381 ? 10.786 -4.537 -16.100 1.00 85.69 381 SER A CA 1
ATOM 2957 C C . SER A 1 381 ? 10.493 -3.910 -14.724 1.00 85.69 381 SER A C 1
ATOM 2959 O O . SER A 1 381 ? 10.235 -4.628 -13.751 1.00 85.69 381 SER A O 1
ATOM 2961 N N . GLU A 1 382 ? 10.444 -2.575 -14.636 1.00 86.00 382 GLU A N 1
ATOM 2962 C CA . GLU A 1 382 ? 10.025 -1.859 -13.420 1.00 86.00 382 GLU A CA 1
ATOM 2963 C C . GLU A 1 382 ? 8.553 -2.167 -13.108 1.00 86.00 382 GLU A C 1
ATOM 2965 O O . GLU A 1 382 ? 8.186 -2.429 -11.961 1.00 86.00 382 GLU A O 1
ATOM 2970 N N . PHE A 1 383 ? 7.713 -2.223 -14.146 1.00 88.31 383 PHE A N 1
ATOM 2971 C CA . PHE A 1 383 ? 6.299 -2.557 -14.009 1.00 88.31 383 PHE A CA 1
ATOM 2972 C C . PHE A 1 383 ? 6.079 -4.002 -13.545 1.00 88.31 383 PHE A C 1
ATOM 2974 O O . PHE A 1 383 ? 5.248 -4.245 -12.668 1.00 88.31 383 PHE A O 1
ATOM 2981 N N . HIS A 1 384 ? 6.854 -4.959 -14.074 1.00 90.31 384 HIS A N 1
ATOM 2982 C CA . HIS A 1 384 ? 6.838 -6.348 -13.594 1.00 90.31 384 HIS A CA 1
ATOM 2983 C C . HIS A 1 384 ? 7.130 -6.420 -12.097 1.00 90.31 384 HIS A C 1
ATOM 2985 O O . HIS A 1 384 ? 6.438 -7.121 -11.360 1.00 90.31 384 HIS A O 1
ATOM 2991 N N . SER A 1 385 ? 8.096 -5.629 -11.632 1.00 88.81 385 SER A N 1
ATOM 2992 C CA . SER A 1 385 ? 8.478 -5.591 -10.221 1.00 88.81 385 SER A CA 1
ATOM 2993 C C . SER A 1 385 ? 7.323 -5.139 -9.326 1.00 88.81 385 SER A C 1
ATOM 2995 O O . SER A 1 385 ? 7.062 -5.792 -8.313 1.00 88.81 385 SER A O 1
ATOM 2997 N N . LEU A 1 386 ? 6.571 -4.110 -9.728 1.00 89.75 386 LEU A N 1
ATOM 2998 C CA . LEU A 1 386 ? 5.372 -3.660 -9.009 1.00 89.75 386 LEU A CA 1
ATOM 2999 C C . LEU A 1 386 ? 4.249 -4.697 -9.054 1.00 89.75 386 LEU A C 1
ATOM 3001 O O . LEU A 1 386 ? 3.689 -5.050 -8.018 1.00 89.75 386 LEU A O 1
ATOM 3005 N N . MET A 1 387 ? 3.964 -5.243 -10.236 1.00 89.81 387 MET A N 1
ATOM 3006 C CA . MET A 1 387 ? 2.938 -6.273 -10.399 1.00 89.81 387 MET A CA 1
ATOM 3007 C C . MET A 1 387 ? 3.261 -7.536 -9.605 1.00 89.81 387 MET A C 1
ATOM 3009 O O . MET A 1 387 ? 2.355 -8.146 -9.052 1.00 89.81 387 MET A O 1
ATOM 3013 N N . SER A 1 388 ? 4.539 -7.896 -9.462 1.00 89.81 388 SER A N 1
ATOM 3014 C CA . SER A 1 388 ? 4.963 -9.045 -8.658 1.00 89.81 388 SER A CA 1
ATOM 3015 C C . SER A 1 388 ? 4.641 -8.898 -7.166 1.00 89.81 388 SER A C 1
ATOM 3017 O O . SER A 1 388 ? 4.586 -9.900 -6.457 1.00 89.81 388 SER A O 1
ATOM 3019 N N . LEU A 1 389 ? 4.422 -7.669 -6.679 1.00 88.75 389 LEU A N 1
ATOM 3020 C CA . LEU A 1 389 ? 4.007 -7.417 -5.300 1.00 88.75 389 LEU A CA 1
ATOM 3021 C C . LEU A 1 389 ? 2.503 -7.648 -5.107 1.00 88.75 389 LEU A C 1
ATOM 3023 O O . LEU A 1 389 ? 2.114 -8.206 -4.084 1.00 88.75 389 LEU A O 1
ATOM 3027 N N . CYS A 1 390 ? 1.673 -7.253 -6.070 1.00 89.25 390 CYS A N 1
ATOM 3028 C CA . CYS A 1 390 ? 0.221 -7.427 -5.995 1.00 89.25 390 CYS A CA 1
ATOM 3029 C C . CYS A 1 390 ? -0.225 -8.810 -6.477 1.00 89.25 390 CYS A C 1
ATOM 3031 O O . CYS A 1 390 ? -0.932 -9.527 -5.778 1.00 89.25 390 CYS A O 1
ATOM 3033 N N . CYS A 1 391 ? 0.207 -9.190 -7.676 1.00 87.62 391 CYS A N 1
ATOM 3034 C CA . CYS A 1 391 ? -0.317 -10.317 -8.439 1.00 87.62 391 CYS A CA 1
ATOM 3035 C C . CYS A 1 391 ? 0.843 -11.110 -9.077 1.00 87.62 391 CYS A C 1
ATOM 3037 O O . CYS A 1 391 ? 1.067 -11.018 -10.289 1.00 87.62 391 CYS A O 1
ATOM 3039 N N . PRO A 1 392 ? 1.606 -11.902 -8.297 1.00 84.06 392 PRO A N 1
ATOM 3040 C CA . PRO A 1 392 ? 2.809 -12.582 -8.789 1.00 84.06 392 PRO A CA 1
ATOM 3041 C C . PRO A 1 392 ? 2.541 -13.620 -9.890 1.00 84.06 392 PRO A C 1
ATOM 3043 O O . PRO A 1 392 ? 3.432 -13.926 -10.677 1.00 84.06 392 PRO A O 1
ATOM 3046 N N . THR A 1 393 ? 1.325 -14.161 -9.967 1.00 84.88 393 THR A N 1
ATOM 3047 C CA . THR A 1 393 ? 0.953 -15.216 -10.921 1.00 84.88 393 THR A CA 1
ATOM 3048 C C . THR A 1 393 ? 0.564 -14.692 -12.302 1.00 84.88 393 THR A C 1
ATOM 3050 O O . THR A 1 393 ? 0.597 -15.460 -13.257 1.00 84.88 393 THR A O 1
ATOM 3053 N N . VAL A 1 394 ? 0.222 -13.405 -12.434 1.00 87.31 394 VAL A N 1
ATOM 3054 C CA . VAL A 1 394 ? -0.367 -12.852 -13.669 1.00 87.31 394 VAL A CA 1
ATOM 3055 C C . VAL A 1 394 ? 0.668 -12.707 -14.784 1.00 87.31 394 VAL A C 1
ATOM 3057 O O . VAL A 1 394 ? 0.396 -13.081 -15.918 1.00 87.31 394 VAL A O 1
ATOM 3060 N N . LEU A 1 395 ? 1.860 -12.184 -14.472 1.00 87.19 395 LEU A N 1
ATOM 3061 C CA . LEU A 1 395 ? 2.916 -11.938 -15.468 1.00 87.19 395 LEU A CA 1
ATOM 3062 C C . LEU A 1 395 ? 3.971 -13.053 -15.547 1.00 87.19 395 LEU A C 1
ATOM 3064 O O . LEU A 1 395 ? 4.834 -13.020 -16.421 1.00 87.19 395 LEU A O 1
ATOM 3068 N N . GLY A 1 396 ? 3.933 -14.023 -14.631 1.00 87.69 396 GLY A N 1
ATOM 3069 C CA . GLY A 1 396 ? 4.945 -15.072 -14.533 1.00 87.69 396 GLY A CA 1
ATOM 3070 C C . GLY A 1 396 ? 6.311 -14.568 -14.048 1.00 87.69 396 GLY A C 1
ATOM 3071 O O . GLY A 1 396 ? 6.437 -13.513 -13.420 1.00 87.69 396 GLY A O 1
ATOM 3072 N N . SER A 1 397 ? 7.359 -15.355 -14.306 1.00 90.06 397 SER A N 1
ATOM 3073 C CA . SER A 1 397 ? 8.726 -15.016 -13.894 1.00 90.06 397 SER A CA 1
ATOM 3074 C C . SER A 1 397 ? 9.280 -13.828 -14.687 1.00 90.06 397 SER A C 1
ATOM 3076 O O . SER A 1 397 ? 8.925 -13.627 -15.847 1.00 90.06 397 SER A O 1
ATOM 3078 N N . LEU A 1 398 ? 10.197 -13.065 -14.080 1.00 88.75 398 LEU A N 1
ATOM 3079 C CA . LEU A 1 398 ? 10.826 -11.910 -14.734 1.00 88.75 398 LEU A CA 1
ATOM 3080 C C . LEU A 1 398 ? 11.491 -12.302 -16.066 1.00 88.75 398 LEU A C 1
ATOM 3082 O O . LEU A 1 398 ? 11.301 -11.623 -17.064 1.00 88.75 398 LEU A O 1
ATOM 3086 N N . ALA A 1 399 ? 12.185 -13.444 -16.112 1.00 90.94 399 ALA A N 1
ATOM 3087 C CA . ALA A 1 399 ? 12.849 -13.925 -17.325 1.00 90.94 399 ALA A CA 1
ATOM 3088 C C . ALA A 1 399 ? 11.867 -14.289 -18.456 1.00 90.94 399 ALA A C 1
ATOM 3090 O O . ALA A 1 399 ? 12.146 -14.023 -19.626 1.00 90.94 399 ALA A O 1
ATOM 3091 N N . ALA A 1 400 ? 10.715 -14.889 -18.123 1.00 92.19 400 ALA A N 1
ATOM 3092 C CA . ALA A 1 400 ? 9.672 -15.172 -19.109 1.00 92.19 400 ALA A CA 1
ATOM 3093 C C . ALA A 1 400 ? 9.041 -13.869 -19.616 1.00 92.19 400 ALA A C 1
ATOM 3095 O O . ALA A 1 400 ? 8.911 -13.676 -20.821 1.00 92.19 400 ALA A O 1
ATOM 3096 N N . PHE A 1 401 ? 8.748 -12.939 -18.705 1.00 91.81 401 PHE A N 1
ATOM 3097 C CA . PHE A 1 401 ? 8.194 -11.631 -19.037 1.00 91.81 401 PHE A CA 1
ATOM 3098 C C . PHE A 1 401 ? 9.124 -10.804 -19.941 1.00 91.81 401 PHE A C 1
ATOM 3100 O O . PHE A 1 401 ? 8.685 -10.238 -20.942 1.00 91.81 401 PHE A O 1
ATOM 3107 N N . GLU A 1 402 ? 10.424 -10.785 -19.643 1.00 91.44 402 GLU A N 1
ATOM 3108 C CA . GLU A 1 402 ? 11.422 -10.093 -20.460 1.00 91.44 402 GLU A CA 1
ATOM 3109 C C . GLU A 1 402 ? 11.531 -10.676 -21.871 1.00 91.44 402 GLU A C 1
ATOM 3111 O O . GLU A 1 402 ? 11.680 -9.929 -22.839 1.00 91.44 402 GLU A O 1
ATOM 3116 N N . ARG A 1 403 ? 11.448 -12.005 -22.000 1.00 91.94 403 ARG A N 1
ATOM 3117 C CA . ARG A 1 403 ? 11.482 -12.700 -23.292 1.00 91.94 403 ARG A CA 1
ATOM 3118 C C . ARG A 1 403 ? 10.211 -12.460 -24.106 1.00 91.94 403 ARG A C 1
ATOM 3120 O O . ARG A 1 403 ? 10.311 -12.213 -25.304 1.00 91.94 403 ARG A O 1
ATOM 3127 N N . ASP A 1 404 ? 9.045 -12.551 -23.472 1.00 91.25 404 ASP A N 1
ATOM 3128 C CA . ASP A 1 404 ? 7.755 -12.595 -24.167 1.00 91.25 404 ASP A CA 1
ATOM 3129 C C . ASP A 1 404 ? 7.184 -11.194 -24.453 1.00 91.25 404 ASP A C 1
ATOM 3131 O O . ASP A 1 404 ? 6.448 -11.029 -25.430 1.00 91.25 404 ASP A O 1
ATOM 3135 N N . PHE A 1 405 ? 7.547 -10.189 -23.640 1.00 91.44 405 PHE A N 1
ATOM 3136 C CA . PHE A 1 405 ? 7.028 -8.821 -23.741 1.00 91.44 405 PHE A CA 1
ATOM 3137 C C . PHE A 1 405 ? 8.118 -7.752 -23.855 1.00 91.44 405 PHE A C 1
ATOM 3139 O O . PHE A 1 405 ? 8.103 -7.028 -24.848 1.00 91.44 405 PHE A O 1
ATOM 3146 N N . CYS A 1 406 ? 9.061 -7.643 -22.906 1.00 89.62 406 CYS A N 1
ATOM 3147 C CA . CYS A 1 406 ? 10.018 -6.520 -22.908 1.00 89.62 406 CYS A CA 1
ATOM 3148 C C . CYS A 1 406 ? 10.846 -6.469 -24.196 1.00 89.62 406 CYS A C 1
ATOM 3150 O O . CYS A 1 406 ? 10.773 -5.487 -24.924 1.00 89.62 406 CYS A O 1
ATOM 3152 N N . LYS A 1 407 ? 11.561 -7.553 -24.532 1.00 90.50 407 LYS A N 1
ATOM 3153 C CA . LYS A 1 407 ? 12.431 -7.592 -25.718 1.00 90.50 407 LYS A CA 1
ATOM 3154 C C . LYS A 1 407 ? 11.664 -7.335 -27.027 1.00 90.50 407 LYS A C 1
ATOM 3156 O O . LYS A 1 407 ? 12.110 -6.474 -27.780 1.00 90.50 407 LYS A O 1
ATOM 3161 N N . PRO A 1 408 ? 10.520 -7.997 -27.313 1.00 89.88 408 PRO A N 1
ATOM 3162 C CA . PRO A 1 408 ? 9.742 -7.700 -28.518 1.00 89.88 408 PRO A CA 1
ATOM 3163 C C . PRO A 1 408 ? 9.225 -6.259 -28.593 1.00 89.88 408 PRO A C 1
ATOM 3165 O O . PRO A 1 408 ? 9.149 -5.697 -29.683 1.00 89.88 408 PRO A O 1
ATOM 3168 N N . ILE A 1 409 ? 8.849 -5.662 -27.456 1.00 89.44 409 ILE A N 1
ATOM 3169 C CA . ILE A 1 409 ? 8.344 -4.285 -27.415 1.00 89.44 409 ILE A CA 1
ATOM 3170 C C . ILE A 1 409 ? 9.489 -3.290 -27.628 1.00 89.44 409 ILE A C 1
ATOM 3172 O O . ILE A 1 409 ? 9.364 -2.397 -28.463 1.00 89.44 409 ILE A O 1
ATOM 3176 N N . ASP A 1 410 ? 10.614 -3.486 -26.942 1.00 88.44 410 ASP A N 1
ATOM 3177 C CA . ASP A 1 410 ? 11.793 -2.629 -27.055 1.00 88.44 410 ASP A CA 1
ATOM 3178 C C . ASP A 1 410 ? 12.374 -2.659 -28.475 1.00 88.44 410 ASP A C 1
ATOM 3180 O O . ASP A 1 410 ? 12.680 -1.606 -29.029 1.00 88.44 410 ASP A O 1
ATOM 3184 N N . MET A 1 411 ? 12.436 -3.836 -29.113 1.00 87.81 411 MET A N 1
ATOM 3185 C CA . MET A 1 411 ? 12.889 -3.982 -30.505 1.00 87.81 411 MET A CA 1
ATOM 3186 C C . MET A 1 411 ? 12.041 -3.178 -31.496 1.00 87.81 411 MET A C 1
ATOM 3188 O O . MET A 1 411 ? 12.579 -2.654 -32.465 1.00 87.81 411 MET A O 1
ATOM 3192 N N . GLY A 1 412 ? 10.732 -3.056 -31.260 1.00 85.50 412 GLY A N 1
ATOM 3193 C CA . GLY A 1 412 ? 9.848 -2.264 -32.117 1.00 85.50 412 GLY A CA 1
ATOM 3194 C C . GLY A 1 412 ? 9.877 -0.758 -31.856 1.00 85.50 412 GLY A C 1
ATOM 3195 O O . GLY A 1 412 ? 9.324 -0.017 -32.660 1.00 85.50 412 GLY A O 1
ATOM 3196 N N . ASN A 1 413 ? 10.499 -0.305 -30.762 1.00 83.38 413 ASN A N 1
ATOM 3197 C CA . ASN A 1 413 ? 10.668 1.117 -30.442 1.00 83.38 413 ASN A CA 1
ATOM 3198 C C . ASN A 1 413 ? 11.989 1.698 -30.981 1.00 83.38 413 ASN A C 1
ATOM 3200 O O . ASN A 1 413 ? 12.225 2.901 -30.863 1.00 83.38 413 ASN A O 1
ATOM 3204 N N . VAL A 1 414 ? 12.862 0.863 -31.555 1.00 86.81 414 VAL A N 1
ATOM 3205 C CA . VAL A 1 414 ? 14.101 1.308 -32.203 1.00 86.81 414 VAL A CA 1
ATOM 3206 C C . VAL A 1 414 ? 13.758 1.996 -33.528 1.00 86.81 414 VAL A C 1
ATOM 3208 O O . VAL A 1 414 ? 12.975 1.467 -34.312 1.00 86.81 414 VAL A O 1
ATOM 3211 N N . LEU A 1 415 ? 14.367 3.157 -33.800 1.00 81.25 415 LEU A N 1
ATOM 3212 C CA . LEU A 1 415 ? 14.102 3.962 -35.007 1.00 81.25 415 LEU A CA 1
ATOM 3213 C C . LEU A 1 415 ? 14.303 3.187 -36.326 1.00 81.25 415 LEU A C 1
ATOM 3215 O O . LEU A 1 415 ? 13.660 3.499 -37.321 1.00 81.25 415 LEU A O 1
ATOM 3219 N N . GLU A 1 416 ? 15.170 2.173 -36.324 1.00 86.12 416 GLU A N 1
ATOM 3220 C CA . GLU A 1 416 ? 15.537 1.347 -37.485 1.00 86.12 416 GLU A CA 1
ATOM 3221 C C . GLU A 1 416 ? 14.746 0.022 -37.576 1.00 86.12 416 GLU A C 1
ATOM 3223 O O . GLU A 1 416 ? 15.094 -0.862 -38.360 1.00 86.12 416 GLU A O 1
ATOM 3228 N N . ALA A 1 417 ? 13.696 -0.164 -36.766 1.00 82.88 417 ALA A N 1
ATOM 3229 C CA . ALA A 1 417 ? 12.917 -1.400 -36.752 1.00 82.88 417 ALA A CA 1
ATOM 3230 C C . ALA A 1 417 ? 12.157 -1.628 -38.074 1.00 82.88 417 ALA A C 1
ATOM 3232 O O . ALA A 1 417 ? 11.506 -0.728 -38.608 1.00 82.88 417 ALA A O 1
ATOM 3233 N N . THR A 1 418 ? 12.181 -2.863 -38.586 1.00 89.38 418 THR A N 1
ATOM 3234 C CA . THR A 1 418 ? 11.399 -3.234 -39.774 1.00 89.38 418 THR A CA 1
ATOM 3235 C C . THR A 1 418 ? 9.898 -3.185 -39.480 1.00 89.38 418 THR A C 1
ATOM 3237 O O . THR A 1 418 ? 9.456 -3.381 -38.345 1.00 89.38 418 THR A O 1
ATOM 3240 N N . THR A 1 419 ? 9.078 -2.984 -40.516 1.00 89.50 419 THR 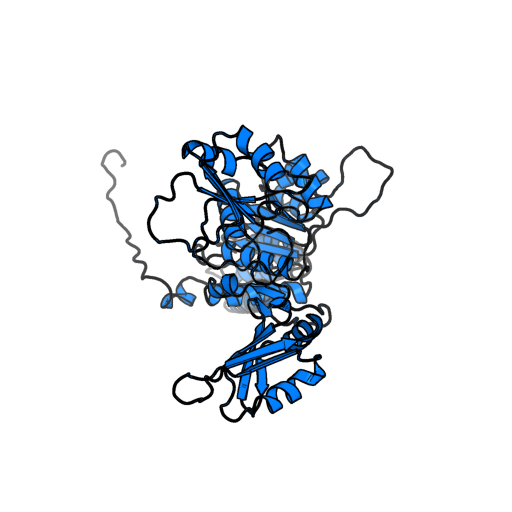A N 1
ATOM 3241 C CA . THR A 1 419 ? 7.611 -2.942 -40.383 1.00 89.50 419 THR A CA 1
ATOM 3242 C C . THR A 1 419 ? 7.047 -4.200 -39.712 1.00 89.50 419 THR A C 1
ATOM 3244 O O . THR A 1 419 ? 6.113 -4.110 -38.916 1.00 89.50 419 THR A O 1
ATOM 3247 N N . GLU A 1 420 ? 7.638 -5.370 -39.970 1.00 90.19 420 GLU A N 1
ATOM 3248 C CA . GLU A 1 420 ? 7.257 -6.634 -39.328 1.00 90.19 420 GLU A CA 1
ATOM 3249 C C . GLU A 1 420 ? 7.490 -6.606 -37.810 1.00 90.19 420 GLU A C 1
ATOM 3251 O O . GLU A 1 420 ? 6.602 -6.982 -37.041 1.00 90.19 420 GLU A O 1
ATOM 3256 N N . VAL A 1 421 ? 8.645 -6.102 -37.364 1.00 90.19 421 VAL A N 1
ATOM 3257 C CA . VAL A 1 421 ? 8.992 -5.993 -35.938 1.00 90.19 421 VAL A CA 1
ATOM 3258 C C . VAL A 1 421 ? 8.072 -5.000 -35.226 1.00 90.19 421 VAL A C 1
ATOM 3260 O O . VAL A 1 421 ? 7.596 -5.296 -34.130 1.00 90.19 421 VAL A O 1
ATOM 3263 N N . VAL A 1 422 ? 7.738 -3.872 -35.862 1.00 90.06 422 VAL A N 1
ATOM 3264 C CA . VAL A 1 422 ? 6.785 -2.883 -35.319 1.00 90.06 422 VAL A CA 1
ATOM 3265 C C . VAL A 1 422 ? 5.370 -3.468 -35.189 1.00 90.06 422 VAL A C 1
ATOM 3267 O O . VAL A 1 422 ? 4.658 -3.207 -34.216 1.00 90.06 422 VAL A O 1
ATOM 3270 N N . MET A 1 423 ? 4.937 -4.310 -36.132 1.00 90.94 423 MET A N 1
ATOM 3271 C CA . MET A 1 423 ? 3.647 -4.998 -36.010 1.00 90.94 423 MET A CA 1
ATOM 3272 C C . MET A 1 423 ? 3.644 -6.026 -34.870 1.00 90.94 423 MET A C 1
ATOM 3274 O O . MET A 1 423 ? 2.672 -6.105 -34.112 1.00 90.94 423 MET A O 1
ATOM 3278 N N . ILE A 1 424 ? 4.729 -6.792 -34.713 1.00 91.00 424 ILE A N 1
ATOM 3279 C CA . ILE A 1 424 ? 4.883 -7.756 -33.614 1.00 91.00 424 ILE A CA 1
ATOM 3280 C C . ILE A 1 424 ? 4.895 -7.031 -32.261 1.00 91.00 424 ILE A C 1
ATOM 3282 O O . ILE A 1 424 ? 4.183 -7.455 -31.345 1.00 91.00 424 ILE A O 1
ATOM 3286 N N . SER A 1 425 ? 5.634 -5.923 -32.140 1.00 89.62 425 SER A N 1
ATOM 3287 C CA . SER A 1 425 ? 5.716 -5.128 -30.910 1.00 89.62 425 SER A CA 1
ATOM 3288 C C . SER A 1 425 ? 4.350 -4.565 -30.514 1.00 89.62 425 SER A C 1
ATOM 3290 O O . SER A 1 425 ? 3.931 -4.715 -29.365 1.00 89.62 425 SER A O 1
ATOM 3292 N N . SER A 1 426 ? 3.595 -4.019 -31.473 1.00 90.19 426 SER A N 1
ATOM 3293 C CA . SER A 1 426 ? 2.242 -3.498 -31.250 1.00 90.19 426 SER A CA 1
ATOM 3294 C C . SER A 1 426 ? 1.268 -4.596 -30.808 1.00 90.19 426 SER A C 1
ATOM 3296 O O . SER A 1 426 ? 0.519 -4.422 -29.839 1.00 90.19 426 SER A O 1
ATOM 3298 N N . LYS A 1 427 ? 1.326 -5.780 -31.438 1.00 93.19 427 LYS A N 1
ATOM 3299 C CA . LYS A 1 427 ? 0.516 -6.944 -31.043 1.00 93.19 427 LYS A CA 1
ATOM 3300 C C . LYS A 1 427 ? 0.838 -7.395 -29.616 1.00 93.19 427 LYS A C 1
ATOM 3302 O O . LYS A 1 427 ? -0.085 -7.625 -28.833 1.00 93.19 427 LYS A O 1
ATOM 3307 N N . LYS A 1 428 ? 2.124 -7.469 -29.257 1.00 91.31 428 LYS A N 1
ATOM 3308 C CA . LYS A 1 428 ? 2.580 -7.824 -27.905 1.00 91.31 428 LYS A CA 1
ATOM 3309 C C . LYS A 1 428 ? 2.215 -6.776 -26.860 1.00 91.31 428 LYS A C 1
ATOM 3311 O O . LYS A 1 428 ? 1.740 -7.135 -25.784 1.00 91.31 428 LYS A O 1
ATOM 3316 N N . ALA A 1 429 ? 2.322 -5.491 -27.187 1.00 89.69 429 ALA A N 1
ATOM 3317 C CA . ALA A 1 429 ? 1.875 -4.407 -26.319 1.00 89.69 429 ALA A CA 1
ATOM 3318 C C . ALA A 1 429 ? 0.354 -4.452 -26.081 1.00 89.69 429 ALA A C 1
ATOM 3320 O O . ALA A 1 429 ? -0.109 -4.212 -24.964 1.00 89.69 429 ALA A O 1
ATOM 3321 N N . MET A 1 430 ? -0.439 -4.793 -27.102 1.00 91.38 430 MET A N 1
ATOM 3322 C CA . MET A 1 430 ? -1.888 -4.952 -26.963 1.00 91.38 430 MET A CA 1
ATOM 3323 C C . MET A 1 430 ? -2.256 -6.166 -26.099 1.00 91.38 430 MET A C 1
ATOM 3325 O O . MET A 1 430 ? -3.145 -6.060 -25.252 1.00 91.38 430 MET A O 1
ATOM 3329 N N . GLU A 1 431 ? -1.577 -7.300 -26.291 1.00 92.38 431 GLU A N 1
ATOM 3330 C CA . GLU A 1 431 ? -1.722 -8.504 -25.462 1.00 92.38 431 GLU A CA 1
ATOM 3331 C C . GLU A 1 431 ? -1.419 -8.191 -23.987 1.00 92.38 431 GLU A C 1
ATOM 3333 O O . GLU A 1 431 ? -2.249 -8.446 -23.113 1.00 92.38 431 GLU A O 1
ATOM 3338 N N . PHE A 1 432 ? -0.294 -7.521 -23.729 1.00 90.88 432 PHE A N 1
ATOM 3339 C CA . PHE A 1 432 ? 0.108 -7.073 -22.397 1.00 90.88 432 PHE A CA 1
ATOM 3340 C C . PHE A 1 432 ? -0.929 -6.144 -21.749 1.00 90.88 432 PHE A C 1
ATOM 3342 O O . PHE A 1 432 ? -1.358 -6.372 -20.617 1.00 90.88 432 PHE A O 1
ATOM 3349 N N . ARG A 1 433 ? -1.404 -5.125 -22.480 1.00 89.75 433 ARG A N 1
ATOM 3350 C CA . ARG A 1 433 ? -2.432 -4.198 -21.976 1.00 89.75 433 ARG A CA 1
ATOM 3351 C C . ARG A 1 433 ? -3.721 -4.924 -21.602 1.00 89.75 433 ARG A C 1
ATOM 3353 O O . ARG A 1 433 ? -4.303 -4.610 -20.569 1.00 89.75 433 ARG A O 1
ATOM 3360 N N . LYS A 1 434 ? -4.167 -5.896 -22.407 1.00 91.19 434 LYS A N 1
ATOM 3361 C CA . LYS A 1 434 ? -5.370 -6.694 -22.111 1.00 91.19 434 LYS A CA 1
ATOM 3362 C C . LYS A 1 434 ? -5.208 -7.518 -20.834 1.00 91.19 434 LYS A C 1
ATOM 3364 O O . LYS A 1 434 ? -6.140 -7.562 -20.038 1.00 91.19 434 LYS A O 1
ATOM 3369 N N . MET A 1 435 ? -4.034 -8.114 -20.631 1.00 90.12 435 MET A N 1
ATOM 3370 C CA . MET A 1 435 ? -3.721 -8.929 -19.454 1.00 90.12 435 MET A CA 1
ATOM 3371 C C . MET A 1 435 ? -3.687 -8.104 -18.160 1.00 90.12 435 MET A C 1
ATOM 3373 O O . MET A 1 435 ? -4.191 -8.534 -17.128 1.00 90.12 435 MET A O 1
ATOM 3377 N N . VAL A 1 436 ? -3.121 -6.899 -18.223 1.00 90.12 436 VAL A N 1
ATOM 3378 C CA . VAL A 1 436 ? -2.903 -6.036 -17.053 1.00 90.12 436 VAL A CA 1
ATOM 3379 C C . VAL A 1 436 ? -4.131 -5.193 -16.693 1.00 90.12 436 VAL A C 1
ATOM 3381 O O . VAL A 1 436 ? -4.329 -4.873 -15.523 1.00 90.12 436 VAL A O 1
ATOM 3384 N N . ARG A 1 437 ? -4.991 -4.865 -17.668 1.00 89.81 437 ARG A N 1
ATOM 3385 C CA . ARG A 1 437 ? -6.166 -3.985 -17.505 1.00 89.81 437 ARG A CA 1
ATOM 3386 C C . ARG A 1 437 ? -7.055 -4.292 -16.286 1.00 89.81 437 ARG A C 1
ATOM 3388 O O . ARG A 1 437 ? -7.507 -3.334 -15.666 1.00 89.81 437 ARG A O 1
ATOM 3395 N N . PRO A 1 438 ? -7.344 -5.552 -15.903 1.00 90.12 438 PRO A N 1
ATOM 3396 C CA . PRO A 1 438 ? -8.162 -5.812 -14.719 1.00 90.12 438 PRO A CA 1
ATOM 3397 C C . PRO A 1 438 ? -7.506 -5.336 -13.415 1.00 90.12 438 PRO A C 1
ATOM 3399 O O . PRO A 1 438 ? -8.212 -4.856 -12.535 1.00 90.12 438 PRO A O 1
ATOM 3402 N N . TYR A 1 439 ? -6.175 -5.402 -13.338 1.00 92.12 439 TYR A N 1
ATOM 3403 C CA . TYR A 1 439 ? -5.351 -5.168 -12.146 1.00 92.12 439 TYR A CA 1
ATOM 3404 C C . TYR A 1 439 ? -4.680 -3.795 -12.118 1.00 92.12 439 TYR A C 1
ATOM 3406 O O . TYR A 1 439 ? -3.979 -3.463 -11.163 1.00 92.12 439 TYR A O 1
ATOM 3414 N N . PHE A 1 440 ? -4.897 -2.984 -13.151 1.00 91.81 440 PHE A N 1
ATOM 3415 C CA . PHE A 1 440 ? -4.276 -1.681 -13.310 1.00 91.81 440 PHE A CA 1
ATOM 3416 C C . PHE A 1 440 ? -5.319 -0.631 -13.681 1.00 91.81 440 PHE A C 1
ATOM 3418 O O . PHE A 1 440 ? -5.885 -0.668 -14.776 1.00 91.81 440 PHE A O 1
ATOM 3425 N N . LEU A 1 441 ? -5.542 0.326 -12.781 1.00 92.06 441 LEU A N 1
ATOM 3426 C CA . LEU A 1 441 ? -6.422 1.466 -13.011 1.00 92.06 441 LEU A CA 1
ATOM 3427 C C . LEU A 1 441 ? -5.584 2.735 -13.127 1.00 92.06 441 LEU A C 1
ATOM 3429 O O . LEU A 1 441 ? -4.859 3.081 -12.200 1.00 92.06 441 LEU A O 1
ATOM 3433 N N . ARG A 1 442 ? -5.692 3.434 -14.258 1.00 91.38 442 ARG A N 1
ATOM 3434 C CA . ARG A 1 442 ? -5.026 4.719 -14.494 1.00 91.38 442 ARG A CA 1
ATOM 3435 C C . ARG A 1 442 ? -6.001 5.704 -15.108 1.00 91.38 442 ARG A C 1
ATOM 3437 O O . ARG A 1 442 ? -6.530 5.443 -16.187 1.00 91.38 442 ARG A O 1
ATOM 3444 N N . ARG A 1 443 ? -6.166 6.846 -14.452 1.00 89.38 443 ARG A N 1
ATOM 3445 C CA . ARG A 1 443 ? -6.892 8.006 -14.971 1.00 89.38 443 ARG A CA 1
ATOM 3446 C C . ARG A 1 443 ? -5.980 9.211 -14.987 1.00 89.38 443 ARG A C 1
ATOM 3448 O O . ARG A 1 443 ? -5.182 9.402 -14.066 1.00 89.38 443 ARG A O 1
ATOM 3455 N N . THR A 1 444 ? -6.107 9.998 -16.042 1.00 87.44 444 THR A N 1
ATOM 3456 C CA . THR A 1 444 ? -5.309 11.205 -16.219 1.00 87.44 444 THR A CA 1
ATOM 3457 C C . THR A 1 444 ? -6.130 12.443 -15.893 1.00 87.44 444 THR A C 1
ATOM 3459 O O . THR A 1 444 ? -7.364 12.388 -15.877 1.00 87.44 444 THR A O 1
ATOM 3462 N N . LYS A 1 445 ? -5.473 13.568 -15.615 1.00 84.44 445 LYS A N 1
ATOM 3463 C CA . LYS A 1 445 ? -6.191 14.831 -15.373 1.00 84.44 445 LYS A CA 1
ATOM 3464 C C . LYS A 1 445 ? -7.029 15.253 -16.575 1.00 84.44 445 LYS A C 1
ATOM 3466 O O . LYS A 1 445 ? -8.130 15.750 -16.365 1.00 84.44 445 LYS A O 1
ATOM 3471 N N . GLU A 1 446 ? -6.568 14.962 -17.792 1.00 81.62 446 GLU A N 1
ATOM 3472 C CA . GLU A 1 446 ? -7.305 15.261 -19.025 1.00 81.62 446 GLU A CA 1
ATOM 3473 C C . GLU A 1 446 ? -8.627 14.486 -19.085 1.00 81.62 446 GLU A C 1
ATOM 3475 O O . GLU A 1 446 ? -9.661 15.022 -19.468 1.00 81.62 446 GLU A O 1
ATOM 3480 N N . SER A 1 447 ? -8.644 13.238 -18.597 1.00 77.81 447 SER A N 1
ATOM 3481 C CA . SER A 1 447 ? -9.877 12.438 -18.542 1.00 77.81 447 SER A CA 1
ATOM 3482 C C . SER A 1 447 ? -10.938 12.985 -17.574 1.00 77.81 447 SER A C 1
ATOM 3484 O O . SER A 1 447 ? -12.092 12.568 -17.636 1.00 77.81 447 SER A O 1
ATOM 3486 N N . ILE A 1 448 ? -10.556 13.911 -16.685 1.00 78.12 448 ILE A N 1
ATOM 3487 C CA . ILE A 1 448 ? -11.404 14.493 -15.634 1.00 78.12 448 ILE A CA 1
ATOM 3488 C C . ILE A 1 448 ? -11.509 16.026 -15.798 1.00 78.12 448 ILE A C 1
ATOM 3490 O O . ILE A 1 448 ? -12.074 16.702 -14.942 1.00 78.12 448 ILE A O 1
ATOM 3494 N N . GLU A 1 449 ? -11.024 16.592 -16.911 1.00 64.94 449 GLU A N 1
ATOM 3495 C CA . GLU A 1 449 ? -10.883 18.043 -17.145 1.00 64.94 449 GLU A CA 1
ATOM 3496 C C . GLU A 1 449 ? -12.128 18.864 -16.795 1.00 64.94 449 GLU A C 1
ATOM 3498 O O . GLU A 1 449 ? -12.010 19.934 -16.209 1.00 64.94 449 GLU A O 1
ATOM 3503 N N . SER A 1 450 ? -13.324 18.326 -17.052 1.00 68.50 450 SER A N 1
ATOM 3504 C CA . SER A 1 450 ? -14.600 18.973 -16.704 1.00 68.50 450 SER A CA 1
ATOM 3505 C C . SER A 1 450 ? -14.762 19.351 -15.220 1.00 68.50 450 SER A C 1
ATOM 3507 O O . SER A 1 450 ? -15.614 20.173 -14.896 1.00 68.50 450 SER A O 1
ATOM 3509 N N . LEU A 1 451 ? -13.962 18.768 -14.320 1.00 67.00 451 LEU A N 1
ATOM 3510 C CA . LEU A 1 451 ? -14.009 18.999 -12.875 1.00 67.00 451 LEU A CA 1
ATOM 3511 C C . LEU A 1 451 ? -12.832 19.839 -12.346 1.00 67.00 451 LEU A C 1
ATOM 3513 O O . LEU A 1 451 ? -12.779 20.097 -11.142 1.00 67.00 451 LEU A O 1
ATOM 3517 N N . LEU A 1 452 ? -11.873 20.237 -13.192 1.00 70.31 452 LEU A N 1
ATOM 3518 C CA . LEU A 1 452 ? -10.643 20.918 -12.771 1.00 70.31 452 LEU A CA 1
ATOM 3519 C C . LEU A 1 452 ? -10.509 22.311 -13.412 1.00 70.31 452 LEU A C 1
ATOM 3521 O O . LEU A 1 452 ? -10.930 22.514 -14.547 1.00 70.31 452 LEU A O 1
ATOM 3525 N N . PRO A 1 453 ? -9.901 23.292 -12.717 1.00 74.00 453 PRO A N 1
ATOM 3526 C CA . PRO A 1 453 ? -9.573 24.576 -13.329 1.00 74.00 453 PRO A CA 1
ATOM 3527 C C . PRO A 1 453 ? -8.488 24.411 -14.407 1.00 74.00 453 PRO A C 1
ATOM 3529 O O . PRO A 1 453 ? -7.600 23.564 -14.283 1.00 74.00 453 PRO A O 1
ATOM 3532 N N . ASN A 1 454 ? -8.522 25.263 -15.435 1.00 74.31 454 ASN A N 1
ATOM 3533 C CA . ASN A 1 454 ? -7.538 25.245 -16.520 1.00 74.31 454 ASN A CA 1
ATOM 3534 C C . ASN A 1 454 ? -6.116 25.494 -15.992 1.00 74.31 454 ASN A C 1
ATOM 3536 O O . ASN A 1 454 ? -5.860 26.483 -15.301 1.00 74.31 454 ASN A O 1
ATOM 3540 N N . LYS A 1 455 ? -5.175 24.618 -16.359 1.00 75.38 455 LYS A N 1
ATOM 3541 C CA . LYS A 1 455 ? -3.747 24.773 -16.060 1.00 75.38 455 LYS A CA 1
ATOM 3542 C C . LYS A 1 455 ? -3.053 25.482 -17.225 1.00 75.38 455 LYS A C 1
ATOM 3544 O O . LYS A 1 455 ? -3.152 25.030 -18.360 1.00 75.38 455 LYS A O 1
ATOM 3549 N N . ALA A 1 456 ? -2.328 26.561 -16.941 1.00 79.00 456 ALA A N 1
ATOM 3550 C CA . ALA A 1 456 ? -1.455 27.222 -17.908 1.00 79.00 456 ALA A CA 1
ATOM 3551 C C . ALA A 1 456 ? 0.010 26.889 -17.592 1.00 79.00 456 ALA A C 1
ATOM 3553 O O . ALA A 1 456 ? 0.501 27.234 -16.517 1.00 79.00 456 ALA A O 1
ATOM 3554 N N . ASP A 1 457 ? 0.699 26.230 -18.525 1.00 83.19 457 ASP A N 1
ATOM 3555 C CA . ASP A 1 457 ? 2.129 25.931 -18.416 1.00 83.19 457 ASP A CA 1
ATOM 3556 C C . ASP A 1 457 ? 2.932 26.977 -19.201 1.00 83.19 457 ASP A C 1
ATOM 3558 O O . ASP A 1 457 ? 2.794 27.111 -20.416 1.00 83.19 457 ASP A O 1
ATOM 3562 N N . LEU A 1 458 ? 3.765 27.747 -18.494 1.00 88.12 458 LEU A N 1
ATOM 3563 C CA . LEU A 1 458 ? 4.597 28.805 -19.068 1.00 88.12 458 LEU A CA 1
ATOM 3564 C C . LEU A 1 458 ? 6.064 28.374 -19.054 1.00 88.12 458 LEU A C 1
ATOM 3566 O O . LEU A 1 458 ? 6.647 28.159 -17.992 1.00 88.12 458 LEU A O 1
ATOM 3570 N N . VAL A 1 459 ? 6.676 28.286 -20.236 1.00 90.44 459 VAL A N 1
ATOM 3571 C CA . VAL A 1 459 ? 8.121 28.064 -20.373 1.00 90.44 459 VAL A CA 1
ATOM 3572 C C . VAL A 1 459 ? 8.813 29.421 -20.465 1.00 90.44 459 VAL A C 1
ATOM 3574 O O . VAL A 1 459 ? 8.688 30.124 -21.467 1.00 90.44 459 VAL A O 1
ATOM 3577 N N . ILE A 1 460 ? 9.535 29.798 -19.409 1.00 93.31 460 ILE A N 1
ATOM 3578 C CA . ILE A 1 460 ? 10.268 31.066 -19.343 1.00 93.31 460 ILE A CA 1
ATOM 3579 C C . ILE A 1 460 ? 11.729 30.812 -19.709 1.00 93.31 460 ILE A C 1
ATOM 3581 O O . ILE A 1 460 ? 12.480 30.201 -18.951 1.00 93.31 460 ILE A O 1
ATOM 3585 N N . TRP A 1 461 ? 12.137 31.309 -20.872 1.00 91.75 461 TRP A N 1
ATOM 3586 C CA . TRP A 1 461 ? 13.523 31.251 -21.324 1.00 91.75 461 TRP A CA 1
ATOM 3587 C C . TRP A 1 461 ? 14.317 32.409 -20.719 1.00 91.75 461 TRP A C 1
ATOM 3589 O O . TRP A 1 461 ? 14.116 33.568 -21.082 1.00 91.75 461 TRP A O 1
ATOM 3599 N N . LEU A 1 462 ? 15.225 32.099 -19.794 1.00 93.44 462 LEU A N 1
ATOM 3600 C CA . LEU A 1 462 ? 16.116 33.079 -19.173 1.00 93.44 462 LEU A CA 1
ATOM 3601 C C . LEU A 1 462 ? 17.491 33.041 -19.844 1.00 93.44 462 LEU A C 1
ATOM 3603 O O . LEU A 1 462 ? 18.041 31.969 -20.096 1.00 93.44 462 LEU A O 1
ATOM 3607 N N . LYS A 1 463 ? 18.065 34.217 -20.112 1.00 91.94 463 LYS A N 1
ATOM 3608 C CA . LYS A 1 463 ? 19.465 34.314 -20.539 1.00 91.94 463 LYS A CA 1
ATOM 3609 C C . LYS A 1 463 ? 20.373 34.037 -19.341 1.00 91.94 463 LYS A C 1
ATOM 3611 O O . LYS A 1 463 ? 20.137 34.583 -18.264 1.00 91.94 463 LYS A O 1
ATOM 3616 N N . LEU A 1 464 ? 21.410 33.225 -19.544 1.00 94.50 464 LEU A N 1
ATOM 3617 C CA . LEU A 1 464 ? 22.469 33.048 -18.550 1.00 94.50 464 LEU A CA 1
ATOM 3618 C C . LEU A 1 464 ? 23.182 34.382 -18.309 1.00 94.50 464 LEU A C 1
ATOM 3620 O O . LEU A 1 464 ? 23.407 35.160 -19.239 1.00 94.50 464 LEU A O 1
ATOM 3624 N N . THR A 1 465 ? 23.523 34.651 -17.054 1.00 94.38 465 THR A N 1
ATOM 3625 C CA . THR A 1 465 ? 24.349 35.811 -16.700 1.00 94.38 465 THR A CA 1
ATOM 3626 C C . THR A 1 465 ? 25.790 35.621 -17.193 1.00 94.38 465 THR A C 1
ATOM 3628 O O . THR A 1 465 ? 26.238 34.481 -17.311 1.00 94.38 465 THR A O 1
ATOM 3631 N N . PRO A 1 466 ? 26.564 36.702 -17.408 1.00 91.62 466 PRO A N 1
ATOM 3632 C CA . PRO A 1 466 ? 27.974 36.595 -17.792 1.00 91.62 466 PRO A CA 1
ATOM 3633 C C . PRO A 1 466 ? 28.877 35.847 -16.796 1.00 91.62 466 PRO A C 1
ATOM 3635 O O . PRO A 1 466 ? 30.004 35.548 -17.147 1.00 91.62 466 PRO A O 1
ATOM 3638 N N . TYR A 1 467 ? 28.425 35.593 -15.561 1.00 92.38 467 TYR A N 1
ATOM 3639 C CA . TYR A 1 467 ? 29.163 34.800 -14.565 1.00 92.38 467 TYR A CA 1
ATOM 3640 C C . TYR A 1 467 ? 28.823 33.298 -14.631 1.00 92.38 467 TYR A C 1
ATOM 3642 O O . TYR A 1 467 ? 29.536 32.470 -14.075 1.00 92.38 467 TYR A O 1
ATOM 3650 N N . GLN A 1 468 ? 27.690 32.947 -15.249 1.00 92.12 468 GLN A N 1
ATOM 3651 C CA . GLN A 1 468 ? 27.257 31.559 -15.454 1.00 92.12 468 GLN A CA 1
ATOM 3652 C C . GLN A 1 468 ? 27.755 30.974 -16.783 1.00 92.12 468 GLN A C 1
ATOM 3654 O O . GLN A 1 468 ? 27.715 29.756 -16.946 1.00 92.12 468 GLN A O 1
ATOM 3659 N N . ILE A 1 469 ? 28.150 31.841 -17.722 1.00 87.12 469 ILE A N 1
ATOM 3660 C CA . ILE A 1 469 ? 28.875 31.508 -18.957 1.00 87.12 469 ILE A CA 1
ATOM 3661 C C . ILE A 1 469 ? 30.362 31.526 -18.622 1.00 87.12 469 ILE A C 1
ATOM 3663 O O . ILE A 1 469 ? 31.060 30.578 -19.042 1.00 87.12 469 ILE A O 1
#